Protein AF-A0A126NL89-F1 (afdb_monomer)

Foldseek 3Di:
DADFDDCLQVPDDDFLQLLAQDDVLGTALQRASNLVNVVVVVVVCVVVPNPDDLPPPVDDPVSVRNNHHDVVNVVLRVLQCVLLVNLDDDDPQVSQLSSLLLVLQLLLQQLDPPDCSHVCNAVSLVSNVVVPPLSNLLSVLLSVLQVVLVVVLVVVCVVDVVLLDQVCLVNQLVVQLVVVVVVDPDDCFLLNLLLSNLLSQLSNLLNVSVVSNVDPDDNDVSSNVCCRHHHDDCQSADQQQDAPHPVRVLVVQVVLLVVLVVLQVQLVVVVVLVVVLVCCCPDNDPVSVVVSVVVVVVCVVCVVPRRDDDDDPSVVQNVCCVPPNDHDHDSHRGQRCSRPNSSGRDDDDDVDDDVVVVSVVSVVVVVVVVVVVCCVVVVVCCVVPVVPDDDDDDDDPPVVVVVSVVVSVVSRRVPDPPPDD

Nearest PDB structures (foldseek):
  7aan-assembly1_B  TM=1.940E-01  e=9.798E+00  Homo sapiens

Radius of gyration: 29.96 Å; Cα contacts (8 Å, |Δi|>4): 411; chains: 1; bounding box: 85×62×78 Å

Sequence (421 aa):
MYPGVHSDLGGGYIPSEQGKGYVGAEGRDAAKFSQIPLQEMYQRARAAGVPLNKDNGMLAESAREAMEVDQALISAYSDYFEATGGVSYGSLQQIMHDHYGRYLQWRKLRLGDDAPAGLKHQPFVSRAGKKSGQDVVDLVMANYELKWEYEALLKDERSDPALRIPNGLSDNISKFIGLRARNIFPLASLRDAAVSYVWGYKMKCWQEIKPIWEDTSDVDPRISRLMDDYIHDSRAWFKPFGAPNEAAWKRQQEERMKLLEAQDARYKEWERIKQEDERILREGNALERMAAAHRRSAMNSTPQAWPKRLEGADRKDLDAWKSNRQLPYEIEGRESWSIFGYLRWRMVYEDEASWLQQVGDFAGAQARAVKRGIKDKVDDAVDRAAEAAGRAIGNGAKKGADYLLDKAKDALSNGVPRTRL

Mean predicted aligned error: 12.47 Å

Structure (mmCIF, N/CA/C/O backbone):
data_AF-A0A126NL89-F1
#
_entry.id   AF-A0A126NL89-F1
#
loop_
_atom_site.group_PDB
_atom_site.id
_atom_site.type_symbol
_atom_site.label_atom_id
_atom_site.label_alt_id
_atom_site.label_comp_id
_atom_site.label_asym_id
_atom_site.label_entity_id
_atom_site.label_seq_id
_atom_site.pdbx_PDB_ins_code
_atom_site.Cartn_x
_atom_site.Cartn_y
_atom_site.Cartn_z
_atom_site.occupancy
_atom_site.B_iso_or_equiv
_atom_site.auth_seq_id
_atom_site.auth_comp_id
_atom_site.auth_asym_id
_atom_site.auth_atom_id
_atom_site.pdbx_PDB_model_num
ATOM 1 N N . MET A 1 1 ? -17.892 -4.156 15.717 1.00 82.44 1 MET A N 1
ATOM 2 C CA . MET A 1 1 ? -17.234 -3.723 14.463 1.00 82.44 1 MET A CA 1
ATOM 3 C C . MET A 1 1 ? -15.752 -3.593 14.779 1.00 82.44 1 MET A C 1
ATOM 5 O O . MET A 1 1 ? -15.451 -3.295 15.926 1.00 82.44 1 MET A O 1
ATOM 9 N N . TYR A 1 2 ? -14.854 -3.910 13.845 1.00 89.88 2 TYR A N 1
ATOM 10 C CA . TYR A 1 2 ? -13.409 -3.961 14.103 1.00 89.88 2 TYR A CA 1
ATOM 11 C C . TYR A 1 2 ? -12.659 -2.975 13.198 1.00 89.88 2 TYR A C 1
ATOM 13 O O . TYR A 1 2 ? -13.097 -2.766 12.063 1.00 89.88 2 TYR A O 1
ATOM 21 N N . PRO A 1 3 ? -11.524 -2.410 13.650 1.00 90.75 3 PRO A N 1
ATOM 22 C CA . PRO A 1 3 ? -10.577 -1.757 12.756 1.00 90.75 3 PRO A CA 1
ATOM 23 C C . PRO A 1 3 ? -9.907 -2.784 11.828 1.00 90.75 3 PRO A C 1
ATOM 25 O O . PRO A 1 3 ? -9.957 -3.990 12.066 1.00 90.75 3 PRO A O 1
ATOM 28 N N . GLY A 1 4 ? -9.249 -2.287 10.782 1.00 9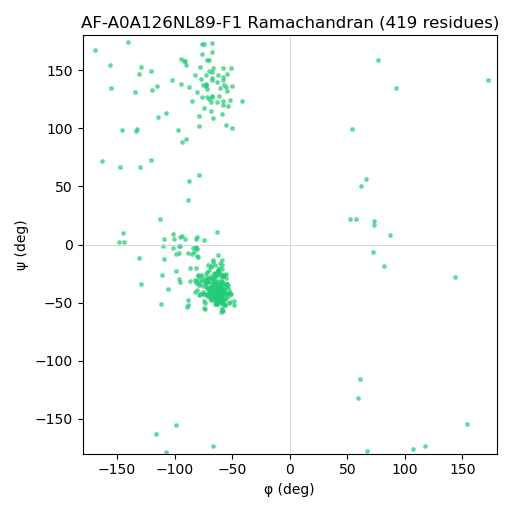2.00 4 GLY A N 1
ATOM 29 C CA . GLY A 1 4 ? -8.494 -3.101 9.830 1.00 92.00 4 GLY A CA 1
ATOM 30 C C . GLY A 1 4 ? -9.144 -3.253 8.459 1.00 92.00 4 GLY A C 1
ATOM 31 O O . GLY A 1 4 ? -10.156 -2.621 8.144 1.00 92.00 4 GLY A O 1
ATOM 32 N N . VAL A 1 5 ? -8.514 -4.062 7.609 1.00 90.75 5 VAL A N 1
ATOM 33 C CA . VAL A 1 5 ? -9.013 -4.412 6.270 1.00 90.75 5 VAL A CA 1
ATOM 34 C C . VAL A 1 5 ? -9.532 -5.856 6.210 1.00 90.75 5 VAL A C 1
ATOM 36 O O . VAL A 1 5 ? -9.567 -6.567 7.207 1.00 90.75 5 VAL A O 1
ATOM 39 N N . HIS A 1 6 ? -9.982 -6.303 5.033 1.00 88.81 6 HIS A N 1
ATOM 40 C CA . HIS A 1 6 ? -10.706 -7.569 4.854 1.00 88.81 6 HIS A CA 1
ATOM 41 C C . HIS A 1 6 ? -10.039 -8.784 5.533 1.00 88.81 6 HIS A C 1
ATOM 43 O O . HIS A 1 6 ? -10.674 -9.461 6.342 1.00 88.81 6 HIS A O 1
ATOM 49 N N . SER A 1 7 ? -8.749 -9.014 5.270 1.00 91.75 7 SER A N 1
ATOM 50 C CA . SER A 1 7 ? -8.002 -10.150 5.831 1.00 91.75 7 SER A CA 1
ATOM 51 C C . SER A 1 7 ? -7.420 -9.891 7.230 1.00 91.75 7 SER A C 1
ATOM 53 O O . SER A 1 7 ? -6.963 -10.839 7.864 1.00 91.75 7 SER A O 1
ATOM 55 N N . ASP A 1 8 ? -7.489 -8.655 7.748 1.00 95.88 8 ASP A N 1
ATOM 56 C CA . ASP A 1 8 ? -7.293 -8.398 9.186 1.00 95.88 8 ASP A CA 1
ATOM 57 C C . ASP A 1 8 ? -8.475 -8.945 9.995 1.00 95.88 8 ASP A C 1
ATOM 59 O O . ASP A 1 8 ? -8.295 -9.343 11.138 1.00 95.88 8 ASP A O 1
ATOM 63 N N . LEU A 1 9 ? -9.677 -8.999 9.409 1.00 93.56 9 LEU A N 1
ATOM 64 C CA . LEU A 1 9 ? -10.863 -9.563 10.053 1.00 93.56 9 LEU A CA 1
ATOM 65 C C . LEU A 1 9 ? -11.006 -11.069 9.790 1.00 93.56 9 LEU A C 1
ATOM 67 O O . LEU A 1 9 ? -11.145 -11.847 10.729 1.00 93.56 9 LEU A O 1
ATOM 71 N N . GLY A 1 10 ? -10.984 -11.480 8.518 1.00 90.25 10 GLY A N 1
ATOM 72 C CA . GLY A 1 10 ? -11.212 -12.876 8.118 1.00 90.25 10 GLY A CA 1
ATOM 73 C C . GLY A 1 10 ? -10.001 -13.803 8.273 1.00 90.25 10 GLY A C 1
ATOM 74 O O . GLY A 1 10 ? -10.146 -15.017 8.149 1.00 90.25 10 GLY A O 1
ATOM 75 N N . GLY A 1 11 ? -8.813 -13.246 8.527 1.00 91.38 11 GLY A N 1
ATOM 76 C CA . GLY A 1 11 ? -7.544 -13.949 8.355 1.00 91.38 11 GLY A CA 1
ATOM 77 C C . GLY A 1 11 ? -7.137 -14.051 6.880 1.00 91.38 11 GLY A C 1
ATOM 78 O O . GLY A 1 11 ? -7.951 -13.908 5.969 1.00 91.38 11 GLY A O 1
ATOM 79 N N . GLY A 1 12 ? -5.846 -14.270 6.634 1.00 87.56 12 GLY A N 1
ATOM 80 C CA . GLY A 1 12 ? -5.302 -14.461 5.283 1.00 87.56 12 GLY A CA 1
ATOM 81 C C . GLY A 1 12 ? -3.917 -13.856 5.082 1.00 87.56 12 GLY A C 1
ATOM 82 O O . GLY A 1 12 ? -3.145 -14.397 4.299 1.00 87.56 12 GLY A O 1
ATOM 83 N N . TYR A 1 13 ? -3.576 -12.801 5.830 1.00 91.44 13 TYR A N 1
ATOM 84 C CA . TYR A 1 13 ? -2.195 -12.322 5.900 1.00 91.44 13 TYR A CA 1
ATOM 85 C C . TYR A 1 13 ? -1.303 -13.356 6.606 1.00 91.44 13 TYR A C 1
ATOM 87 O O . TYR A 1 13 ? -1.722 -13.995 7.585 1.00 91.44 13 TYR A O 1
ATOM 95 N N . ILE A 1 14 ? -0.077 -13.526 6.115 1.00 90.81 14 ILE A N 1
ATOM 96 C CA . ILE A 1 14 ? 0.977 -14.320 6.754 1.00 90.81 14 ILE A CA 1
ATOM 97 C C . ILE A 1 14 ? 1.829 -13.431 7.677 1.00 90.81 14 ILE A C 1
ATOM 99 O O . ILE A 1 14 ? 1.872 -12.212 7.502 1.00 90.81 14 ILE A O 1
ATOM 103 N N . PRO A 1 15 ? 2.537 -13.997 8.669 1.00 91.81 15 PRO A N 1
ATOM 104 C CA . PRO A 1 15 ? 3.366 -13.195 9.562 1.00 91.81 15 PRO A CA 1
ATOM 105 C C . PRO A 1 15 ? 4.432 -12.374 8.822 1.00 91.81 15 PRO A C 1
ATOM 107 O O . PRO A 1 15 ? 5.058 -12.845 7.867 1.00 91.81 15 PRO A O 1
ATOM 110 N N . SER A 1 16 ? 4.701 -11.168 9.329 1.00 93.50 16 SER A N 1
ATOM 111 C CA . SER A 1 16 ? 5.617 -10.160 8.765 1.00 93.50 16 SER A CA 1
ATOM 112 C C . SER A 1 16 ? 5.166 -9.430 7.493 1.00 93.50 16 SER A C 1
ATOM 114 O O . SER A 1 16 ? 5.884 -8.512 7.087 1.00 93.50 16 SER A O 1
ATOM 116 N N . GLU A 1 17 ? 4.046 -9.787 6.849 1.00 92.88 17 GLU A N 1
ATOM 117 C CA . GLU A 1 17 ? 3.561 -9.036 5.676 1.00 92.88 17 GLU A CA 1
ATOM 118 C C . GLU A 1 17 ? 3.377 -7.556 6.016 1.00 92.88 17 GLU A C 1
ATOM 120 O O . GLU A 1 17 ? 2.907 -7.192 7.094 1.00 92.88 17 GLU A O 1
ATOM 125 N N . GLN A 1 18 ? 3.843 -6.683 5.122 1.00 95.19 18 GLN A N 1
ATOM 126 C CA . GLN A 1 18 ? 3.861 -5.230 5.313 1.00 95.19 18 GLN A CA 1
ATOM 127 C C . GLN A 1 18 ? 4.523 -4.772 6.629 1.00 95.19 18 GLN A C 1
ATOM 129 O O . GLN A 1 18 ? 4.278 -3.662 7.106 1.00 95.19 18 GLN A O 1
ATOM 134 N N . GLY A 1 19 ? 5.373 -5.614 7.225 1.00 96.06 19 GLY A N 1
ATOM 135 C CA . GLY A 1 19 ? 6.031 -5.353 8.501 1.00 96.06 19 GLY A CA 1
ATOM 136 C C . GLY A 1 19 ? 5.120 -5.459 9.727 1.00 96.06 19 GLY A C 1
ATOM 137 O O . GLY A 1 19 ? 5.493 -4.937 10.782 1.00 96.06 19 GLY A O 1
ATOM 138 N N . LYS A 1 20 ? 3.947 -6.094 9.612 1.00 96.44 20 LYS A N 1
ATOM 139 C CA . LYS A 1 20 ? 2.942 -6.225 10.679 1.00 96.44 20 LYS A CA 1
ATOM 140 C C . LYS A 1 20 ? 3.083 -7.534 11.463 1.00 96.44 20 LYS A C 1
ATOM 142 O O . LYS A 1 20 ? 3.673 -8.503 10.985 1.00 96.44 20 LYS A O 1
ATOM 147 N N . GLY A 1 21 ? 2.527 -7.556 12.674 1.00 94.81 21 GLY A N 1
ATOM 148 C CA . GLY A 1 21 ? 2.390 -8.761 13.499 1.00 94.81 21 GLY A CA 1
ATOM 149 C C . GLY A 1 21 ? 3.716 -9.356 13.975 1.00 94.81 21 GLY A C 1
ATOM 150 O O . GLY A 1 21 ? 4.005 -10.526 13.724 1.00 94.81 21 GLY A O 1
ATOM 151 N N . TYR A 1 22 ? 4.519 -8.541 14.662 1.00 94.56 22 TYR A N 1
ATOM 152 C CA . TYR A 1 22 ? 5.807 -8.934 15.241 1.00 94.56 22 TYR A CA 1
ATOM 153 C C . TYR A 1 22 ? 5.723 -9.164 16.752 1.00 94.56 22 TYR A C 1
ATOM 155 O O . TYR A 1 22 ? 5.113 -8.374 17.467 1.00 94.56 22 TYR A O 1
ATOM 163 N N . VAL A 1 23 ? 6.432 -10.185 17.236 1.00 93.38 23 VAL A N 1
ATOM 164 C CA . VAL A 1 23 ? 6.780 -10.366 18.649 1.00 93.38 23 VAL A CA 1
ATOM 165 C C . VAL A 1 23 ? 8.297 -10.247 18.767 1.00 93.38 23 VAL A C 1
ATOM 167 O O . VAL A 1 23 ? 9.049 -11.085 18.268 1.00 93.38 23 VAL A O 1
ATOM 170 N N . GLY A 1 24 ? 8.770 -9.160 19.378 1.00 89.62 24 GLY A N 1
ATOM 171 C CA . GLY A 1 24 ? 10.194 -8.824 19.378 1.00 89.62 24 GLY A CA 1
ATOM 172 C C . GLY A 1 24 ? 10.722 -8.606 17.954 1.00 89.62 24 GLY A C 1
ATOM 173 O O . GLY A 1 24 ? 10.317 -7.665 17.273 1.00 89.62 24 GLY A O 1
ATOM 174 N N . ALA A 1 25 ? 11.645 -9.463 17.509 1.00 88.94 25 ALA A N 1
ATOM 175 C CA . ALA A 1 25 ? 12.270 -9.379 16.186 1.00 88.94 25 ALA A CA 1
ATOM 176 C C . ALA A 1 25 ? 11.614 -10.274 15.114 1.00 88.94 25 ALA A C 1
ATOM 178 O O . ALA A 1 25 ? 11.972 -10.158 13.940 1.00 88.94 25 ALA A O 1
ATOM 179 N N . GLU A 1 26 ? 10.664 -11.134 15.490 1.00 91.81 26 GLU A N 1
ATOM 180 C CA . GLU A 1 26 ? 10.092 -12.176 14.628 1.00 91.81 26 GLU A CA 1
ATOM 181 C C . GLU A 1 26 ? 8.608 -11.920 14.352 1.00 91.81 26 GLU A C 1
ATOM 183 O O . GLU A 1 26 ? 7.848 -11.595 15.263 1.00 91.81 26 GLU A O 1
ATOM 188 N N . GLY A 1 27 ? 8.168 -12.086 13.103 1.00 93.06 27 GLY A N 1
ATOM 189 C CA . GLY A 1 27 ? 6.739 -12.096 12.792 1.00 93.06 27 GLY A CA 1
ATOM 190 C C . GLY A 1 27 ? 6.116 -13.423 13.210 1.00 93.06 27 GLY A C 1
ATOM 191 O O . GLY A 1 27 ? 6.602 -14.470 12.785 1.00 93.06 27 GLY A O 1
ATOM 192 N N . ARG A 1 28 ? 5.037 -13.398 14.002 1.00 94.38 28 ARG A N 1
ATOM 193 C CA . ARG A 1 28 ? 4.363 -14.616 14.498 1.00 94.38 28 ARG A CA 1
ATOM 194 C C . ARG A 1 28 ? 2.854 -14.556 14.280 1.00 94.38 28 ARG A C 1
ATOM 196 O O . ARG A 1 28 ? 2.254 -13.490 14.394 1.00 94.38 28 ARG A O 1
ATOM 203 N N . ASP A 1 29 ? 2.227 -15.705 14.018 1.00 94.88 29 ASP A N 1
ATOM 204 C CA . ASP A 1 29 ? 0.776 -15.787 13.785 1.00 94.88 29 ASP A CA 1
ATOM 205 C C . ASP A 1 29 ? -0.054 -15.272 14.969 1.00 94.88 29 ASP A C 1
ATOM 207 O O . ASP A 1 29 ? -1.100 -14.662 14.749 1.00 94.88 29 ASP A O 1
ATOM 211 N N . ALA A 1 30 ? 0.446 -15.433 16.199 1.00 96.31 30 ALA A N 1
ATOM 212 C CA . ALA A 1 30 ? -0.161 -14.914 17.426 1.00 96.31 30 ALA A CA 1
ATOM 213 C C . ALA A 1 30 ? -0.265 -13.374 17.475 1.00 96.31 30 ALA A C 1
ATOM 215 O O . ALA A 1 30 ? -1.087 -12.833 18.210 1.00 96.31 30 ALA A O 1
ATOM 216 N N . ALA A 1 31 ? 0.547 -12.656 16.693 1.00 97.00 31 ALA A N 1
ATOM 217 C CA . ALA A 1 31 ? 0.559 -11.194 16.645 1.00 97.00 31 ALA A CA 1
ATOM 218 C C . ALA A 1 31 ? -0.195 -10.615 15.433 1.00 97.00 31 ALA A C 1
ATOM 220 O O . ALA A 1 31 ? -0.199 -9.402 15.245 1.00 97.00 31 ALA A O 1
ATOM 221 N N . LYS A 1 32 ? -0.855 -11.429 14.600 1.00 97.19 32 LYS A N 1
ATOM 222 C CA . LYS A 1 32 ? -1.694 -10.911 13.504 1.00 97.19 32 LYS A CA 1
ATOM 223 C C . LYS A 1 32 ? -3.009 -10.374 14.055 1.00 97.19 32 LYS A C 1
ATOM 225 O O . LYS A 1 32 ? -3.643 -11.053 14.857 1.00 97.19 32 LYS A O 1
ATOM 230 N N . PHE A 1 33 ? -3.480 -9.221 13.570 1.00 97.69 33 PHE A N 1
ATOM 231 C CA . PHE A 1 33 ? -4.725 -8.620 14.070 1.00 97.69 33 PHE A CA 1
ATOM 232 C C . PHE A 1 33 ? -5.930 -9.579 14.014 1.00 97.69 33 PHE A C 1
ATOM 234 O O . PHE A 1 33 ? -6.731 -9.603 14.946 1.00 97.69 33 PHE A O 1
ATOM 241 N N . SER A 1 34 ? -5.988 -10.453 13.000 1.00 97.44 34 SER A N 1
ATOM 242 C CA . SER A 1 34 ? -7.024 -11.485 12.831 1.00 97.44 34 SER A CA 1
ATOM 243 C C . SER A 1 34 ? -7.146 -12.487 13.980 1.00 97.44 34 SER A C 1
ATOM 245 O O . SER A 1 34 ? -8.142 -13.203 14.057 1.00 97.44 34 SER A O 1
ATOM 247 N N . GLN A 1 35 ? -6.177 -12.538 14.894 1.00 97.50 35 GLN A N 1
ATOM 248 C CA . GLN A 1 35 ? -6.289 -13.327 16.116 1.00 97.50 35 GLN A CA 1
ATOM 249 C C . GLN A 1 35 ? -7.370 -12.803 17.070 1.00 97.50 35 GLN A C 1
ATOM 251 O O . GLN A 1 35 ? -8.053 -13.600 17.710 1.00 97.50 35 GLN A O 1
ATOM 256 N N . ILE A 1 36 ? -7.588 -11.485 17.130 1.00 97.44 36 ILE A N 1
ATOM 257 C CA . ILE A 1 36 ? -8.633 -10.874 17.966 1.00 97.44 36 ILE A CA 1
ATOM 258 C C . ILE A 1 36 ? -10.041 -11.379 17.574 1.00 97.44 36 ILE A C 1
ATOM 260 O O . ILE A 1 36 ? -10.697 -12.001 18.417 1.00 97.44 36 ILE A O 1
ATOM 264 N N . PRO A 1 37 ? -10.515 -11.215 16.318 1.00 97.00 37 PRO A N 1
ATOM 265 C CA . PRO A 1 37 ? -11.817 -11.734 15.906 1.00 97.00 37 PRO A CA 1
ATOM 266 C C . PRO A 1 37 ? -11.878 -13.269 15.896 1.00 97.00 37 PRO A C 1
ATOM 268 O O . PRO A 1 37 ? -12.950 -13.817 16.153 1.00 97.00 37 PRO A O 1
ATOM 271 N N . LEU A 1 38 ? -10.762 -13.979 15.673 1.00 96.38 38 LEU A N 1
ATOM 272 C CA . LEU A 1 38 ? -10.721 -15.442 15.782 1.00 96.38 38 LEU A CA 1
ATOM 273 C C . LEU A 1 38 ? -11.035 -15.916 17.211 1.00 96.38 38 LEU A C 1
ATOM 275 O O . LEU A 1 38 ? -11.881 -16.797 17.381 1.00 96.38 38 LEU A O 1
ATOM 279 N N . GLN A 1 39 ? -10.422 -15.322 18.244 1.00 95.88 39 GLN A N 1
ATOM 280 C CA . GLN A 1 39 ? -10.750 -15.682 19.629 1.00 95.88 39 GLN A CA 1
ATOM 281 C C . GLN A 1 39 ? -12.184 -15.304 19.997 1.00 95.88 39 GLN A C 1
ATOM 283 O O . GLN A 1 39 ? -12.861 -16.101 20.646 1.00 95.88 39 GLN A O 1
ATOM 288 N N . GLU A 1 40 ? -12.670 -14.128 19.587 1.00 95.94 40 GLU A N 1
ATOM 289 C CA . GLU A 1 40 ? -14.046 -13.727 19.894 1.00 95.94 40 GLU A CA 1
ATOM 290 C C . GLU A 1 40 ? -15.059 -14.668 19.220 1.00 95.94 40 GLU A C 1
ATOM 292 O O . GLU A 1 40 ? -16.006 -15.129 19.860 1.00 95.94 40 GLU A O 1
ATOM 297 N N . MET A 1 41 ? -14.830 -15.040 17.956 1.00 96.75 41 MET A N 1
ATOM 298 C CA . MET A 1 41 ? -15.659 -16.014 17.245 1.00 96.75 41 MET A CA 1
ATOM 299 C C . MET A 1 41 ? -15.599 -17.403 17.896 1.00 96.75 41 MET A C 1
ATOM 301 O O . MET A 1 41 ? -16.644 -18.026 18.078 1.00 96.75 41 MET A O 1
ATOM 305 N N . TYR A 1 42 ? -14.419 -17.872 18.315 1.00 96.19 42 TYR A N 1
ATOM 306 C CA . TYR A 1 42 ? -14.254 -19.127 19.060 1.00 96.19 42 TYR A CA 1
ATOM 307 C C . TYR A 1 42 ? -15.036 -19.121 20.385 1.00 96.19 42 TYR A C 1
ATOM 309 O O . TYR A 1 42 ? -15.742 -20.083 20.697 1.00 96.19 42 TYR A O 1
ATOM 317 N N . GLN A 1 43 ? -14.966 -18.027 21.151 1.00 96.19 43 GLN A N 1
ATOM 318 C CA . GLN A 1 43 ? -15.711 -17.870 22.404 1.00 96.19 43 GLN A CA 1
ATOM 319 C C . GLN A 1 43 ? -17.227 -17.855 22.161 1.00 96.19 43 GLN A C 1
ATOM 321 O O . GLN A 1 43 ? -17.955 -18.599 22.820 1.00 96.19 43 GLN A O 1
ATOM 326 N N . ARG A 1 44 ? -17.702 -17.077 21.177 1.00 97.44 44 ARG A N 1
ATOM 327 C CA . ARG A 1 44 ? -19.121 -17.020 20.783 1.00 97.44 44 ARG A CA 1
ATOM 328 C C . ARG A 1 44 ? -19.637 -18.379 20.298 1.00 97.44 44 ARG A C 1
ATOM 330 O O . ARG A 1 44 ? -20.721 -18.786 20.702 1.00 97.44 44 ARG A O 1
ATOM 337 N N . ALA A 1 45 ? -18.859 -19.106 19.494 1.00 97.88 45 ALA A N 1
ATOM 338 C CA . ALA A 1 45 ? -19.214 -20.441 19.016 1.00 97.88 45 ALA A CA 1
ATOM 339 C C . ALA A 1 45 ? -19.352 -21.447 20.172 1.00 97.88 45 ALA A C 1
ATOM 341 O O . ALA A 1 45 ? -20.335 -22.184 20.228 1.00 97.88 45 ALA A O 1
ATOM 342 N N . ARG A 1 46 ? -18.425 -21.440 21.140 1.00 97.12 46 ARG A N 1
ATOM 343 C CA . ARG A 1 46 ? -18.530 -22.290 22.341 1.00 97.12 46 ARG A CA 1
ATOM 344 C C . ARG A 1 46 ? -19.718 -21.917 23.223 1.00 97.12 46 ARG A C 1
ATOM 346 O O . ARG A 1 46 ? -20.414 -22.811 23.691 1.00 97.12 46 ARG A O 1
ATOM 353 N N . ALA A 1 47 ? -19.988 -20.624 23.407 1.00 97.12 47 ALA A N 1
ATOM 354 C CA . ALA A 1 47 ? -21.170 -20.153 24.132 1.00 97.12 47 ALA A CA 1
ATOM 355 C C . ALA A 1 47 ? -22.488 -20.567 23.443 1.00 97.12 47 ALA A C 1
ATOM 357 O O . ALA A 1 47 ? -23.474 -20.838 24.120 1.00 97.12 47 ALA A O 1
ATOM 358 N N . ALA A 1 48 ? -22.486 -20.684 22.111 1.00 98.06 48 ALA A N 1
ATOM 359 C CA . ALA A 1 48 ? -23.592 -21.219 21.314 1.00 98.06 48 ALA A CA 1
ATOM 360 C C . ALA A 1 48 ? -23.649 -22.766 21.260 1.00 98.06 48 ALA A C 1
ATOM 362 O O . ALA A 1 48 ? -24.478 -23.321 20.541 1.00 98.06 48 ALA A O 1
ATOM 363 N N . GLY A 1 49 ? -22.784 -23.473 21.998 1.00 97.44 49 GLY A N 1
ATOM 364 C CA . GLY A 1 49 ? -22.788 -24.937 22.095 1.00 97.44 49 GLY A CA 1
ATOM 365 C C . GLY A 1 49 ? -21.988 -25.682 21.020 1.00 97.44 49 GLY A C 1
ATOM 366 O O . GLY A 1 49 ? -22.051 -26.910 20.973 1.00 97.44 49 GLY A O 1
ATOM 367 N N . VAL A 1 50 ? -21.212 -24.996 20.170 1.00 97.81 50 VAL A N 1
ATOM 368 C CA . VAL A 1 50 ? -20.318 -25.673 19.213 1.00 97.81 50 VAL A CA 1
ATOM 369 C C . VAL A 1 50 ? -19.197 -26.385 19.995 1.00 97.81 50 VAL A C 1
ATOM 371 O O . VAL A 1 50 ? -18.530 -25.732 20.805 1.00 97.81 50 VAL A O 1
ATOM 374 N N . PRO A 1 51 ? -18.949 -27.695 19.778 1.00 94.69 51 PRO A N 1
ATOM 375 C CA . PRO A 1 51 ? -18.056 -28.512 20.609 1.00 94.69 51 PRO A CA 1
ATOM 376 C C . PRO A 1 51 ? -16.565 -28.282 20.293 1.00 94.69 51 PRO A C 1
ATOM 378 O O . PRO A 1 51 ? -15.839 -29.194 19.902 1.00 94.69 51 PRO A O 1
ATOM 381 N N . LEU A 1 52 ? -16.096 -27.044 20.458 1.00 92.50 52 LEU A N 1
ATOM 382 C CA . LEU A 1 52 ? -14.698 -26.656 20.273 1.00 92.50 52 LEU A CA 1
ATOM 383 C C . LEU A 1 52 ? -13.942 -26.680 21.607 1.00 92.50 52 LEU A C 1
ATOM 385 O O . LEU A 1 52 ? -14.433 -26.192 22.630 1.00 92.50 52 LEU A O 1
ATOM 389 N N . ASN A 1 53 ? -12.713 -27.196 21.578 1.00 90.56 53 ASN A N 1
ATOM 390 C CA . ASN A 1 53 ? -11.775 -27.151 22.696 1.00 90.56 53 ASN A CA 1
ATOM 391 C C . ASN A 1 53 ? -10.337 -27.001 22.173 1.00 90.56 53 ASN A C 1
ATOM 393 O O . ASN A 1 53 ? -9.722 -27.991 21.781 1.00 90.56 53 ASN A O 1
ATOM 397 N N . LYS A 1 54 ? -9.811 -25.769 22.170 1.00 88.12 54 LYS A N 1
ATOM 398 C CA . LYS A 1 54 ? -8.432 -25.450 21.756 1.00 88.12 54 LYS A CA 1
ATOM 399 C C . LYS A 1 54 ? -7.363 -25.982 22.719 1.00 88.12 54 LYS A C 1
ATOM 401 O O . LYS A 1 54 ? -6.215 -26.136 22.327 1.00 88.12 54 LYS A O 1
ATOM 406 N N . ASP A 1 55 ? -7.763 -26.304 23.947 1.00 87.38 55 ASP A N 1
ATOM 407 C CA . ASP A 1 55 ? -6.897 -26.817 25.011 1.00 87.38 55 ASP A CA 1
ATOM 408 C C . ASP A 1 55 ? -6.889 -28.363 25.039 1.00 87.38 55 ASP A C 1
ATOM 410 O O . ASP A 1 55 ? -6.346 -28.990 25.948 1.00 87.38 55 ASP A O 1
ATOM 414 N N . ASN A 1 56 ? -7.508 -29.013 24.043 1.00 88.75 56 ASN A N 1
ATOM 415 C CA . ASN A 1 56 ? -7.485 -30.464 23.890 1.00 88.75 56 ASN A CA 1
ATOM 416 C C . ASN A 1 56 ? -6.069 -30.943 23.525 1.00 88.75 56 ASN A C 1
ATOM 418 O O . ASN A 1 56 ? -5.591 -30.688 22.422 1.00 88.75 56 ASN A O 1
ATOM 422 N N . GLY A 1 57 ? -5.435 -31.711 24.415 1.00 84.31 57 GLY A N 1
ATOM 423 C CA . GLY A 1 57 ? -4.094 -32.275 24.214 1.00 84.31 57 GLY A CA 1
ATOM 424 C C . GLY A 1 57 ? -3.947 -33.249 23.034 1.00 84.31 57 GLY A C 1
ATOM 425 O O . GLY A 1 57 ? -2.826 -33.611 22.698 1.00 84.31 57 GLY A O 1
ATOM 426 N N . MET A 1 58 ? -5.045 -33.659 22.384 1.00 89.62 58 MET A N 1
ATOM 427 C CA . MET A 1 58 ? -5.008 -34.398 21.113 1.00 89.62 58 MET A CA 1
ATOM 428 C C . MET A 1 58 ? -4.803 -33.498 19.881 1.00 89.62 58 MET A C 1
ATOM 430 O O . MET A 1 58 ? -4.611 -34.015 18.781 1.00 89.62 58 MET A O 1
ATOM 434 N N . LEU A 1 59 ? -4.877 -32.170 20.024 1.00 90.94 59 LEU A N 1
ATOM 435 C CA . LEU A 1 59 ? -4.591 -31.243 18.932 1.00 90.94 59 LEU A CA 1
ATOM 436 C C . LEU A 1 59 ? -3.090 -31.200 18.636 1.00 90.94 59 LEU A C 1
ATOM 438 O O . LEU A 1 59 ? -2.259 -31.103 19.544 1.00 90.94 59 LEU A O 1
ATOM 442 N N . ALA A 1 60 ? -2.760 -31.205 17.343 1.00 92.19 60 ALA A N 1
ATOM 443 C CA . ALA A 1 60 ? -1.408 -30.944 16.871 1.00 92.19 60 ALA A CA 1
ATOM 444 C C . ALA A 1 60 ? -0.893 -29.599 17.411 1.00 92.19 60 ALA A C 1
ATOM 446 O O . ALA A 1 60 ? -1.662 -28.649 17.564 1.00 92.19 60 ALA A O 1
ATOM 447 N N . GLU A 1 61 ? 0.413 -29.514 17.661 1.00 90.31 61 GLU A N 1
ATOM 448 C CA . GLU A 1 61 ? 1.073 -28.310 18.181 1.00 90.31 61 GLU A CA 1
ATOM 449 C C . GLU A 1 61 ? 0.737 -27.064 17.358 1.00 90.31 61 GLU A C 1
ATOM 451 O O . GLU A 1 61 ? 0.197 -26.105 17.901 1.00 90.31 61 GLU A O 1
ATOM 456 N N . SER A 1 62 ? 0.872 -27.155 16.036 1.00 89.94 62 SER A N 1
ATOM 457 C CA . SER A 1 62 ? 0.528 -26.085 15.096 1.00 89.94 62 SER A CA 1
ATOM 458 C C . SER A 1 62 ? -0.935 -25.627 15.161 1.00 89.94 62 SER A C 1
ATOM 460 O O . SER A 1 62 ? -1.229 -24.471 14.869 1.00 89.94 62 SER A O 1
ATOM 462 N N . ALA A 1 63 ? -1.871 -26.493 15.570 1.00 89.75 63 ALA A N 1
ATOM 463 C CA . ALA A 1 63 ? -3.272 -26.118 15.769 1.00 89.75 63 ALA A CA 1
ATOM 464 C C . ALA A 1 63 ? -3.507 -25.398 17.110 1.00 89.75 63 ALA A C 1
ATOM 466 O O . ALA A 1 63 ? -4.435 -24.596 17.213 1.00 89.75 63 ALA A O 1
ATOM 467 N N . ARG A 1 64 ? -2.669 -25.659 18.125 1.00 89.62 64 ARG A N 1
ATOM 468 C CA . ARG A 1 64 ? -2.652 -24.902 19.387 1.00 89.62 64 ARG A CA 1
ATOM 469 C C . ARG A 1 64 ? -1.999 -23.533 19.181 1.00 89.62 64 ARG A C 1
ATOM 471 O O . ARG A 1 64 ? -2.613 -22.527 19.516 1.00 89.62 64 ARG A O 1
ATOM 478 N N . GLU A 1 65 ? -0.829 -23.500 18.541 1.00 90.44 65 GLU A N 1
ATOM 479 C CA . GLU A 1 65 ? -0.080 -22.282 18.189 1.00 90.44 65 GLU A CA 1
ATOM 480 C C . GLU A 1 65 ? -0.907 -21.322 17.317 1.00 90.44 65 GLU A C 1
ATOM 482 O O . GLU A 1 65 ? -0.951 -20.121 17.573 1.00 90.44 65 GLU A O 1
ATOM 487 N N . ALA A 1 66 ? -1.649 -21.840 16.329 1.00 90.50 66 ALA A N 1
ATOM 488 C CA . ALA A 1 66 ? -2.535 -21.027 15.489 1.00 90.50 66 ALA A CA 1
ATOM 489 C C . ALA A 1 66 ? -3.662 -20.318 16.271 1.00 90.50 66 ALA A C 1
ATOM 491 O O . ALA A 1 66 ? -4.223 -19.341 15.771 1.00 90.50 66 ALA A O 1
ATOM 492 N N . MET A 1 67 ? -3.982 -20.797 17.480 1.00 92.81 67 MET A N 1
ATOM 493 C CA . MET A 1 67 ? -4.990 -20.249 18.393 1.00 92.81 67 MET A CA 1
ATOM 494 C C . MET A 1 67 ? -4.385 -19.415 19.541 1.00 92.81 67 MET A C 1
ATOM 496 O O . MET A 1 67 ? -5.115 -19.054 20.479 1.00 92.81 67 MET A O 1
ATOM 500 N N . GLU A 1 68 ? -3.082 -19.125 19.502 1.00 94.06 68 GLU A N 1
ATOM 501 C CA . GLU A 1 68 ? -2.424 -18.187 20.414 1.00 94.06 68 GLU A CA 1
ATOM 502 C C . GLU A 1 68 ? -2.683 -16.732 20.015 1.00 94.06 68 GLU A C 1
ATOM 504 O O . GLU A 1 68 ? -2.881 -16.406 18.845 1.00 94.06 68 GLU A O 1
ATOM 509 N N . VAL A 1 69 ? -2.649 -15.836 21.004 1.00 96.56 69 VAL A N 1
ATOM 510 C CA . VAL A 1 69 ? -2.711 -14.386 20.792 1.00 96.56 69 VAL A CA 1
ATOM 511 C C . VAL A 1 69 ? -1.656 -13.720 21.655 1.00 96.56 69 VAL A C 1
ATOM 513 O O . VAL A 1 69 ? -1.561 -13.997 22.851 1.00 96.56 69 VAL A O 1
ATOM 516 N N . ASP A 1 70 ? -0.876 -12.833 21.052 1.00 97.56 70 ASP A N 1
ATOM 517 C CA . ASP A 1 70 ? 0.140 -12.071 21.758 1.00 97.56 70 ASP A CA 1
ATOM 518 C C . ASP A 1 70 ? -0.490 -10.989 22.657 1.00 97.56 70 ASP A C 1
ATOM 520 O O . ASP A 1 70 ? -1.426 -10.283 22.270 1.00 97.56 70 ASP A O 1
ATOM 524 N N . GLN A 1 71 ? 0.036 -10.830 23.873 1.00 97.56 71 GLN A N 1
ATOM 525 C CA . GLN A 1 71 ? -0.498 -9.865 24.839 1.00 97.56 71 GLN A CA 1
ATOM 526 C C . GLN A 1 71 ? -0.269 -8.403 24.426 1.00 97.56 71 GLN A C 1
ATOM 528 O O . GLN A 1 71 ? -1.065 -7.534 24.786 1.00 97.56 71 GLN A O 1
ATOM 533 N N . ALA A 1 72 ? 0.768 -8.100 23.637 1.00 97.44 72 ALA A N 1
ATOM 534 C CA . ALA A 1 72 ? 0.986 -6.755 23.113 1.00 97.44 72 ALA A CA 1
ATOM 535 C C . ALA A 1 72 ? -0.033 -6.387 22.021 1.00 97.44 72 ALA A C 1
ATOM 537 O O . ALA A 1 72 ? -0.377 -5.208 21.908 1.00 97.44 72 ALA A O 1
ATOM 538 N N . LEU A 1 73 ? -0.554 -7.371 21.273 1.00 98.00 73 LEU A N 1
ATOM 539 C CA . LEU A 1 73 ? -1.683 -7.190 20.352 1.00 98.00 73 LEU A CA 1
ATOM 540 C C . LEU A 1 73 ? -2.985 -6.932 21.127 1.00 98.00 73 LEU A C 1
ATOM 542 O O . LEU A 1 73 ? -3.704 -5.989 20.800 1.00 98.00 73 LEU A O 1
ATOM 546 N N . ILE A 1 74 ? -3.264 -7.712 22.179 1.00 97.69 74 ILE A N 1
ATOM 547 C CA . ILE A 1 74 ? -4.440 -7.496 23.044 1.00 97.69 74 ILE A CA 1
ATOM 548 C C . ILE A 1 74 ? -4.395 -6.092 23.665 1.00 97.69 74 ILE A C 1
ATOM 550 O O . ILE A 1 74 ? -5.376 -5.357 23.574 1.00 97.69 74 ILE A O 1
ATOM 554 N N . SER A 1 75 ? -3.244 -5.680 24.213 1.00 98.12 75 SER A N 1
ATOM 555 C CA . SER A 1 75 ? -3.025 -4.308 24.696 1.00 98.12 75 SER A CA 1
ATOM 556 C C . SER A 1 75 ? -3.273 -3.271 23.600 1.00 98.12 75 SER A C 1
ATOM 558 O O . SER A 1 75 ? -4.063 -2.363 23.815 1.00 98.12 75 SER A O 1
ATOM 560 N N . ALA A 1 76 ? -2.664 -3.404 22.416 1.00 97.81 76 ALA A N 1
ATOM 561 C CA . ALA A 1 76 ? -2.825 -2.415 21.348 1.00 97.81 76 ALA A CA 1
ATOM 562 C C . ALA A 1 76 ? -4.282 -2.284 20.859 1.00 97.81 76 ALA A C 1
ATOM 564 O O . ALA A 1 76 ? -4.705 -1.191 20.484 1.00 97.81 76 ALA A O 1
ATOM 565 N N . TYR A 1 77 ? -5.057 -3.374 20.867 1.00 96.38 77 TYR A N 1
ATOM 566 C CA . TYR A 1 77 ? -6.478 -3.341 20.517 1.00 96.38 77 TYR A CA 1
ATOM 567 C C . TYR A 1 77 ? -7.334 -2.659 21.597 1.00 96.38 77 TYR A C 1
ATOM 569 O O . TYR A 1 77 ? -8.164 -1.811 21.262 1.00 96.38 77 TYR A O 1
ATOM 577 N N . SER A 1 78 ? -7.105 -2.965 22.878 1.00 95.25 78 SER A N 1
ATOM 578 C CA . SER A 1 78 ? -7.780 -2.290 23.997 1.00 95.25 78 SER A CA 1
ATOM 579 C C . SER A 1 78 ? -7.441 -0.797 24.046 1.00 95.25 78 SER A C 1
ATOM 581 O O . SER A 1 78 ? -8.347 0.034 24.086 1.00 95.25 78 SER A O 1
ATOM 583 N N . ASP A 1 79 ? -6.155 -0.450 23.929 1.00 96.56 79 ASP A N 1
ATOM 584 C CA . ASP A 1 79 ? -5.662 0.929 23.869 1.00 96.56 79 ASP A CA 1
ATOM 585 C C . ASP A 1 79 ? -6.341 1.721 22.736 1.00 96.56 79 ASP A C 1
ATOM 587 O O . ASP A 1 79 ? -6.720 2.878 22.919 1.00 96.56 79 ASP A O 1
ATOM 591 N N . TYR A 1 80 ? -6.509 1.101 21.560 1.00 95.12 80 TYR A N 1
ATOM 592 C CA . TYR A 1 80 ? -7.221 1.690 20.425 1.00 95.12 80 TYR A CA 1
ATOM 593 C C . TYR A 1 80 ? -8.704 1.916 20.734 1.00 95.12 80 TYR A C 1
ATOM 595 O O . TYR A 1 80 ? -9.233 2.984 20.431 1.00 95.12 80 TYR A O 1
ATOM 603 N N . PHE A 1 81 ? -9.382 0.931 21.331 1.00 90.56 81 PHE A N 1
ATOM 604 C CA . PHE A 1 81 ? -10.796 1.048 21.688 1.00 90.56 81 PHE A CA 1
ATOM 605 C C . PHE A 1 81 ? -11.033 2.182 22.697 1.00 90.56 81 PHE A C 1
ATOM 607 O O . PHE A 1 81 ? -11.949 2.983 22.520 1.00 90.56 81 PHE A O 1
ATOM 614 N N . GLU A 1 82 ? -10.165 2.322 23.701 1.00 92.44 82 GLU A N 1
ATOM 615 C CA . GLU A 1 82 ? -10.194 3.457 24.629 1.00 92.44 82 GLU A CA 1
ATOM 616 C C . GLU A 1 82 ? -9.894 4.793 23.935 1.00 92.44 82 GLU A C 1
ATOM 618 O O . GLU A 1 82 ? -10.584 5.783 24.177 1.00 92.44 82 GLU A O 1
ATOM 623 N N . ALA A 1 83 ? -8.892 4.839 23.049 1.00 92.12 83 ALA A N 1
ATOM 624 C CA . ALA A 1 83 ? -8.496 6.053 22.331 1.00 92.12 83 ALA A CA 1
ATOM 625 C C . ALA A 1 83 ? -9.570 6.582 21.371 1.00 92.12 83 ALA A C 1
ATOM 627 O O . ALA A 1 83 ? -9.640 7.785 21.121 1.00 92.12 83 ALA A O 1
ATOM 628 N N . THR A 1 84 ? -10.436 5.714 20.843 1.00 88.19 84 THR A N 1
ATOM 629 C CA . THR A 1 84 ? -11.599 6.158 20.062 1.00 88.19 84 THR A CA 1
ATOM 630 C C . THR A 1 84 ? -12.769 6.621 20.939 1.00 88.19 84 THR A C 1
ATOM 632 O O . THR A 1 84 ? -13.757 7.109 20.402 1.00 88.19 84 THR A O 1
ATOM 635 N N . GLY A 1 85 ? -12.678 6.515 22.270 1.00 80.31 85 GLY A N 1
ATOM 636 C CA . GLY A 1 85 ? -13.803 6.748 23.180 1.00 80.31 85 GLY A CA 1
ATOM 637 C C . GLY A 1 85 ? -14.837 5.619 23.141 1.00 80.31 85 GLY A C 1
ATOM 638 O O . GLY A 1 85 ? -15.994 5.834 23.495 1.00 80.31 85 GLY A O 1
ATOM 639 N N . GLY A 1 86 ? -14.440 4.431 22.669 1.00 65.50 86 GLY A N 1
ATOM 640 C CA . GLY A 1 86 ? -15.313 3.276 22.509 1.00 65.50 86 GLY A CA 1
ATOM 641 C C . GLY A 1 86 ? -16.454 3.525 21.525 1.00 65.50 86 GLY A C 1
ATOM 642 O O . GLY A 1 86 ? -17.604 3.279 21.888 1.00 65.50 86 GLY A O 1
ATOM 643 N N . VAL A 1 87 ? -16.163 4.024 20.310 1.00 67.44 87 VAL A N 1
ATOM 644 C CA . VAL A 1 87 ? -17.168 4.299 19.255 1.00 67.44 87 VAL A CA 1
ATOM 645 C C . VAL A 1 87 ? -18.069 3.078 19.041 1.00 67.44 87 VAL A C 1
ATOM 647 O O . VAL A 1 87 ? -17.706 2.093 18.400 1.00 67.44 87 VAL A O 1
ATOM 650 N N . SER A 1 88 ? -19.260 3.141 19.629 1.00 63.31 88 SER A N 1
ATOM 651 C CA . SER A 1 88 ? -20.219 2.031 19.697 1.00 63.31 88 SER A CA 1
ATOM 652 C C . SER A 1 88 ? -21.677 2.502 19.703 1.00 63.31 88 SER A C 1
ATOM 654 O O . SER A 1 88 ? -22.590 1.681 19.757 1.00 63.31 88 SER A O 1
ATOM 656 N N . TYR A 1 89 ? -21.899 3.815 19.598 1.00 64.25 89 TYR A N 1
ATOM 657 C CA . TYR A 1 89 ? -23.210 4.455 19.634 1.00 64.25 89 TYR A CA 1
ATOM 658 C C . TYR A 1 89 ? -23.466 5.200 18.323 1.00 64.25 89 TYR A C 1
ATOM 660 O O . TYR A 1 89 ? -22.612 5.949 17.857 1.00 64.25 89 TYR A O 1
ATOM 668 N N . GLY A 1 90 ? -24.651 5.002 17.746 1.00 77.44 90 GLY A N 1
ATOM 669 C CA . GLY A 1 90 ? -25.026 5.528 16.432 1.00 77.44 90 GLY A CA 1
ATOM 670 C C . GLY A 1 90 ? -25.328 4.417 15.426 1.00 77.44 90 GLY A C 1
ATOM 671 O O . GLY A 1 90 ? -25.390 3.236 15.771 1.00 77.44 90 GLY A O 1
ATOM 672 N N . SER A 1 91 ? -25.549 4.801 14.172 1.00 85.56 91 SER A N 1
ATOM 673 C CA . SER A 1 91 ? -25.721 3.861 13.065 1.00 85.56 91 SER A CA 1
ATOM 674 C C . SER A 1 91 ? -24.398 3.180 12.695 1.00 85.56 91 SER A C 1
ATOM 676 O O . SER A 1 91 ? -23.313 3.712 12.939 1.00 85.56 91 SER A O 1
ATOM 678 N N . LEU A 1 92 ? -24.477 2.024 12.024 1.00 84.12 92 LEU A N 1
ATOM 679 C CA . LEU A 1 92 ? -23.296 1.351 11.467 1.00 84.12 92 LEU A CA 1
ATOM 680 C C . LEU A 1 92 ? -22.468 2.299 10.583 1.00 84.12 92 LEU A C 1
ATOM 682 O O . LEU A 1 92 ? -21.242 2.282 10.652 1.00 84.12 92 LEU A O 1
ATOM 686 N N . GLN A 1 93 ? -23.133 3.155 9.801 1.00 84.00 93 GLN A N 1
ATOM 687 C CA . GLN A 1 93 ? -22.475 4.146 8.953 1.00 84.00 93 GLN A CA 1
ATOM 688 C C . GLN A 1 93 ? -21.666 5.167 9.766 1.00 84.00 93 GLN A C 1
ATOM 690 O O . GLN A 1 93 ? -20.532 5.454 9.396 1.00 84.00 93 GLN A O 1
ATOM 695 N N . GLN A 1 94 ? -22.205 5.688 10.875 1.00 84.75 94 GLN A N 1
ATOM 696 C CA . GLN A 1 94 ? -21.482 6.629 11.742 1.00 84.75 94 GLN A CA 1
ATOM 697 C C . GLN A 1 94 ? -20.232 5.969 12.335 1.00 84.75 94 GLN A C 1
ATOM 699 O O . GLN A 1 94 ? -19.129 6.475 12.155 1.00 84.75 94 GLN A O 1
ATOM 704 N N . ILE A 1 95 ? -20.382 4.764 12.897 1.00 87.38 95 ILE A N 1
ATOM 705 C CA . ILE A 1 95 ? -19.267 3.971 13.437 1.00 87.38 95 ILE A CA 1
ATOM 706 C C . ILE A 1 95 ? -18.207 3.705 12.345 1.00 87.38 95 ILE A C 1
ATOM 708 O O . ILE A 1 95 ? -17.005 3.827 12.587 1.00 87.38 95 ILE A O 1
ATOM 712 N N . MET A 1 96 ? -18.627 3.396 11.111 1.00 87.06 96 MET A N 1
ATOM 713 C CA . MET A 1 96 ? -17.723 3.251 9.961 1.00 87.06 96 MET A CA 1
ATOM 714 C C . MET A 1 96 ? -16.994 4.546 9.599 1.00 87.06 96 MET A C 1
ATOM 716 O O . MET A 1 96 ? -15.793 4.500 9.332 1.00 87.06 96 MET A O 1
ATOM 720 N N . HIS A 1 97 ? -17.688 5.683 9.586 1.00 88.50 97 HIS A N 1
ATOM 721 C CA . HIS A 1 97 ? -17.100 6.978 9.253 1.00 88.50 97 HIS A CA 1
ATOM 722 C C . HIS A 1 97 ? -16.089 7.427 10.319 1.00 88.50 97 HIS A C 1
ATOM 724 O O . HIS A 1 97 ? -15.002 7.869 9.956 1.00 88.50 97 HIS A O 1
ATOM 730 N N . ASP A 1 98 ? -16.380 7.228 11.606 1.00 88.69 98 ASP A N 1
ATOM 731 C CA . ASP A 1 98 ? -15.499 7.611 12.715 1.00 88.69 98 ASP A CA 1
ATOM 732 C C . ASP A 1 98 ? -14.185 6.812 12.713 1.00 88.69 98 ASP A C 1
ATOM 734 O O . ASP A 1 98 ? -13.091 7.387 12.705 1.00 88.69 98 ASP A O 1
ATOM 738 N N . HIS A 1 99 ? -14.263 5.476 12.639 1.00 91.00 99 HIS A N 1
ATOM 739 C CA . HIS A 1 99 ? -13.070 4.626 12.548 1.00 91.00 99 HIS A CA 1
ATOM 740 C C . HIS A 1 99 ? -12.269 4.891 11.263 1.00 91.00 99 HIS A C 1
ATOM 742 O O . HIS A 1 99 ? -11.033 4.885 11.295 1.00 91.00 99 HIS A O 1
ATOM 748 N N . TYR A 1 100 ? -12.944 5.164 10.139 1.00 91.62 100 TYR A N 1
ATOM 749 C CA . TYR A 1 100 ? -12.267 5.539 8.897 1.00 91.62 100 TYR A CA 1
ATOM 750 C C . TYR A 1 100 ? -11.612 6.923 8.996 1.00 91.62 100 TYR A C 1
ATOM 752 O O . TYR A 1 100 ? -10.495 7.098 8.517 1.00 91.62 100 TYR A O 1
ATOM 760 N N . GLY A 1 101 ? -12.231 7.871 9.700 1.00 91.50 101 GLY A N 1
ATOM 761 C CA . GLY A 1 101 ? -11.655 9.173 10.021 1.00 91.50 101 GLY A CA 1
ATOM 762 C C . GLY A 1 101 ? -10.324 9.052 10.765 1.00 91.50 101 GLY A C 1
ATOM 763 O O . GLY A 1 101 ? -9.329 9.630 10.333 1.00 91.50 101 GLY A O 1
ATOM 764 N N . ARG A 1 102 ? -10.250 8.208 11.805 1.00 92.00 102 ARG A N 1
ATOM 765 C CA . ARG A 1 102 ? -8.986 7.925 12.522 1.00 92.00 102 ARG A CA 1
ATOM 766 C C . ARG A 1 102 ? -7.909 7.327 11.616 1.00 92.00 102 ARG A C 1
ATOM 768 O O . ARG A 1 102 ? -6.742 7.704 11.697 1.00 92.00 102 ARG A O 1
ATOM 775 N N . TYR A 1 103 ? -8.299 6.423 10.720 1.00 93.69 103 TYR A N 1
ATOM 776 C CA . TYR A 1 103 ? -7.400 5.865 9.710 1.00 93.69 103 TYR A CA 1
ATOM 777 C C . TYR A 1 103 ? -6.899 6.930 8.716 1.00 93.69 103 TYR A C 1
ATOM 779 O O . TYR A 1 103 ? -5.725 6.920 8.346 1.00 93.69 103 TYR A O 1
ATOM 787 N N . LEU A 1 104 ? -7.749 7.880 8.318 1.00 94.75 104 LEU A N 1
ATOM 788 C CA . LEU A 1 104 ? -7.372 8.997 7.451 1.00 94.75 104 LEU A CA 1
ATOM 789 C C . LEU A 1 104 ? -6.444 10.002 8.150 1.00 94.75 104 LEU A C 1
ATOM 791 O O . LEU A 1 104 ? -5.492 10.465 7.527 1.00 94.75 104 LEU A O 1
ATOM 795 N N . GLN A 1 105 ? -6.647 10.270 9.441 1.00 94.19 105 GLN A N 1
ATOM 796 C CA . GLN A 1 105 ? -5.727 11.073 10.259 1.00 94.19 105 GLN A CA 1
ATOM 797 C C . GLN A 1 105 ? -4.342 10.407 10.360 1.00 94.19 105 GLN A C 1
ATOM 799 O O . GLN A 1 105 ? -3.321 11.046 10.106 1.00 94.19 105 GLN A O 1
ATOM 804 N N . TRP A 1 106 ? -4.286 9.091 10.602 1.00 95.75 106 TRP A N 1
ATOM 805 C CA . TRP A 1 106 ? -3.028 8.334 10.535 1.00 95.75 106 TRP A CA 1
ATOM 806 C C . TRP A 1 106 ? -2.389 8.393 9.135 1.00 95.75 106 TRP A C 1
ATOM 808 O O . TRP A 1 106 ? -1.193 8.648 9.006 1.00 95.75 106 TRP A O 1
ATOM 818 N N . ARG A 1 107 ? -3.171 8.244 8.059 1.00 95.75 107 ARG A N 1
ATOM 819 C CA . ARG A 1 107 ? -2.665 8.392 6.683 1.00 95.75 107 ARG A CA 1
ATOM 820 C C . ARG A 1 107 ? -2.080 9.773 6.407 1.00 95.75 107 ARG A C 1
ATOM 822 O O . ARG A 1 107 ? -1.034 9.863 5.769 1.00 95.75 107 ARG A O 1
ATOM 829 N N . LYS A 1 108 ? -2.726 10.830 6.899 1.00 95.25 108 LYS A N 1
ATOM 830 C CA . LYS A 1 108 ? -2.250 12.212 6.801 1.00 95.25 108 LYS A CA 1
ATOM 831 C C . LYS A 1 108 ? -0.902 12.386 7.503 1.00 95.25 108 LYS A C 1
ATOM 833 O O . LYS A 1 108 ? 0.019 12.929 6.896 1.00 95.25 108 LYS A O 1
ATOM 838 N N . LEU A 1 109 ? -0.764 11.853 8.720 1.00 94.50 109 LEU A N 1
ATOM 839 C CA . LEU A 1 109 ? 0.493 11.826 9.478 1.00 94.50 109 LEU A CA 1
ATOM 840 C C . LEU A 1 109 ? 1.622 11.127 8.697 1.00 94.50 109 LEU A C 1
ATOM 842 O O . LEU A 1 109 ? 2.752 11.611 8.674 1.00 94.50 109 LEU A O 1
ATOM 846 N N . ARG A 1 110 ? 1.316 10.016 8.011 1.00 96.06 110 ARG A N 1
ATOM 847 C CA . ARG A 1 110 ? 2.288 9.246 7.212 1.00 96.06 110 ARG A CA 1
ATOM 848 C C . ARG A 1 110 ? 2.565 9.812 5.806 1.00 96.06 110 ARG A C 1
ATOM 850 O O . ARG A 1 110 ? 3.409 9.262 5.096 1.00 96.06 110 ARG A O 1
ATOM 857 N N . LEU A 1 111 ? 1.908 10.899 5.391 1.00 94.00 111 LEU A N 1
ATOM 858 C CA . LEU A 1 111 ? 1.964 11.410 4.012 1.00 94.00 111 LEU A CA 1
ATOM 859 C C . LEU A 1 111 ? 3.263 12.158 3.656 1.00 94.00 111 LEU A C 1
ATOM 861 O O . LEU A 1 111 ? 3.643 12.197 2.487 1.00 94.00 111 LEU A O 1
ATOM 865 N N . GLY A 1 112 ? 3.927 12.780 4.634 1.00 86.81 112 GLY A N 1
ATOM 866 C CA . GLY A 1 112 ? 5.153 13.551 4.400 1.00 86.81 112 GLY A CA 1
ATOM 867 C C . GLY A 1 112 ? 6.330 12.648 4.033 1.00 86.81 112 GLY A C 1
ATOM 868 O O . GLY A 1 112 ? 6.642 11.731 4.780 1.00 86.81 112 GLY A O 1
ATOM 869 N N . ASP A 1 113 ? 6.995 12.901 2.905 1.00 80.44 113 ASP A N 1
ATOM 870 C CA . ASP A 1 113 ? 8.093 12.045 2.432 1.00 80.44 113 ASP A CA 1
ATOM 871 C C . ASP A 1 113 ? 9.374 12.165 3.270 1.00 80.44 113 ASP A C 1
ATOM 873 O O . ASP A 1 113 ? 10.037 11.152 3.471 1.00 80.44 113 ASP A O 1
ATOM 877 N N . ASP A 1 114 ? 9.680 13.375 3.753 1.00 84.62 114 ASP A N 1
ATOM 878 C CA . ASP A 1 114 ? 10.944 13.731 4.424 1.00 84.62 114 ASP A CA 1
ATOM 879 C C . ASP A 1 114 ? 10.778 14.004 5.936 1.00 84.62 114 ASP A C 1
ATOM 881 O O . ASP A 1 114 ? 11.731 14.342 6.639 1.00 84.62 114 ASP A O 1
ATOM 885 N N . ALA A 1 115 ? 9.548 13.911 6.451 1.00 89.75 115 ALA A N 1
ATOM 886 C CA . ALA A 1 115 ? 9.247 14.142 7.861 1.00 89.75 115 ALA A CA 1
ATOM 887 C C . ALA A 1 115 ? 9.546 12.880 8.696 1.00 89.75 115 ALA A C 1
ATOM 889 O O . ALA A 1 115 ? 9.244 11.781 8.234 1.00 89.75 115 ALA A O 1
ATOM 890 N N . PRO A 1 116 ? 10.000 12.984 9.962 1.00 93.44 116 PRO A N 1
ATOM 891 C CA . PRO A 1 116 ? 10.210 11.812 10.825 1.00 93.44 116 PRO A CA 1
ATOM 892 C C . PRO A 1 116 ? 8.958 10.941 11.034 1.00 93.44 116 PRO A C 1
ATOM 894 O O . PRO A 1 116 ? 9.068 9.740 11.263 1.00 93.44 116 PRO A O 1
ATOM 897 N N . ALA A 1 117 ? 7.762 11.530 10.921 1.00 93.69 117 ALA A N 1
ATOM 898 C CA . ALA A 1 117 ? 6.482 10.822 10.959 1.00 93.69 117 ALA A CA 1
ATOM 899 C C . ALA A 1 117 ? 6.062 10.200 9.607 1.00 93.69 117 ALA A C 1
ATOM 901 O O . ALA A 1 117 ? 5.076 9.465 9.550 1.00 93.69 117 ALA A O 1
ATOM 902 N N . GLY A 1 118 ? 6.799 10.462 8.528 1.00 95.69 118 GLY A N 1
ATOM 903 C CA . GLY A 1 118 ? 6.544 9.964 7.181 1.00 95.69 118 GLY A CA 1
ATOM 904 C C . GLY A 1 118 ? 6.621 8.446 7.065 1.00 95.69 118 GLY A C 1
ATOM 905 O O . GLY A 1 118 ? 7.448 7.818 7.729 1.00 95.69 118 GLY A O 1
ATOM 906 N N . LEU A 1 119 ? 5.791 7.847 6.201 1.00 95.75 119 LEU A N 1
ATOM 907 C CA . LEU A 1 119 ? 5.643 6.388 6.080 1.00 95.75 119 LEU A CA 1
ATOM 908 C C . LEU A 1 119 ? 6.995 5.657 5.977 1.00 95.75 119 LEU A C 1
ATOM 910 O O . LEU A 1 119 ? 7.254 4.724 6.731 1.00 95.75 119 LEU A O 1
ATOM 914 N N . LYS A 1 120 ? 7.879 6.129 5.089 1.00 94.69 120 LYS A N 1
ATOM 915 C CA . LYS A 1 120 ? 9.204 5.543 4.803 1.00 94.69 120 LYS A CA 1
ATOM 916 C C . LYS A 1 120 ? 10.130 5.471 6.017 1.00 94.69 120 LYS A C 1
ATOM 918 O O . LYS A 1 120 ? 11.000 4.608 6.060 1.00 94.69 120 LYS A O 1
ATOM 923 N N . HIS A 1 121 ? 9.958 6.380 6.973 1.00 95.25 121 HIS A N 1
ATOM 924 C CA . HIS A 1 121 ? 10.781 6.468 8.176 1.00 95.25 121 HIS A CA 1
ATOM 925 C C . HIS A 1 121 ? 10.243 5.603 9.325 1.00 95.25 121 HIS A C 1
ATOM 927 O O . HIS A 1 121 ? 10.913 5.469 10.348 1.00 95.25 121 HIS A O 1
ATOM 933 N N . GLN A 1 122 ? 9.056 5.001 9.178 1.00 96.25 122 GLN A N 1
ATOM 934 C CA . GLN A 1 122 ? 8.446 4.238 10.262 1.00 96.25 122 GLN A CA 1
ATOM 935 C C . GLN A 1 122 ? 9.088 2.851 10.424 1.00 96.25 122 GLN A C 1
ATOM 937 O O . GLN A 1 122 ? 9.373 2.181 9.424 1.00 96.25 122 GLN A O 1
ATOM 942 N N . PRO A 1 123 ? 9.249 2.354 11.669 1.00 95.88 123 PRO A N 1
ATOM 943 C CA . PRO A 1 123 ? 9.855 1.051 11.932 1.00 95.88 123 PRO A CA 1
ATOM 944 C C . PRO A 1 123 ? 9.204 -0.105 11.166 1.00 95.88 123 PRO A C 1
ATOM 946 O O . PRO A 1 123 ? 9.912 -1.003 10.717 1.00 95.88 123 PRO A O 1
ATOM 949 N N . PHE A 1 124 ? 7.882 -0.078 10.963 1.00 95.94 124 PHE A N 1
ATOM 950 C CA . PHE A 1 124 ? 7.185 -1.150 10.253 1.00 95.94 124 PHE A CA 1
ATOM 951 C C . PHE A 1 124 ? 7.570 -1.246 8.770 1.00 95.94 124 PHE A C 1
ATOM 953 O O . PHE A 1 124 ? 7.696 -2.355 8.266 1.00 95.94 124 PHE A O 1
ATOM 960 N N . VAL A 1 125 ? 7.867 -0.137 8.083 1.00 96.06 125 VAL A N 1
ATOM 961 C CA . VAL A 1 125 ? 8.356 -0.188 6.690 1.00 96.06 125 VAL A CA 1
ATOM 962 C C . VAL A 1 125 ? 9.762 -0.791 6.638 1.00 96.06 125 VAL A C 1
ATOM 964 O O . VAL A 1 125 ? 10.053 -1.627 5.783 1.00 96.06 125 VAL A O 1
ATOM 967 N N . SER A 1 126 ? 10.609 -0.476 7.621 1.00 94.88 126 SER A N 1
ATOM 968 C CA . SER A 1 126 ? 11.912 -1.133 7.790 1.00 94.88 126 SER A CA 1
ATOM 969 C C . SER A 1 126 ? 11.785 -2.631 8.110 1.00 94.88 126 SER A C 1
ATOM 971 O O . SER A 1 126 ? 12.622 -3.417 7.668 1.00 94.88 126 SER A O 1
ATOM 973 N N . ARG A 1 127 ? 10.746 -3.059 8.846 1.00 95.69 127 ARG A N 1
ATOM 974 C CA . ARG A 1 127 ? 10.434 -4.487 9.060 1.00 95.69 127 ARG A CA 1
ATOM 975 C C . ARG A 1 127 ? 9.938 -5.154 7.774 1.00 95.69 127 ARG A C 1
ATOM 977 O O . ARG A 1 127 ? 10.447 -6.217 7.434 1.00 95.69 127 ARG A O 1
ATOM 984 N N . ALA A 1 128 ? 9.046 -4.503 7.024 1.00 95.00 128 ALA A N 1
ATOM 985 C CA . ALA A 1 128 ? 8.555 -4.978 5.729 1.00 95.00 128 ALA A CA 1
ATOM 986 C C . ALA A 1 128 ? 9.718 -5.285 4.772 1.00 95.00 128 ALA A C 1
ATOM 988 O O . ALA A 1 128 ? 9.778 -6.369 4.201 1.00 95.00 128 ALA A O 1
ATOM 989 N N . GLY A 1 129 ? 10.720 -4.400 4.702 1.00 93.62 129 GLY A N 1
ATOM 990 C CA . GLY A 1 129 ? 11.915 -4.597 3.872 1.00 93.62 129 GLY A CA 1
ATOM 991 C C . GLY A 1 129 ? 12.780 -5.809 4.238 1.00 93.62 129 GLY A C 1
ATOM 992 O O . GLY A 1 129 ? 13.501 -6.309 3.379 1.00 93.62 129 GLY A O 1
ATOM 993 N N . LYS A 1 130 ? 12.689 -6.326 5.474 1.00 90.81 130 LYS A N 1
ATOM 994 C CA . LYS A 1 130 ? 13.332 -7.596 5.867 1.00 90.81 130 LYS A CA 1
ATOM 995 C C . LYS A 1 130 ? 12.571 -8.821 5.352 1.00 90.81 130 LYS A C 1
ATOM 997 O O . LYS A 1 130 ? 13.176 -9.876 5.189 1.00 90.81 130 LYS A O 1
ATOM 1002 N N . LYS A 1 131 ? 11.257 -8.693 5.134 1.00 86.94 131 LYS A N 1
ATOM 1003 C CA . LYS A 1 131 ? 10.366 -9.752 4.640 1.00 86.94 131 LYS A CA 1
ATOM 1004 C C . LYS A 1 131 ? 10.322 -9.779 3.112 1.00 86.94 131 LYS A C 1
ATOM 1006 O O . LYS A 1 131 ? 10.541 -10.833 2.520 1.00 86.94 131 LYS A O 1
ATOM 1011 N N . SER A 1 132 ? 10.048 -8.637 2.483 1.00 89.19 132 SER A N 1
ATOM 1012 C CA . SER A 1 132 ? 10.050 -8.471 1.031 1.00 89.19 132 SER A CA 1
ATOM 1013 C C . SER A 1 132 ? 10.312 -7.016 0.641 1.00 89.19 132 SER A C 1
ATOM 1015 O O . SER A 1 132 ? 9.686 -6.089 1.153 1.00 89.19 132 SER A O 1
ATOM 1017 N N . GLY A 1 133 ? 11.196 -6.803 -0.337 1.00 92.12 133 GLY A N 1
ATOM 1018 C CA . GLY A 1 133 ? 11.345 -5.489 -0.971 1.00 92.12 133 GLY A CA 1
ATOM 1019 C C . GLY A 1 133 ? 10.078 -5.048 -1.719 1.00 92.12 133 GLY A C 1
ATOM 1020 O O . GLY A 1 133 ? 9.834 -3.849 -1.847 1.00 92.12 133 GLY A O 1
ATOM 1021 N N . GLN A 1 134 ? 9.245 -6.004 -2.152 1.00 92.38 134 GLN A N 1
ATOM 1022 C CA . GLN A 1 134 ? 7.969 -5.731 -2.810 1.00 92.38 134 GLN A CA 1
ATOM 1023 C C . GLN A 1 134 ? 6.975 -5.063 -1.847 1.00 92.38 134 GLN A C 1
ATOM 1025 O O . GLN A 1 134 ? 6.355 -4.077 -2.232 1.00 92.38 134 GLN A O 1
ATOM 1030 N N . ASP A 1 135 ? 6.8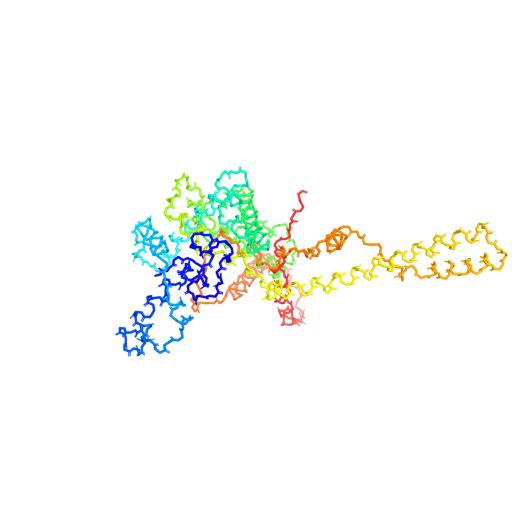99 -5.501 -0.585 1.00 93.81 135 ASP A N 1
ATOM 1031 C CA . ASP A 1 135 ? 6.036 -4.890 0.439 1.00 93.81 135 ASP A CA 1
ATOM 1032 C C . ASP A 1 135 ? 6.378 -3.411 0.664 1.00 93.81 135 ASP A C 1
ATOM 1034 O O . ASP A 1 135 ? 5.486 -2.571 0.784 1.00 93.81 135 ASP A O 1
ATOM 1038 N N . VAL A 1 136 ? 7.674 -3.071 0.692 1.00 95.31 136 VAL A N 1
ATOM 1039 C CA . VAL A 1 136 ? 8.137 -1.679 0.826 1.00 95.31 136 VAL A CA 1
ATOM 1040 C C . VAL A 1 136 ? 7.708 -0.853 -0.379 1.00 95.31 136 VAL A C 1
ATOM 1042 O O . VAL A 1 136 ? 7.189 0.251 -0.210 1.00 95.31 136 VAL A O 1
ATOM 1045 N N . VAL A 1 137 ? 7.897 -1.381 -1.592 1.00 93.44 137 VAL A N 1
ATOM 1046 C CA . VAL A 1 137 ? 7.462 -0.714 -2.825 1.00 93.44 137 VAL A CA 1
ATOM 1047 C C . VAL A 1 137 ? 5.952 -0.514 -2.828 1.00 93.44 137 VAL A C 1
ATOM 1049 O O . VAL A 1 137 ? 5.497 0.585 -3.124 1.00 93.44 137 VAL A O 1
ATOM 1052 N N . ASP A 1 138 ? 5.174 -1.522 -2.449 1.00 93.81 138 ASP A N 1
ATOM 1053 C CA . ASP A 1 138 ? 3.716 -1.456 -2.454 1.00 93.81 138 ASP A CA 1
ATOM 1054 C C . ASP A 1 138 ? 3.171 -0.460 -1.423 1.00 93.81 138 ASP A C 1
ATOM 1056 O O . ASP A 1 138 ? 2.321 0.365 -1.766 1.00 93.81 138 ASP A O 1
ATOM 1060 N N . LEU A 1 139 ? 3.710 -0.453 -0.198 1.00 95.19 139 LEU A N 1
ATOM 1061 C CA . LEU A 1 139 ? 3.374 0.536 0.832 1.00 95.19 139 LEU A CA 1
ATOM 1062 C C . LEU A 1 139 ? 3.728 1.967 0.395 1.00 95.19 139 LEU A C 1
ATOM 1064 O O . LEU A 1 139 ? 2.912 2.882 0.521 1.00 95.19 139 LEU A O 1
ATOM 1068 N N . VAL A 1 140 ? 4.938 2.176 -0.135 1.00 94.06 140 VAL A N 1
ATOM 1069 C CA . VAL A 1 140 ? 5.424 3.505 -0.540 1.00 94.06 140 VAL A CA 1
ATOM 1070 C C . VAL A 1 140 ? 4.694 4.022 -1.781 1.00 94.06 140 VAL A C 1
ATOM 1072 O O . VAL A 1 140 ? 4.306 5.190 -1.810 1.00 94.06 140 VAL A O 1
ATOM 1075 N N . MET A 1 141 ? 4.456 3.174 -2.784 1.00 91.69 141 MET A N 1
ATOM 1076 C CA . MET A 1 141 ? 3.712 3.553 -3.987 1.00 91.69 141 MET A CA 1
ATOM 1077 C C . MET A 1 141 ? 2.259 3.893 -3.667 1.00 91.69 141 MET A C 1
ATOM 1079 O O . MET A 1 141 ? 1.763 4.905 -4.155 1.00 91.69 141 MET A O 1
ATOM 1083 N N . ALA A 1 142 ? 1.599 3.137 -2.788 1.00 93.44 142 ALA A N 1
ATOM 1084 C CA . ALA A 1 142 ? 0.242 3.463 -2.362 1.00 93.44 142 ALA A CA 1
ATOM 1085 C C . ALA A 1 142 ? 0.172 4.793 -1.574 1.00 93.44 142 ALA A C 1
ATOM 1087 O O . ALA A 1 142 ? -0.794 5.546 -1.707 1.00 93.44 142 ALA A O 1
ATOM 1088 N N . ASN A 1 143 ? 1.228 5.154 -0.833 1.00 95.19 143 ASN A N 1
ATOM 1089 C CA . ASN A 1 143 ? 1.348 6.469 -0.189 1.00 95.19 143 ASN A CA 1
ATOM 1090 C C . ASN A 1 143 ? 1.555 7.612 -1.200 1.00 95.19 143 ASN A C 1
ATOM 1092 O O . ASN A 1 143 ? 0.964 8.681 -1.053 1.00 95.19 143 ASN A O 1
ATOM 1096 N N . TYR A 1 144 ? 2.353 7.392 -2.252 1.00 92.31 144 TYR A N 1
ATOM 1097 C CA . TYR A 1 144 ? 2.484 8.352 -3.354 1.00 92.31 144 TYR A CA 1
ATOM 1098 C C . TYR A 1 144 ? 1.173 8.526 -4.128 1.00 92.31 144 TYR A C 1
ATOM 1100 O O . TYR A 1 144 ? 0.813 9.647 -4.476 1.00 92.31 144 TYR A O 1
ATOM 1108 N N . GLU A 1 145 ? 0.431 7.444 -4.360 1.00 91.06 145 GLU A N 1
ATOM 1109 C CA . GLU A 1 145 ? -0.895 7.494 -4.977 1.00 91.06 145 GLU A CA 1
ATOM 1110 C C . GLU A 1 145 ? -1.883 8.332 -4.149 1.00 91.06 145 GLU A C 1
ATOM 1112 O O . GLU A 1 145 ? -2.619 9.132 -4.721 1.00 91.06 145 GLU A O 1
ATOM 1117 N N . LEU A 1 146 ? -1.850 8.221 -2.814 1.00 94.12 146 LEU A N 1
ATOM 1118 C CA . LEU A 1 146 ? -2.615 9.083 -1.902 1.00 94.12 146 LEU A CA 1
ATOM 1119 C C . LEU A 1 146 ? -2.173 10.553 -1.968 1.00 94.12 146 LEU A C 1
ATOM 1121 O O . LEU A 1 146 ? -2.999 11.466 -1.941 1.00 94.12 146 LEU A O 1
ATOM 1125 N N . LYS A 1 147 ? -0.869 10.808 -2.090 1.00 93.38 147 LYS A N 1
ATOM 1126 C CA . LYS A 1 147 ? -0.341 12.166 -2.261 1.00 93.38 147 LYS A CA 1
ATOM 1127 C C . LYS A 1 147 ? -0.851 12.796 -3.563 1.00 93.38 147 LYS A C 1
ATOM 1129 O O . LYS A 1 147 ? -1.398 13.895 -3.524 1.00 93.38 147 LYS A O 1
ATOM 1134 N N . TRP A 1 148 ? -0.776 12.072 -4.683 1.00 91.00 148 TRP A N 1
ATOM 1135 C CA . TRP A 1 148 ? -1.320 12.514 -5.976 1.00 91.00 148 TRP A CA 1
ATOM 1136 C C . TRP A 1 148 ? -2.844 12.678 -5.950 1.00 91.00 148 TRP A C 1
ATOM 1138 O O . TRP A 1 148 ? -3.375 13.608 -6.554 1.00 91.00 148 TRP A O 1
ATOM 1148 N N . GLU A 1 149 ? -3.550 11.803 -5.233 1.00 91.38 149 GLU A N 1
ATOM 1149 C CA . GLU A 1 149 ? -4.990 11.896 -5.001 1.00 91.38 149 GLU A CA 1
ATOM 1150 C C . GLU A 1 149 ? -5.369 13.208 -4.304 1.00 91.38 149 GLU A C 1
ATOM 1152 O O . GLU A 1 149 ? -6.229 13.942 -4.796 1.00 91.38 149 GLU A O 1
ATOM 1157 N N . TYR A 1 150 ? -4.690 13.528 -3.203 1.00 92.94 150 TYR A N 1
ATOM 1158 C CA . TYR A 1 150 ? -4.883 14.767 -2.454 1.00 92.94 150 TYR A CA 1
ATOM 1159 C C . TYR A 1 150 ? -4.518 16.008 -3.285 1.00 92.94 150 TYR A C 1
ATOM 1161 O O . TYR A 1 150 ? -5.290 16.965 -3.353 1.00 92.94 150 TYR A O 1
ATOM 1169 N N . GLU A 1 151 ? -3.375 15.985 -3.975 1.00 90.69 151 GLU A N 1
ATOM 1170 C CA . GLU A 1 151 ? -2.921 17.077 -4.846 1.00 90.69 151 GLU A CA 1
ATOM 1171 C C . GLU A 1 151 ? -3.903 17.357 -5.996 1.00 90.69 151 GLU A C 1
ATOM 1173 O O . GLU A 1 151 ? -4.147 18.523 -6.322 1.00 90.69 151 GLU A O 1
ATOM 1178 N N . ALA A 1 152 ? -4.498 16.312 -6.582 1.00 85.00 152 ALA A N 1
ATOM 1179 C CA . ALA A 1 152 ? -5.500 16.432 -7.638 1.00 85.00 152 ALA A CA 1
ATOM 1180 C C . ALA A 1 152 ? -6.821 17.029 -7.124 1.00 85.00 152 ALA A C 1
ATOM 1182 O O . ALA A 1 152 ? -7.343 17.955 -7.745 1.00 85.00 152 ALA A O 1
ATOM 1183 N N . LEU A 1 153 ? -7.324 16.569 -5.972 1.00 85.88 153 LEU A N 1
ATOM 1184 C CA . LEU A 1 153 ? -8.531 17.126 -5.346 1.00 85.88 153 LEU A CA 1
ATOM 1185 C C . LEU A 1 153 ? -8.349 18.617 -5.011 1.00 85.88 153 LEU A C 1
ATOM 1187 O O . LEU A 1 153 ? -9.180 19.441 -5.392 1.00 85.88 153 LEU A O 1
ATOM 1191 N N . LEU A 1 154 ? -7.211 18.992 -4.414 1.00 87.31 154 LEU A N 1
ATOM 1192 C CA . LEU A 1 154 ? -6.873 20.396 -4.153 1.00 87.31 154 LEU A CA 1
ATOM 1193 C C . LEU A 1 154 ? -6.706 21.231 -5.434 1.00 87.31 154 LEU A C 1
ATOM 1195 O O . LEU A 1 154 ? -6.987 22.431 -5.434 1.00 87.31 154 LEU A O 1
ATOM 1199 N N . LYS A 1 155 ? -6.192 20.647 -6.525 1.00 83.88 155 LYS A N 1
ATOM 1200 C CA . LYS A 1 155 ? -6.065 21.344 -7.815 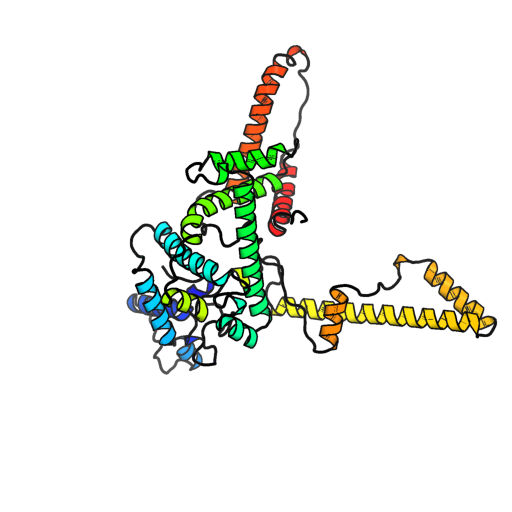1.00 83.88 155 LYS A CA 1
ATOM 1201 C C . LYS A 1 155 ? -7.440 21.683 -8.383 1.00 83.88 155 LYS A C 1
ATOM 1203 O O . LYS A 1 155 ? -7.624 22.809 -8.844 1.00 83.88 155 LYS A O 1
ATOM 1208 N N . ASP A 1 156 ? -8.384 20.754 -8.307 1.00 76.38 156 ASP A N 1
ATOM 1209 C CA . ASP A 1 156 ? -9.750 20.961 -8.780 1.00 76.38 156 ASP A CA 1
ATOM 1210 C C . ASP A 1 156 ? -10.488 21.999 -7.912 1.00 76.38 156 ASP A C 1
ATOM 1212 O O . ASP A 1 156 ? -11.028 22.955 -8.463 1.00 76.38 156 ASP A O 1
ATOM 1216 N N . GLU A 1 157 ? -10.405 21.924 -6.576 1.00 78.94 157 GLU A N 1
ATOM 1217 C CA . GLU A 1 157 ? -10.979 22.938 -5.661 1.00 78.94 157 GLU A CA 1
ATOM 1218 C C . GLU A 1 157 ? -10.436 24.363 -5.872 1.00 78.94 157 GLU A C 1
ATOM 1220 O O . GLU A 1 157 ? -11.142 25.348 -5.642 1.00 78.94 157 GLU A O 1
ATOM 1225 N N . ARG A 1 158 ? -9.159 24.494 -6.261 1.00 80.19 158 ARG A N 1
ATOM 1226 C CA . ARG A 1 158 ? -8.560 25.790 -6.624 1.00 80.19 158 ARG A CA 1
ATOM 1227 C C . ARG A 1 158 ? -9.021 26.279 -7.994 1.00 80.19 158 ARG A C 1
ATOM 1229 O O . ARG A 1 158 ? -9.063 27.486 -8.209 1.00 80.19 158 ARG A O 1
ATOM 1236 N N . SER A 1 159 ? -9.322 25.356 -8.906 1.00 72.31 159 SER A N 1
ATOM 1237 C CA . SER A 1 159 ? -9.724 25.661 -10.283 1.00 72.31 159 SER A CA 1
ATOM 1238 C C . SER A 1 159 ? -11.208 26.028 -10.387 1.00 72.31 159 SER A C 1
ATOM 1240 O O . SER A 1 159 ? -11.566 26.848 -11.227 1.00 72.31 159 SER A O 1
ATOM 1242 N N . ASP A 1 160 ? -12.058 25.463 -9.524 1.00 66.81 160 ASP A N 1
ATOM 1243 C CA . ASP A 1 160 ? -13.468 25.834 -9.381 1.00 66.81 160 ASP A CA 1
ATOM 1244 C C . ASP A 1 160 ? -13.841 26.020 -7.893 1.00 66.81 160 ASP A C 1
ATOM 1246 O O . ASP A 1 160 ? -14.121 25.045 -7.185 1.00 66.81 160 ASP A O 1
ATOM 1250 N N . PRO A 1 161 ? -13.892 27.274 -7.400 1.00 65.44 161 PRO A N 1
ATOM 1251 C CA . PRO A 1 161 ? -14.278 27.582 -6.025 1.00 65.44 161 PRO A CA 1
ATOM 1252 C C . PRO A 1 161 ? -15.679 27.104 -5.616 1.00 65.44 161 PRO A C 1
ATOM 1254 O O . PRO A 1 161 ? -15.934 26.996 -4.415 1.00 65.44 161 PRO A O 1
ATOM 1257 N N . ALA A 1 162 ? -16.583 26.788 -6.556 1.00 59.69 162 ALA A N 1
ATOM 1258 C CA . ALA A 1 162 ? -17.893 26.220 -6.223 1.00 59.69 162 ALA A CA 1
ATOM 1259 C C . ALA A 1 162 ? -17.771 24.833 -5.560 1.00 59.69 162 ALA A C 1
ATOM 1261 O O . ALA A 1 162 ? -18.614 24.455 -4.747 1.00 59.69 162 ALA A O 1
ATOM 1262 N N . LEU A 1 163 ? -16.674 24.112 -5.819 1.00 59.69 163 LEU A N 1
ATOM 1263 C CA . LEU A 1 163 ? -16.364 22.811 -5.216 1.00 59.69 163 LEU A CA 1
ATOM 1264 C C . LEU A 1 163 ? -15.915 22.905 -3.750 1.00 59.69 163 LEU A C 1
ATOM 1266 O O . LEU A 1 163 ? -15.585 21.888 -3.149 1.00 59.69 163 LEU A O 1
ATOM 1270 N N . ARG A 1 164 ? -15.922 24.098 -3.145 1.00 58.41 164 ARG A N 1
ATOM 1271 C CA . ARG A 1 164 ? -15.568 24.310 -1.731 1.00 58.41 164 ARG A CA 1
ATOM 1272 C C . ARG A 1 164 ? -16.787 24.329 -0.795 1.00 58.41 164 ARG A C 1
ATOM 1274 O O . ARG A 1 164 ? -16.607 24.505 0.405 1.00 58.41 164 ARG A O 1
ATOM 1281 N N . ILE A 1 165 ? -18.012 24.181 -1.318 1.00 55.41 165 ILE A N 1
ATOM 1282 C CA . ILE A 1 165 ? -19.270 24.325 -0.559 1.00 55.41 165 ILE A CA 1
ATOM 1283 C C . ILE A 1 165 ? -19.932 22.947 -0.324 1.00 55.41 165 ILE A C 1
ATOM 1285 O O . ILE A 1 165 ? -20.425 22.365 -1.294 1.00 55.41 165 ILE A O 1
ATOM 1289 N N . PRO A 1 166 ? -20.028 22.442 0.928 1.00 46.12 166 PRO A N 1
ATOM 1290 C CA . PRO A 1 166 ? -20.531 21.087 1.217 1.00 46.12 166 PRO A CA 1
ATOM 1291 C C . PRO A 1 166 ? -22.009 20.833 0.875 1.00 46.12 166 PRO A C 1
ATOM 1293 O O . PRO A 1 166 ? -22.383 19.730 0.489 1.00 46.12 166 PRO A O 1
ATOM 1296 N N . ASN A 1 167 ? -22.873 21.848 0.980 1.00 45.03 167 ASN A N 1
ATOM 1297 C CA . ASN A 1 167 ? -24.333 21.662 0.896 1.00 45.03 167 ASN A CA 1
ATOM 1298 C C . ASN A 1 167 ? -24.883 21.535 -0.542 1.00 45.03 167 ASN A C 1
ATOM 1300 O O . ASN A 1 167 ? -26.094 21.496 -0.744 1.00 45.03 167 ASN A O 1
ATOM 1304 N N . GLY A 1 168 ? -24.019 21.468 -1.557 1.00 43.31 168 GLY A N 1
ATOM 1305 C CA . GLY A 1 168 ? -24.406 21.395 -2.969 1.00 43.31 168 GLY A CA 1
ATOM 1306 C C . GLY A 1 168 ? -24.624 19.973 -3.495 1.00 43.31 168 GLY A C 1
ATOM 1307 O O . GLY A 1 168 ? -24.219 19.699 -4.617 1.00 43.31 168 GLY A O 1
ATOM 1308 N N . LEU A 1 169 ? -25.209 19.048 -2.727 1.00 39.22 169 LEU A N 1
ATOM 1309 C CA . LEU A 1 169 ? -25.188 17.600 -3.026 1.00 39.22 169 LEU A CA 1
ATOM 1310 C C . LEU A 1 169 ? -25.647 17.223 -4.455 1.00 39.22 169 LEU A C 1
ATOM 1312 O O . LEU A 1 169 ? -25.026 16.380 -5.102 1.00 39.22 169 LEU A O 1
ATOM 1316 N N . SER A 1 170 ? -26.708 17.862 -4.959 1.00 44.66 170 SER A N 1
ATOM 1317 C CA . SER A 1 170 ? -27.219 17.712 -6.335 1.00 44.66 170 SER A CA 1
ATOM 1318 C C . SER A 1 170 ? -26.542 18.648 -7.345 1.00 44.66 170 SER A C 1
ATOM 1320 O O . SER A 1 170 ? -26.401 18.318 -8.525 1.00 44.66 170 SER A O 1
ATOM 1322 N N . ASP A 1 171 ? -26.126 19.823 -6.880 1.00 43.94 171 ASP A N 1
ATOM 1323 C CA . ASP A 1 171 ? -25.639 20.933 -7.695 1.00 43.94 171 ASP A CA 1
ATOM 1324 C C . ASP A 1 171 ? -24.164 20.782 -8.073 1.00 43.94 171 ASP A C 1
ATOM 1326 O O . ASP A 1 171 ? -23.798 21.046 -9.213 1.00 43.94 171 ASP A O 1
ATOM 1330 N N . ASN A 1 172 ? -23.321 20.334 -7.144 1.00 46.69 172 ASN A N 1
ATOM 1331 C CA . ASN A 1 172 ? -21.872 20.212 -7.304 1.00 46.69 172 ASN A CA 1
ATOM 1332 C C . ASN A 1 172 ? -21.516 19.080 -8.265 1.00 46.69 172 ASN A C 1
ATOM 1334 O O . ASN A 1 172 ? -20.695 19.279 -9.158 1.00 46.69 172 ASN A O 1
ATOM 1338 N N . ILE A 1 173 ? -22.186 17.926 -8.145 1.00 47.50 173 ILE A N 1
ATOM 1339 C CA . ILE A 1 173 ? -22.057 16.827 -9.109 1.00 47.50 173 ILE A CA 1
ATOM 1340 C C . ILE A 1 173 ? -22.440 17.360 -10.498 1.00 47.50 173 ILE A C 1
ATOM 1342 O O . ILE A 1 173 ? -21.605 17.379 -11.404 1.00 47.50 173 ILE A O 1
ATOM 1346 N N . SER A 1 174 ? -23.653 17.907 -10.644 1.00 46.31 174 SER A N 1
ATOM 1347 C CA . SER A 1 174 ? -24.175 18.443 -11.912 1.00 46.31 174 SER A CA 1
ATOM 1348 C C . SER A 1 174 ? -23.303 19.548 -12.533 1.00 46.31 174 SER A C 1
ATOM 1350 O O . SER A 1 174 ? -23.126 19.575 -13.753 1.00 46.31 174 SER A O 1
ATOM 1352 N N . LYS A 1 175 ? -22.720 20.441 -11.722 1.00 48.41 175 LYS A N 1
ATOM 1353 C CA . LYS A 1 175 ? -21.835 21.528 -12.177 1.00 48.41 175 LYS A CA 1
ATOM 1354 C C . LYS A 1 175 ? -20.442 21.031 -12.555 1.00 48.41 175 LYS A C 1
ATOM 1356 O O . LYS A 1 175 ? -19.952 21.446 -13.601 1.00 48.41 175 LYS A O 1
ATOM 1361 N N . PHE A 1 176 ? -19.845 20.103 -11.803 1.00 44.78 176 PHE A N 1
ATOM 1362 C CA . PHE A 1 176 ? -18.547 19.511 -12.154 1.00 44.78 176 PHE A CA 1
ATOM 1363 C C . PHE A 1 176 ? -18.618 18.747 -13.486 1.00 44.78 176 PHE A C 1
ATOM 1365 O O . PHE A 1 176 ? -17.748 18.889 -14.350 1.00 44.78 176 PHE A O 1
ATOM 1372 N N . ILE A 1 177 ? -19.717 18.014 -13.698 1.00 45.91 177 ILE A N 1
ATOM 1373 C CA . ILE A 1 177 ? -20.049 17.395 -14.988 1.00 45.91 177 ILE A CA 1
ATOM 1374 C C . ILE A 1 177 ? -20.160 18.464 -16.080 1.00 45.91 177 ILE A C 1
ATOM 1376 O O . ILE A 1 177 ? -19.537 18.334 -17.132 1.00 45.91 177 ILE A O 1
ATOM 1380 N N . GLY A 1 178 ? -20.909 19.542 -15.827 1.00 42.03 178 GLY A N 1
ATOM 1381 C CA . GLY A 1 178 ? -21.069 20.653 -16.767 1.00 42.03 178 GLY A CA 1
ATOM 1382 C C . GLY A 1 178 ? -19.754 21.355 -17.130 1.00 42.03 178 GLY A C 1
ATOM 1383 O O . GLY A 1 178 ? -19.575 21.745 -18.284 1.00 42.03 178 GLY A O 1
ATOM 1384 N N . LEU A 1 179 ? -18.818 21.488 -16.186 1.00 41.56 179 LEU A N 1
ATOM 1385 C CA . LEU A 1 179 ? -17.543 22.173 -16.398 1.00 41.56 179 LEU A CA 1
ATOM 1386 C C . LEU A 1 179 ? -16.602 21.374 -17.313 1.00 41.56 179 LEU A C 1
ATOM 1388 O O . LEU A 1 179 ? -16.025 21.951 -18.233 1.00 41.56 179 LEU A O 1
ATOM 1392 N N . ARG A 1 180 ? -16.503 20.044 -17.139 1.00 42.34 180 ARG A N 1
ATOM 1393 C CA . ARG A 1 180 ? -15.764 19.186 -18.090 1.00 42.34 180 ARG A CA 1
ATOM 1394 C C . ARG A 1 180 ? -16.507 18.974 -19.411 1.00 42.34 180 ARG A C 1
ATOM 1396 O O . ARG A 1 180 ? -15.856 18.919 -20.451 1.00 42.34 180 ARG A O 1
ATOM 1403 N N . ALA A 1 181 ? -17.839 18.911 -19.405 1.00 36.12 181 ALA A N 1
ATOM 1404 C CA . ALA A 1 181 ? -18.630 18.773 -20.630 1.00 36.12 181 ALA A CA 1
ATOM 1405 C C . ALA A 1 181 ? -18.546 20.010 -21.546 1.00 36.12 181 ALA A C 1
ATOM 1407 O O . ALA A 1 181 ? -18.589 19.871 -22.765 1.00 36.12 181 ALA A O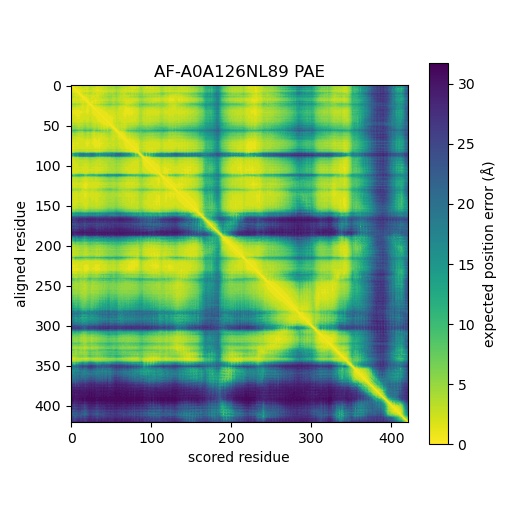 1
ATOM 1408 N N . ARG A 1 182 ? -18.373 21.222 -20.993 1.00 37.00 182 ARG A N 1
ATOM 1409 C CA . ARG A 1 182 ? -18.280 22.474 -21.775 1.00 37.00 182 ARG A CA 1
ATOM 1410 C C . ARG A 1 182 ? -17.116 22.530 -22.769 1.00 37.00 182 ARG A C 1
ATOM 1412 O O . ARG A 1 182 ? -17.232 23.244 -23.759 1.00 37.00 182 ARG A O 1
ATOM 1419 N N . ASN A 1 183 ? -16.044 21.768 -22.547 1.00 35.62 183 ASN A N 1
ATOM 1420 C CA . ASN A 1 183 ? -14.889 21.715 -23.451 1.00 35.62 183 ASN A CA 1
ATOM 1421 C C . ASN A 1 183 ? -14.949 20.551 -24.465 1.00 35.62 183 ASN A C 1
ATOM 1423 O O . ASN A 1 183 ? -13.973 20.328 -25.178 1.00 35.62 183 ASN A O 1
ATOM 1427 N N . ILE A 1 184 ? -16.059 19.799 -24.541 1.00 36.97 184 ILE A N 1
ATOM 1428 C CA . ILE A 1 184 ? -16.191 18.618 -25.413 1.00 36.97 184 ILE A CA 1
ATOM 1429 C C . ILE A 1 184 ? -17.530 18.657 -26.174 1.00 36.97 184 ILE A C 1
ATOM 1431 O O . ILE A 1 184 ? -18.578 18.254 -25.671 1.00 36.97 184 ILE A O 1
ATOM 1435 N N . PHE A 1 185 ? -17.485 19.126 -27.424 1.00 28.58 185 PHE A N 1
ATOM 1436 C CA . PHE A 1 185 ? -18.604 19.063 -28.378 1.00 28.58 185 PHE A CA 1
ATOM 1437 C C . PHE A 1 185 ? -18.774 17.636 -28.969 1.00 28.58 185 PHE A C 1
ATOM 1439 O O . PHE A 1 185 ? -17.933 16.763 -28.762 1.00 28.58 185 PHE A O 1
ATOM 1446 N N . PRO A 1 186 ? -19.922 17.322 -29.590 1.00 41.75 186 PRO A N 1
ATOM 1447 C CA . PRO A 1 186 ? -20.974 16.530 -28.981 1.00 41.75 186 PRO A CA 1
ATOM 1448 C C . PRO A 1 186 ? -20.860 15.033 -29.316 1.00 41.75 186 PRO A C 1
ATOM 1450 O O . PRO A 1 186 ? -21.497 14.553 -30.249 1.00 41.75 186 PRO A O 1
ATOM 1453 N N . LEU A 1 187 ? -20.103 14.280 -28.519 1.00 35.62 187 LEU A N 1
ATOM 1454 C CA . LEU A 1 187 ? -20.252 12.825 -28.366 1.00 35.62 187 LEU A CA 1
ATOM 1455 C C . LEU A 1 187 ? -19.512 12.396 -27.092 1.00 35.62 187 LEU A C 1
ATOM 1457 O O . LEU A 1 187 ? -18.441 11.799 -27.141 1.00 35.62 187 LEU A O 1
ATOM 1461 N N . ALA A 1 188 ? -20.080 12.745 -25.932 1.00 46.88 188 ALA A N 1
ATOM 1462 C CA . ALA A 1 188 ? -19.579 12.258 -24.651 1.00 46.88 188 ALA A CA 1
ATOM 1463 C C . ALA A 1 188 ? -19.627 10.726 -24.664 1.00 46.88 188 ALA A C 1
ATOM 1465 O O . ALA A 1 188 ? -20.709 10.131 -24.706 1.00 46.88 188 ALA A O 1
ATOM 1466 N N . SER A 1 189 ? -18.460 10.083 -24.667 1.00 56.91 189 SER A N 1
ATOM 1467 C CA . SER A 1 189 ? -18.408 8.630 -24.597 1.00 56.91 189 SER A CA 1
ATOM 1468 C C . SER A 1 189 ? -18.923 8.184 -23.224 1.00 56.91 189 SER A C 1
ATOM 1470 O O . SER A 1 189 ? -18.796 8.913 -22.235 1.00 56.91 189 SER A O 1
ATOM 1472 N N . LEU A 1 190 ? -19.491 6.976 -23.119 1.00 47.59 190 LEU A N 1
ATOM 1473 C CA . LEU A 1 190 ? -19.929 6.455 -21.813 1.00 47.59 190 LEU A CA 1
ATOM 1474 C C . LEU A 1 190 ? -18.769 6.393 -20.800 1.00 47.59 190 LEU A C 1
ATOM 1476 O O . LEU A 1 190 ? -18.999 6.563 -19.605 1.00 47.59 190 LEU A O 1
ATOM 1480 N N . ARG A 1 191 ? -17.523 6.270 -21.282 1.00 50.44 191 ARG A N 1
ATOM 1481 C CA . ARG A 1 191 ? -16.291 6.469 -20.505 1.00 50.44 191 ARG A CA 1
ATOM 1482 C C . ARG A 1 191 ? -16.235 7.851 -19.847 1.00 50.44 191 ARG A C 1
ATOM 1484 O O . ARG A 1 191 ? -16.003 7.923 -18.646 1.00 50.44 191 ARG A O 1
ATOM 1491 N N . ASP A 1 192 ? -16.426 8.934 -20.597 1.00 53.44 192 ASP A N 1
ATOM 1492 C CA . ASP A 1 192 ? -16.265 10.302 -20.075 1.00 53.44 192 ASP A CA 1
ATOM 1493 C C . ASP A 1 192 ? -17.357 10.644 -19.055 1.00 53.44 192 ASP A C 1
ATOM 1495 O O . ASP A 1 192 ? -17.090 11.281 -18.030 1.00 53.44 192 ASP A O 1
ATOM 1499 N N . ALA A 1 193 ? -18.577 10.152 -19.301 1.00 52.81 193 ALA A N 1
ATOM 1500 C CA . ALA A 1 193 ? -19.689 10.236 -18.360 1.00 52.81 193 ALA A CA 1
ATOM 1501 C C . ALA A 1 193 ? -19.410 9.437 -17.074 1.00 52.81 193 ALA A C 1
ATOM 1503 O O . ALA A 1 193 ? -19.579 9.977 -15.982 1.00 52.81 193 ALA A O 1
ATOM 1504 N N . ALA A 1 194 ? -18.926 8.193 -17.184 1.00 55.00 194 ALA A N 1
ATOM 1505 C CA . ALA A 1 194 ? -18.575 7.359 -16.034 1.00 55.00 194 ALA A CA 1
ATOM 1506 C C . ALA A 1 194 ? -17.436 7.970 -15.201 1.00 55.00 194 ALA A C 1
ATOM 1508 O O . ALA A 1 194 ? -17.561 8.088 -13.985 1.00 55.00 194 ALA A O 1
ATOM 1509 N N . VAL A 1 195 ? -16.360 8.432 -15.848 1.00 56.81 195 VAL A N 1
ATOM 1510 C CA . VAL A 1 195 ? -15.235 9.111 -15.183 1.00 56.81 195 VAL A CA 1
ATOM 1511 C C . VAL A 1 195 ? -15.705 10.382 -14.467 1.00 56.81 195 VAL A C 1
ATOM 1513 O O . VAL A 1 195 ? -15.322 10.607 -13.320 1.00 56.81 195 VAL A O 1
ATOM 1516 N N . SER A 1 196 ? -16.566 11.189 -15.096 1.00 61.41 196 SER A N 1
ATOM 1517 C CA . SER A 1 196 ? -17.095 12.416 -14.479 1.00 61.41 196 SER A CA 1
ATOM 1518 C C . SER A 1 196 ? -18.047 12.134 -13.314 1.00 61.41 196 SER A C 1
ATOM 1520 O O . SER A 1 196 ? -17.988 12.840 -12.311 1.00 61.41 196 SER A O 1
ATOM 1522 N N . TYR A 1 197 ? -18.886 11.095 -13.402 1.00 62.19 197 TYR A N 1
ATOM 1523 C CA . TYR A 1 197 ? -19.753 10.667 -12.298 1.00 62.19 197 TYR A CA 1
ATOM 1524 C C . TYR A 1 197 ? -18.938 10.198 -11.092 1.00 62.19 197 TYR A C 1
ATOM 1526 O O . TYR A 1 197 ? -19.128 10.681 -9.979 1.00 62.19 197 TYR A O 1
ATOM 1534 N N . VAL A 1 198 ? -17.986 9.294 -11.331 1.00 64.94 198 VAL A N 1
ATOM 1535 C CA . VAL A 1 198 ? -17.132 8.708 -10.296 1.00 64.94 198 VAL A CA 1
ATOM 1536 C C . VAL A 1 198 ? -16.275 9.773 -9.610 1.00 64.94 198 VAL A C 1
ATOM 1538 O O . VAL A 1 198 ? -16.195 9.800 -8.383 1.00 64.94 198 VAL A O 1
ATOM 1541 N N . TRP A 1 199 ? -15.682 10.695 -10.375 1.00 70.62 199 TRP A N 1
ATOM 1542 C CA . TRP A 1 199 ? -14.916 11.804 -9.802 1.00 70.62 199 TRP A CA 1
ATOM 1543 C C . TRP A 1 199 ? -15.813 12.840 -9.104 1.00 70.62 199 TRP A C 1
ATOM 1545 O O . TRP A 1 199 ? -15.419 13.393 -8.083 1.00 70.62 199 TRP A O 1
ATOM 1555 N N . GLY A 1 200 ? -17.044 13.060 -9.580 1.00 71.06 200 GLY A N 1
ATOM 1556 C CA . GLY A 1 200 ? -18.036 13.901 -8.902 1.00 71.06 200 GLY A CA 1
ATOM 1557 C C . GLY A 1 200 ? -18.474 13.332 -7.547 1.00 71.06 200 GLY A C 1
ATOM 1558 O O . GLY A 1 200 ? -18.482 14.054 -6.551 1.00 71.06 200 GLY A O 1
ATOM 1559 N N . TYR A 1 201 ? -18.759 12.026 -7.479 1.00 73.00 201 TYR A N 1
ATOM 1560 C CA . TYR A 1 201 ? -19.005 11.315 -6.218 1.00 73.00 201 TYR A CA 1
ATOM 1561 C C . TYR A 1 201 ? -17.796 11.420 -5.278 1.00 73.00 201 TYR A C 1
ATOM 1563 O O . TYR A 1 201 ? -17.942 11.714 -4.093 1.00 73.00 201 TYR A O 1
ATOM 1571 N N . LYS A 1 202 ? -16.586 11.247 -5.816 1.00 78.31 202 LYS A N 1
ATOM 1572 C CA . LYS A 1 202 ? -15.352 11.387 -5.045 1.00 78.31 202 LYS A CA 1
ATOM 1573 C C . LYS A 1 202 ? -15.162 12.798 -4.487 1.00 78.31 202 LYS A C 1
ATOM 1575 O O . LYS A 1 202 ? -14.821 12.930 -3.319 1.00 78.31 202 LYS A O 1
ATOM 1580 N N . MET A 1 203 ? -15.424 13.838 -5.280 1.00 79.06 203 MET A N 1
ATOM 1581 C CA . MET A 1 203 ? -15.358 15.232 -4.832 1.00 79.06 203 MET A CA 1
ATOM 1582 C C . MET A 1 203 ? -16.365 15.511 -3.706 1.00 79.06 203 MET A C 1
ATOM 1584 O O . MET A 1 203 ? -16.022 16.186 -2.740 1.00 79.06 203 MET A O 1
ATOM 1588 N N . LYS A 1 204 ? -17.573 14.929 -3.768 1.00 78.50 204 LYS A N 1
ATOM 1589 C CA . LYS A 1 204 ? -18.529 14.948 -2.648 1.00 78.50 204 LYS A CA 1
ATOM 1590 C C . LYS A 1 204 ? -17.927 14.306 -1.389 1.00 78.50 204 LYS A C 1
ATOM 1592 O O . LYS A 1 204 ? -17.899 14.946 -0.344 1.00 78.50 204 LYS A O 1
ATOM 1597 N N . CYS A 1 205 ? -17.426 13.070 -1.465 1.00 84.31 205 CYS A N 1
ATOM 1598 C CA . CYS A 1 205 ? -16.838 12.426 -0.285 1.00 84.31 205 CYS A CA 1
ATOM 1599 C C . CYS A 1 205 ? -15.621 13.187 0.245 1.00 84.31 205 CYS A C 1
ATOM 1601 O O . CYS A 1 205 ? -15.424 13.246 1.452 1.00 84.31 205 CYS A O 1
ATOM 1603 N N . TRP A 1 206 ? -14.830 13.795 -0.639 1.00 87.25 206 TRP A N 1
ATOM 1604 C CA . TRP A 1 206 ? -13.734 14.670 -0.253 1.00 87.25 206 TRP A CA 1
ATOM 1605 C C . TRP A 1 206 ? -14.230 15.870 0.566 1.00 87.25 206 TRP A C 1
ATOM 1607 O O . TRP A 1 206 ? -13.675 16.109 1.630 1.00 87.25 206 TRP A O 1
ATOM 1617 N N . GLN A 1 207 ? -15.307 16.558 0.164 1.00 84.75 207 GLN A N 1
ATOM 1618 C CA . GLN A 1 207 ? -15.905 17.647 0.961 1.00 84.75 207 GLN A CA 1
ATOM 1619 C C . GLN A 1 207 ? -16.322 17.193 2.374 1.00 84.75 207 GLN A C 1
ATOM 1621 O O . GLN A 1 207 ? -16.149 17.944 3.331 1.00 84.75 207 GLN A O 1
ATOM 1626 N N . GLU A 1 208 ? -16.848 15.973 2.509 1.00 87.00 208 GLU A N 1
ATOM 1627 C CA . GLU A 1 208 ? -17.272 15.386 3.791 1.00 87.00 208 GLU A CA 1
ATOM 1628 C C . GLU A 1 208 ? -16.082 14.933 4.662 1.00 87.00 208 GLU A C 1
ATOM 1630 O O . GLU A 1 208 ? -16.118 15.059 5.883 1.00 87.00 208 GLU A O 1
ATOM 1635 N N . ILE A 1 209 ? -15.013 14.427 4.039 1.00 91.75 209 ILE A N 1
ATOM 1636 C CA . ILE A 1 209 ? -13.792 13.927 4.695 1.00 91.75 209 ILE A CA 1
ATOM 1637 C C . ILE A 1 209 ? -12.827 15.054 5.072 1.00 91.75 209 ILE A C 1
ATOM 1639 O O . ILE A 1 209 ? -12.103 14.949 6.064 1.00 91.75 209 ILE A O 1
ATOM 1643 N N . LYS A 1 210 ? -12.783 16.124 4.277 1.00 92.00 210 LYS A N 1
ATOM 1644 C CA . LYS A 1 210 ? -11.783 17.189 4.367 1.00 92.00 210 LYS A CA 1
ATOM 1645 C C . LYS A 1 210 ? -11.628 17.786 5.774 1.00 92.00 210 LYS A C 1
ATOM 1647 O O . LYS A 1 210 ? -10.479 17.901 6.189 1.00 92.00 210 LYS A O 1
ATOM 1652 N N . PRO A 1 211 ? -12.692 18.072 6.554 1.00 92.31 211 PRO A N 1
ATOM 1653 C CA . PRO A 1 211 ? -12.540 18.552 7.930 1.00 92.31 211 PRO A CA 1
ATOM 1654 C C . PRO A 1 211 ? -11.767 17.589 8.845 1.00 92.31 211 PRO A C 1
ATOM 1656 O O . PRO A 1 211 ? -11.042 18.042 9.719 1.00 92.31 211 PRO A O 1
ATOM 1659 N N . ILE A 1 212 ? -11.877 16.274 8.624 1.00 92.06 212 ILE A N 1
ATOM 1660 C CA . ILE A 1 212 ? -11.152 15.241 9.386 1.00 92.06 212 ILE A CA 1
ATOM 1661 C C . ILE A 1 212 ? -9.700 15.114 8.894 1.00 92.06 212 ILE A C 1
ATOM 1663 O O . ILE A 1 212 ? -8.792 14.841 9.673 1.00 92.06 212 ILE A O 1
ATOM 1667 N N . TRP A 1 213 ? -9.468 15.308 7.592 1.00 94.31 213 TRP A N 1
ATOM 1668 C CA . TRP A 1 213 ? -8.146 15.227 6.955 1.00 94.31 213 TRP A CA 1
ATOM 1669 C C . TRP A 1 213 ? -7.280 16.484 7.141 1.00 94.31 213 TRP A C 1
ATOM 1671 O O . TRP A 1 213 ? -6.051 16.419 7.046 1.00 94.31 213 TRP A O 1
ATOM 1681 N N . GLU A 1 214 ? -7.916 17.636 7.344 1.00 92.31 214 GLU A N 1
ATOM 1682 C CA . GLU A 1 214 ? -7.277 18.920 7.653 1.00 92.31 214 GLU A CA 1
ATOM 1683 C C . GLU A 1 214 ? -7.246 19.219 9.162 1.00 92.31 214 GLU A C 1
ATOM 1685 O O . GLU A 1 214 ? -6.667 20.230 9.553 1.00 92.31 214 GLU A O 1
ATOM 1690 N N . ASP A 1 215 ? -7.804 18.339 10.005 1.00 90.38 215 ASP A N 1
ATOM 1691 C CA . ASP A 1 215 ? -7.634 18.390 11.460 1.00 90.38 215 ASP A CA 1
ATOM 1692 C C . ASP A 1 215 ? -6.139 18.314 11.817 1.00 90.38 215 ASP A C 1
ATOM 1694 O O . ASP A 1 215 ? -5.443 17.357 11.472 1.00 90.38 215 ASP A O 1
ATOM 1698 N N . THR A 1 216 ? -5.643 19.355 12.488 1.00 84.75 216 THR A N 1
ATOM 1699 C CA . THR A 1 216 ? -4.246 19.478 12.926 1.00 84.75 216 THR A CA 1
ATOM 1700 C C . THR A 1 216 ? -4.009 18.930 14.332 1.00 84.75 216 THR A C 1
ATOM 1702 O O . THR A 1 216 ? -2.917 19.109 14.865 1.00 84.75 216 THR A O 1
ATOM 1705 N N . SER A 1 217 ? -5.019 18.323 14.960 1.00 87.06 217 SER A N 1
ATOM 1706 C CA . SER A 1 217 ? -4.872 17.641 16.246 1.00 87.06 217 SER A CA 1
ATOM 1707 C C . SER A 1 217 ? -3.906 16.461 16.118 1.00 87.06 217 SER A C 1
ATOM 1709 O O . SER A 1 217 ? -3.949 15.716 15.135 1.00 87.06 217 SER A O 1
ATOM 1711 N N . ASP A 1 218 ? -3.053 16.262 17.124 1.00 88.94 218 ASP A N 1
ATOM 1712 C CA . ASP A 1 218 ? -2.135 15.123 17.155 1.00 88.94 218 ASP A CA 1
ATOM 1713 C C . ASP A 1 218 ? -2.909 13.796 17.136 1.00 88.94 218 ASP A C 1
ATOM 1715 O O . ASP A 1 218 ? -3.879 13.595 17.872 1.00 88.94 218 ASP A O 1
ATOM 1719 N N . VAL A 1 219 ? -2.461 12.861 16.296 1.00 92.44 219 VAL A N 1
ATOM 1720 C CA . VAL A 1 219 ? -3.005 11.499 16.268 1.00 92.44 219 VAL A CA 1
ATOM 1721 C C . VAL A 1 219 ? -2.612 10.799 17.567 1.00 92.44 219 VAL A C 1
ATOM 1723 O O . VAL A 1 219 ? -1.420 10.671 17.847 1.00 92.44 219 VAL A O 1
ATOM 1726 N N . ASP A 1 220 ? -3.595 10.312 18.334 1.00 94.88 220 ASP A N 1
ATOM 1727 C CA . ASP A 1 220 ? -3.338 9.576 19.580 1.00 94.88 220 ASP A CA 1
ATOM 1728 C C . ASP A 1 220 ? -2.333 8.428 19.321 1.00 94.88 220 ASP A C 1
ATOM 1730 O O . ASP A 1 220 ? -2.591 7.579 18.455 1.00 94.88 220 ASP A O 1
ATOM 1734 N N . PRO A 1 221 ? -1.200 8.361 20.050 1.00 96.31 221 PRO A N 1
ATOM 1735 C CA . PRO A 1 221 ? -0.180 7.336 19.842 1.00 96.31 221 PRO A CA 1
ATOM 1736 C C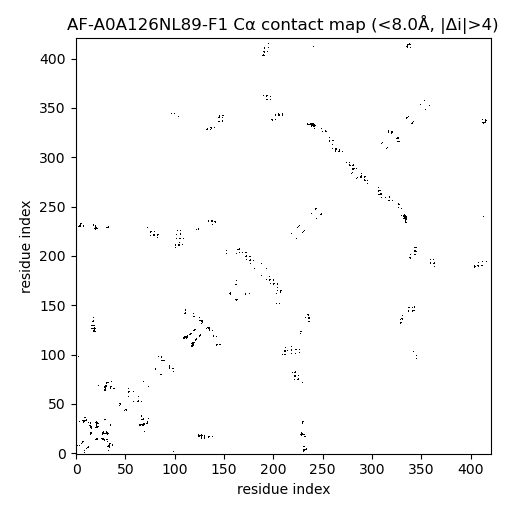 . PRO A 1 221 ? -0.698 5.895 19.935 1.00 96.31 221 PRO A C 1
ATOM 1738 O O . PRO A 1 221 ? -0.131 5.000 19.309 1.00 96.31 221 PRO A O 1
ATOM 1741 N N . ARG A 1 222 ? -1.791 5.651 20.670 1.00 97.00 222 ARG A N 1
ATOM 1742 C CA . ARG A 1 222 ? -2.471 4.346 20.746 1.00 97.00 222 ARG A CA 1
ATOM 1743 C C . ARG A 1 222 ? -3.117 3.966 19.413 1.00 97.00 222 ARG A C 1
ATOM 1745 O O . ARG A 1 222 ? -3.046 2.811 18.992 1.00 97.00 222 ARG A O 1
ATOM 1752 N N . ILE A 1 223 ? -3.682 4.950 18.709 1.00 95.75 223 ILE A N 1
ATOM 1753 C CA . ILE A 1 223 ? -4.248 4.774 17.368 1.00 95.75 223 ILE A CA 1
ATOM 1754 C C . ILE A 1 223 ? -3.138 4.496 16.357 1.00 95.75 223 ILE A C 1
ATOM 1756 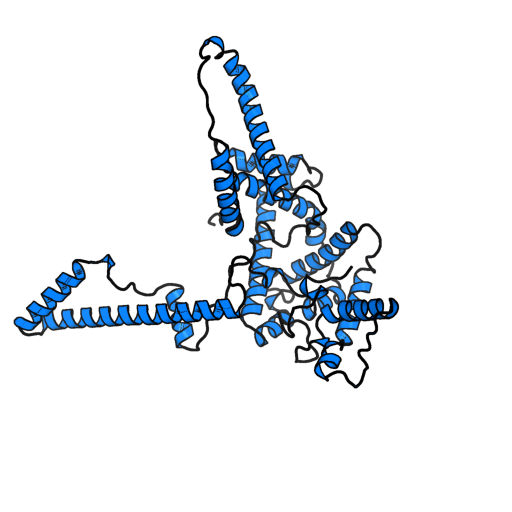O O . ILE A 1 223 ? -3.249 3.537 15.589 1.00 95.75 223 ILE A O 1
ATOM 1760 N N . SER A 1 224 ? -2.054 5.281 16.367 1.00 96.31 224 SER A N 1
ATOM 1761 C CA . SER A 1 224 ? -0.939 5.035 15.446 1.00 96.31 224 SER A CA 1
ATOM 1762 C C . SER A 1 224 ? -0.256 3.696 15.723 1.00 96.31 224 SER A C 1
ATOM 1764 O O . SER A 1 224 ? -0.015 2.965 14.773 1.00 96.31 224 SER A O 1
ATOM 1766 N N . ARG A 1 225 ? -0.051 3.309 16.993 1.00 97.50 225 ARG A N 1
ATOM 1767 C CA . ARG A 1 225 ? 0.513 2.003 17.391 1.00 97.50 225 ARG A CA 1
ATOM 1768 C C . ARG A 1 225 ? -0.239 0.835 16.749 1.00 97.50 225 ARG A C 1
ATOM 1770 O O . ARG A 1 225 ? 0.392 -0.022 16.132 1.00 97.50 225 ARG A O 1
ATOM 1777 N N . LEU A 1 226 ? -1.575 0.804 16.839 1.00 97.62 226 LEU A N 1
ATOM 1778 C CA . LEU A 1 226 ? -2.351 -0.272 16.214 1.00 97.62 226 LEU A CA 1
ATOM 1779 C C . LEU A 1 226 ? -2.179 -0.274 14.681 1.00 97.62 226 LEU A C 1
ATOM 1781 O O . LEU A 1 226 ? -1.958 -1.326 14.077 1.00 97.62 226 LEU A O 1
ATOM 1785 N N . MET A 1 227 ? -2.234 0.905 14.055 1.00 97.25 227 MET A N 1
ATOM 1786 C CA . MET A 1 227 ? -2.132 1.052 12.597 1.00 97.25 227 MET A CA 1
ATOM 1787 C C . MET A 1 227 ? -0.732 0.727 12.048 1.00 97.25 227 MET A C 1
ATOM 1789 O O . MET A 1 227 ? -0.602 0.110 10.989 1.00 97.25 227 MET A O 1
ATOM 1793 N N . ASP A 1 228 ? 0.325 1.109 12.763 1.00 97.38 228 ASP A N 1
ATOM 1794 C CA . ASP A 1 228 ? 1.718 0.898 12.375 1.00 97.38 228 ASP A CA 1
ATOM 1795 C C . ASP A 1 228 ? 2.145 -0.564 12.564 1.00 97.38 228 ASP A C 1
ATOM 1797 O O . ASP A 1 228 ? 2.786 -1.119 11.671 1.00 97.38 228 ASP A O 1
ATOM 1801 N N . ASP A 1 229 ? 1.770 -1.215 13.670 1.00 97.06 229 ASP A N 1
ATOM 1802 C CA . ASP A 1 229 ? 2.298 -2.541 14.019 1.00 97.06 229 ASP A CA 1
ATOM 1803 C C . ASP A 1 229 ? 1.386 -3.725 13.652 1.00 97.06 229 ASP A C 1
ATOM 1805 O O . ASP A 1 229 ? 1.903 -4.829 13.462 1.00 97.06 229 ASP A O 1
ATOM 1809 N N . TYR A 1 230 ? 0.070 -3.524 13.494 1.00 97.75 230 TYR A N 1
ATOM 1810 C CA . TYR A 1 230 ? -0.891 -4.637 13.384 1.00 97.75 230 TYR A CA 1
ATOM 1811 C C . TYR A 1 230 ? -1.849 -4.579 12.188 1.00 97.75 230 TYR A C 1
ATOM 1813 O O . TYR A 1 230 ? -2.190 -5.634 11.658 1.00 97.75 230 TYR A O 1
ATOM 1821 N N . ILE A 1 231 ? -2.276 -3.389 11.754 1.00 97.06 231 ILE A N 1
ATOM 1822 C CA . ILE A 1 231 ? -3.232 -3.236 10.642 1.00 97.06 231 ILE A CA 1
ATOM 1823 C C . ILE A 1 231 ? -2.527 -3.192 9.285 1.00 97.06 231 ILE A C 1
ATOM 1825 O O . ILE A 1 231 ? -1.551 -2.456 9.103 1.00 97.06 231 ILE A O 1
ATOM 1829 N N . HIS A 1 232 ? -3.066 -3.925 8.311 1.00 96.31 232 HIS A N 1
ATOM 1830 C CA . HIS A 1 232 ? -2.546 -3.963 6.948 1.00 96.31 232 HIS A CA 1
ATOM 1831 C C . HIS A 1 232 ? -3.203 -2.924 6.025 1.00 96.31 232 HIS A C 1
ATOM 1833 O O . HIS A 1 232 ? -4.326 -2.448 6.208 1.00 96.31 232 HIS A O 1
ATOM 1839 N N . ASP A 1 233 ? -2.489 -2.595 4.956 1.00 94.12 233 ASP A N 1
ATOM 1840 C CA . ASP A 1 233 ? -2.956 -1.813 3.827 1.00 94.12 233 ASP A CA 1
ATOM 1841 C C . ASP A 1 233 ? -3.399 -2.731 2.681 1.00 94.12 233 ASP A C 1
ATOM 1843 O O . ASP A 1 233 ? -2.590 -3.176 1.859 1.00 94.12 233 ASP A O 1
ATOM 1847 N N . SER A 1 234 ? -4.709 -2.971 2.576 1.00 87.44 234 SER A N 1
ATOM 1848 C CA . SER A 1 234 ? -5.266 -3.722 1.446 1.00 87.44 234 SER A CA 1
ATOM 1849 C C . SER A 1 234 ? -4.971 -3.065 0.098 1.00 87.44 234 SER A C 1
ATOM 1851 O O . SER A 1 234 ? -4.860 -3.776 -0.890 1.00 87.44 234 SER A O 1
ATOM 1853 N N . ARG A 1 235 ? -4.863 -1.731 0.023 1.00 86.94 235 ARG A N 1
ATOM 1854 C CA . ARG A 1 235 ? -4.667 -1.015 -1.245 1.00 86.94 235 ARG A CA 1
ATOM 1855 C C . ARG A 1 235 ? -3.217 -1.081 -1.725 1.00 86.94 235 ARG A C 1
ATOM 1857 O O . ARG A 1 235 ? -3.003 -1.116 -2.929 1.00 86.94 235 ARG A O 1
ATOM 1864 N N . ALA A 1 236 ? -2.243 -1.163 -0.819 1.00 88.12 236 ALA A N 1
ATOM 1865 C CA . ALA A 1 236 ? -0.856 -1.456 -1.182 1.00 88.12 236 ALA A CA 1
ATOM 1866 C C . ALA A 1 236 ? -0.741 -2.818 -1.889 1.00 88.12 236 ALA A C 1
ATOM 1868 O O . ALA A 1 236 ? -0.184 -2.899 -2.985 1.00 88.12 236 ALA A O 1
ATOM 1869 N N . TRP A 1 237 ? -1.327 -3.858 -1.284 1.00 82.69 237 TRP A N 1
ATOM 1870 C CA . TRP A 1 237 ? -1.204 -5.252 -1.725 1.00 82.69 237 TRP A CA 1
ATOM 1871 C C . TRP A 1 237 ? -2.124 -5.648 -2.891 1.00 82.69 237 TRP A C 1
ATOM 1873 O O . TRP A 1 237 ? -1.726 -6.422 -3.757 1.00 82.69 237 TRP A O 1
ATOM 1883 N N . PHE A 1 238 ? -3.370 -5.163 -2.918 1.00 79.31 238 PHE A N 1
ATOM 1884 C CA . PHE A 1 238 ? -4.393 -5.677 -3.831 1.00 79.31 238 PHE A CA 1
ATOM 1885 C C . PHE A 1 238 ? -4.242 -5.120 -5.254 1.00 79.31 238 PHE A C 1
ATOM 1887 O O . PHE A 1 238 ? -4.494 -3.941 -5.517 1.00 79.31 238 PHE A O 1
ATOM 1894 N N . LYS A 1 239 ? -3.856 -6.001 -6.185 1.00 76.12 239 LYS A N 1
ATOM 1895 C CA . LYS A 1 239 ? -3.561 -5.680 -7.590 1.00 76.12 239 LYS A CA 1
ATOM 1896 C C . LYS A 1 239 ? -4.478 -6.451 -8.552 1.00 76.12 239 LYS A C 1
ATOM 1898 O O . LYS A 1 239 ? -4.023 -7.378 -9.218 1.00 76.12 239 LYS A O 1
ATOM 1903 N N . PRO A 1 240 ? -5.775 -6.102 -8.656 1.00 68.06 240 PRO A N 1
ATOM 1904 C CA . PRO A 1 240 ? -6.732 -6.844 -9.484 1.00 68.06 240 PRO A CA 1
ATOM 1905 C C . PRO A 1 240 ? -6.454 -6.757 -10.995 1.00 68.06 240 PRO A C 1
ATOM 1907 O O . PRO A 1 240 ? -7.021 -7.535 -11.758 1.00 68.06 240 PRO A O 1
ATOM 1910 N N . PHE A 1 241 ? -5.590 -5.833 -11.429 1.00 70.44 241 PHE A N 1
ATOM 1911 C CA . PHE A 1 241 ? -5.119 -5.703 -12.812 1.00 70.44 241 PHE A CA 1
ATOM 1912 C C . PHE A 1 241 ? -3.639 -6.105 -12.982 1.00 70.44 241 PHE A C 1
ATOM 1914 O O . PHE A 1 241 ? -3.078 -5.910 -14.058 1.00 70.44 241 PHE A O 1
ATOM 1921 N N . GLY A 1 242 ? -2.995 -6.606 -11.921 1.00 70.94 242 GLY A N 1
ATOM 1922 C CA . GLY A 1 242 ? -1.611 -7.087 -11.924 1.00 70.94 242 GLY A CA 1
ATOM 1923 C C . GLY A 1 242 ? -1.523 -8.608 -12.048 1.00 70.94 242 GLY A C 1
ATOM 1924 O O . GLY A 1 242 ? -2.437 -9.271 -12.546 1.00 70.94 242 GLY A O 1
ATOM 1925 N N . ALA A 1 243 ? -0.422 -9.183 -11.572 1.00 73.69 243 ALA A N 1
ATOM 1926 C CA . ALA A 1 243 ? -0.322 -10.628 -11.415 1.00 73.69 243 ALA A CA 1
ATOM 1927 C C . ALA A 1 243 ? -1.239 -11.123 -10.273 1.00 73.69 243 ALA A C 1
ATOM 1929 O O . ALA A 1 243 ? -1.416 -10.428 -9.274 1.00 73.69 243 ALA A O 1
ATOM 1930 N N . PRO A 1 244 ? -1.777 -12.359 -10.340 1.00 71.06 244 PRO A N 1
ATOM 1931 C CA . PRO A 1 244 ? -2.682 -12.880 -9.308 1.00 71.06 244 PRO A CA 1
ATOM 1932 C C . PRO A 1 244 ? -2.012 -13.103 -7.938 1.00 71.06 244 PRO A C 1
ATOM 1934 O O . PRO A 1 244 ? -2.706 -13.328 -6.951 1.00 71.06 244 PRO A O 1
ATOM 1937 N N . ASN A 1 245 ? -0.675 -13.103 -7.881 1.00 78.38 245 ASN A N 1
ATOM 1938 C CA . ASN A 1 245 ? 0.147 -13.046 -6.669 1.00 78.38 245 ASN A CA 1
ATOM 1939 C C . ASN A 1 245 ? 1.622 -12.791 -7.037 1.00 78.38 245 ASN A C 1
ATOM 1941 O O . ASN A 1 245 ? 2.027 -12.965 -8.191 1.00 78.38 245 ASN A O 1
ATOM 1945 N N . GLU A 1 246 ? 2.450 -12.461 -6.041 1.00 83.06 246 GLU A N 1
ATOM 1946 C CA . GLU A 1 246 ? 3.887 -12.190 -6.215 1.00 83.06 246 GLU A CA 1
ATOM 1947 C C . GLU A 1 246 ? 4.647 -13.363 -6.877 1.00 83.06 246 GLU A C 1
ATOM 1949 O O . GLU A 1 246 ? 5.557 -13.152 -7.678 1.00 83.06 246 GLU A O 1
ATOM 1954 N N . ALA A 1 247 ? 4.259 -14.616 -6.609 1.00 86.38 247 ALA A N 1
ATOM 1955 C CA . ALA A 1 247 ? 4.882 -15.796 -7.219 1.00 86.38 247 ALA A CA 1
ATOM 1956 C C . ALA A 1 247 ? 4.510 -15.981 -8.706 1.00 86.38 247 ALA A C 1
ATOM 1958 O O . ALA A 1 247 ? 5.256 -16.598 -9.470 1.00 86.38 247 ALA A O 1
ATOM 1959 N N . ALA A 1 248 ? 3.362 -15.464 -9.149 1.00 84.38 248 ALA A N 1
ATOM 1960 C CA . ALA A 1 248 ? 3.020 -15.366 -10.564 1.00 84.38 248 ALA A CA 1
ATOM 1961 C C . ALA A 1 248 ? 3.791 -14.221 -11.243 1.00 84.38 248 ALA A C 1
ATOM 1963 O O . ALA A 1 248 ? 4.357 -14.450 -12.311 1.00 84.38 248 ALA A O 1
ATOM 1964 N N . TRP A 1 249 ? 3.905 -13.053 -10.594 1.00 86.81 249 TRP A N 1
ATOM 1965 C CA . TRP A 1 249 ? 4.727 -11.937 -11.086 1.00 86.81 249 TRP A CA 1
ATOM 1966 C C . TRP A 1 249 ? 6.185 -12.356 -11.297 1.00 86.81 249 TRP A C 1
ATOM 1968 O O . TRP A 1 249 ? 6.725 -12.195 -12.390 1.00 86.81 249 TRP A O 1
ATOM 1978 N N . LYS A 1 250 ? 6.811 -12.968 -10.281 1.00 90.69 250 LYS A N 1
ATOM 1979 C CA . LYS A 1 250 ? 8.210 -13.425 -10.343 1.00 90.69 250 LYS A CA 1
ATOM 1980 C C . LYS A 1 250 ? 8.457 -14.363 -11.526 1.00 90.69 250 LYS A C 1
ATOM 1982 O O . LYS A 1 250 ? 9.380 -14.120 -12.295 1.00 90.69 250 LYS A O 1
ATOM 1987 N N . ARG A 1 251 ? 7.585 -15.355 -11.750 1.00 91.06 251 ARG A N 1
ATOM 1988 C CA . ARG A 1 251 ? 7.683 -16.270 -12.906 1.00 91.06 251 ARG A CA 1
ATOM 1989 C C . ARG A 1 251 ? 7.581 -15.542 -14.251 1.00 91.06 251 ARG A C 1
ATOM 1991 O O . ARG A 1 251 ? 8.411 -15.779 -15.124 1.00 91.06 251 ARG A O 1
ATOM 1998 N N . GLN A 1 252 ? 6.627 -14.620 -14.400 1.00 90.50 252 GLN A N 1
ATOM 1999 C CA . GLN A 1 252 ? 6.499 -13.803 -15.616 1.00 90.50 252 GLN A CA 1
ATOM 2000 C C . GLN A 1 252 ? 7.751 -12.945 -15.863 1.00 90.50 252 GLN A C 1
ATOM 2002 O O . GLN A 1 252 ? 8.209 -12.827 -17.000 1.00 90.50 252 GLN A O 1
ATOM 2007 N N . GLN A 1 253 ? 8.345 -12.377 -14.807 1.00 93.56 253 GLN A N 1
ATOM 2008 C CA . GLN A 1 253 ? 9.577 -11.598 -14.930 1.00 93.56 253 GLN A CA 1
ATOM 2009 C C . GLN A 1 253 ? 10.803 -12.471 -15.229 1.00 93.56 253 GLN A C 1
ATOM 2011 O O . GLN A 1 253 ? 11.618 -12.069 -16.052 1.00 93.56 253 GLN A O 1
ATOM 2016 N N . GLU A 1 254 ? 10.930 -13.675 -14.667 1.00 95.12 254 GLU A N 1
ATOM 2017 C CA . GLU A 1 254 ? 11.990 -14.629 -15.040 1.00 95.12 254 GLU A CA 1
ATOM 2018 C C . GLU A 1 254 ? 11.908 -15.046 -16.517 1.00 95.12 254 GLU A C 1
ATOM 2020 O O . GLU A 1 254 ? 12.930 -15.151 -17.199 1.00 95.12 254 GLU A O 1
ATOM 2025 N N . GLU A 1 255 ? 10.699 -15.270 -17.037 1.00 95.06 255 GLU A N 1
ATOM 2026 C CA . GLU A 1 255 ? 10.472 -15.541 -18.460 1.00 95.06 255 GLU A CA 1
ATOM 2027 C C . GLU A 1 255 ? 10.832 -14.329 -19.329 1.00 95.06 255 GLU A C 1
ATOM 2029 O O . GLU A 1 255 ? 11.561 -14.478 -20.315 1.00 95.06 255 GLU A O 1
ATOM 2034 N N . ARG A 1 256 ? 10.434 -13.114 -18.923 1.00 94.62 256 ARG A N 1
ATOM 2035 C CA . ARG A 1 256 ? 10.875 -11.865 -19.566 1.00 94.62 256 ARG A CA 1
ATOM 2036 C C . ARG A 1 256 ? 12.400 -11.730 -19.549 1.00 94.62 256 ARG A C 1
ATOM 2038 O O . ARG A 1 256 ? 12.970 -11.415 -20.590 1.00 94.62 256 ARG A O 1
ATOM 2045 N N . MET A 1 257 ? 13.079 -12.020 -18.438 1.00 96.81 257 MET A N 1
ATOM 2046 C CA . MET A 1 257 ? 14.545 -11.954 -18.367 1.00 96.81 257 MET A CA 1
ATOM 2047 C C . MET A 1 257 ? 15.210 -12.909 -19.364 1.00 96.81 257 MET A C 1
ATOM 2049 O O . MET A 1 257 ? 16.130 -12.490 -20.059 1.00 96.81 257 MET A O 1
ATOM 2053 N N . LYS A 1 258 ? 14.711 -14.143 -19.530 1.00 95.06 258 LYS A N 1
ATOM 2054 C CA . LYS A 1 258 ? 15.222 -15.091 -20.546 1.00 95.06 258 LYS A CA 1
ATOM 2055 C C . LYS A 1 258 ? 15.059 -14.554 -21.975 1.00 95.06 258 LYS A C 1
ATOM 2057 O O . LYS A 1 258 ? 15.960 -14.705 -22.802 1.00 95.06 258 LYS A O 1
ATOM 2062 N N . LEU A 1 259 ? 13.934 -13.897 -22.275 1.00 94.62 259 LEU A N 1
ATOM 2063 C CA . LEU A 1 259 ? 13.701 -13.256 -23.577 1.00 94.62 259 LEU A CA 1
ATOM 2064 C C . LEU A 1 259 ? 14.656 -12.072 -23.808 1.00 94.62 259 LEU A C 1
ATOM 2066 O O . LEU A 1 259 ? 15.229 -11.951 -24.893 1.00 94.62 259 LEU A O 1
ATOM 2070 N N . LEU A 1 260 ? 14.886 -11.244 -22.785 1.00 94.88 260 LEU A N 1
ATOM 2071 C CA . LEU A 1 260 ? 15.837 -10.129 -22.828 1.00 94.88 260 LEU A CA 1
ATOM 2072 C C . LEU A 1 260 ? 17.296 -10.617 -22.951 1.00 94.88 260 LEU A C 1
ATOM 2074 O O . LEU A 1 260 ? 18.061 -10.065 -23.741 1.00 94.88 260 LEU A O 1
ATOM 2078 N N . GLU A 1 261 ? 17.686 -11.687 -22.249 1.00 95.31 261 GLU A N 1
ATOM 2079 C CA . GLU A 1 261 ? 18.991 -12.349 -22.409 1.00 95.31 261 GLU A CA 1
ATOM 2080 C C . GLU A 1 261 ? 19.200 -12.820 -23.858 1.00 95.31 261 GLU A C 1
ATOM 2082 O O . GLU A 1 261 ? 20.237 -12.523 -24.459 1.00 95.31 261 GLU A O 1
ATOM 2087 N N . ALA A 1 262 ? 18.199 -13.480 -24.451 1.00 93.00 262 ALA A N 1
ATOM 2088 C CA . ALA A 1 262 ? 18.246 -13.930 -25.841 1.00 93.00 262 ALA A CA 1
ATOM 2089 C C . ALA A 1 262 ? 18.301 -12.762 -26.847 1.00 93.00 262 ALA A C 1
ATOM 2091 O O . ALA A 1 262 ? 19.007 -12.852 -27.854 1.00 93.00 262 ALA A O 1
ATOM 2092 N N . GLN A 1 263 ? 17.596 -11.657 -26.587 1.00 92.75 263 GLN A N 1
ATOM 2093 C CA . GLN A 1 263 ? 17.645 -10.457 -27.428 1.00 92.75 263 GLN A CA 1
ATOM 2094 C C . GLN A 1 263 ? 19.013 -9.757 -27.360 1.00 92.75 263 GLN A C 1
ATOM 2096 O O . GLN A 1 263 ? 19.571 -9.420 -28.404 1.00 92.75 263 GLN A O 1
ATOM 2101 N N . ASP A 1 264 ? 19.584 -9.587 -26.162 1.00 94.69 264 ASP A N 1
ATOM 2102 C CA . ASP A 1 264 ? 20.927 -9.021 -25.962 1.00 94.69 264 ASP A CA 1
ATOM 2103 C C . ASP A 1 264 ? 22.007 -9.869 -26.651 1.00 94.69 264 ASP A C 1
ATOM 2105 O O . ASP A 1 264 ? 22.890 -9.325 -27.313 1.00 94.69 264 ASP A O 1
ATOM 2109 N N . ALA A 1 265 ? 21.908 -11.200 -26.559 1.00 93.62 265 ALA A N 1
ATOM 2110 C CA . ALA A 1 265 ? 22.810 -12.118 -27.250 1.00 93.62 265 ALA A CA 1
ATOM 2111 C C . ALA A 1 265 ? 22.705 -11.996 -28.782 1.00 93.62 265 ALA A C 1
ATOM 2113 O O . ALA A 1 265 ? 23.727 -11.875 -29.457 1.00 93.62 265 ALA A O 1
ATOM 2114 N N . ARG A 1 266 ? 21.483 -11.950 -29.338 1.00 91.06 266 ARG A N 1
ATOM 2115 C CA . ARG A 1 266 ? 21.257 -11.747 -30.783 1.00 91.06 266 ARG A CA 1
ATOM 2116 C C . ARG A 1 266 ? 21.787 -10.399 -31.274 1.00 91.06 266 ARG A C 1
ATOM 2118 O O . ARG A 1 266 ? 22.372 -10.347 -32.351 1.00 91.06 266 ARG A O 1
ATOM 2125 N N . TYR A 1 267 ? 21.604 -9.327 -30.500 1.00 91.44 267 TYR A N 1
ATOM 2126 C CA . TYR A 1 267 ? 22.141 -8.007 -30.840 1.00 91.44 267 TYR A CA 1
ATOM 2127 C C . TYR A 1 267 ? 23.678 -8.011 -30.852 1.00 91.44 267 TYR A C 1
ATOM 2129 O O . TYR A 1 267 ? 24.282 -7.547 -31.815 1.00 91.44 267 TYR A O 1
ATOM 2137 N N . LYS A 1 268 ? 24.316 -8.590 -29.825 1.00 92.56 268 LYS A N 1
ATOM 2138 C CA . LYS A 1 268 ? 25.783 -8.699 -29.737 1.00 92.56 268 LYS A CA 1
ATOM 2139 C C . LYS A 1 268 ? 26.382 -9.535 -30.864 1.00 92.56 268 LYS A C 1
ATOM 2141 O O . LYS A 1 268 ? 27.400 -9.146 -31.426 1.00 92.56 268 LYS A O 1
ATOM 2146 N N . GLU A 1 269 ? 25.748 -10.648 -31.224 1.00 90.81 269 GLU A N 1
ATOM 2147 C CA . GLU A 1 269 ? 26.208 -11.478 -32.341 1.00 90.81 269 GLU A CA 1
ATOM 2148 C C . GLU A 1 269 ? 26.049 -10.758 -33.688 1.00 90.81 269 GLU A C 1
ATOM 2150 O O . GLU A 1 269 ? 26.960 -10.788 -34.512 1.00 90.81 269 GLU A O 1
ATOM 2155 N N . TRP A 1 270 ? 24.947 -10.029 -33.896 1.00 88.06 270 TRP A N 1
ATOM 2156 C CA . TRP A 1 270 ? 24.776 -9.169 -35.071 1.00 88.06 270 TRP A CA 1
ATOM 2157 C C . TRP A 1 270 ? 25.844 -8.066 -35.145 1.00 88.06 270 TRP A C 1
ATOM 2159 O O . TRP A 1 270 ? 26.425 -7.839 -36.206 1.00 88.06 270 TRP A O 1
ATOM 2169 N N . GLU A 1 271 ? 26.152 -7.416 -34.021 1.00 90.00 271 GLU A N 1
ATOM 2170 C CA . GLU A 1 271 ? 27.181 -6.375 -33.934 1.00 90.00 271 GLU A CA 1
ATOM 2171 C C . GLU A 1 271 ? 28.584 -6.943 -34.214 1.00 90.00 271 GLU A C 1
ATOM 2173 O O . GLU A 1 271 ? 29.354 -6.335 -34.961 1.00 90.00 271 GLU A O 1
ATOM 2178 N N . ARG A 1 272 ? 28.880 -8.156 -33.722 1.00 90.81 272 ARG A N 1
ATOM 2179 C CA . ARG A 1 272 ? 30.112 -8.905 -34.015 1.00 90.81 272 ARG A CA 1
ATOM 2180 C C . ARG A 1 272 ? 30.226 -9.269 -35.498 1.00 90.81 272 ARG A C 1
ATOM 2182 O O . ARG A 1 272 ? 31.266 -9.016 -36.096 1.00 90.81 272 ARG A O 1
ATOM 2189 N N . ILE A 1 273 ? 29.171 -9.822 -36.106 1.00 87.44 273 ILE A N 1
ATOM 2190 C CA . ILE A 1 273 ? 29.138 -10.157 -37.543 1.00 87.44 273 ILE A CA 1
ATOM 2191 C C . ILE A 1 273 ? 29.336 -8.897 -38.393 1.00 87.44 273 ILE A C 1
ATOM 2193 O O . ILE A 1 273 ? 30.114 -8.912 -39.343 1.00 87.44 273 ILE A O 1
ATOM 2197 N N . LYS A 1 274 ? 28.689 -7.784 -38.028 1.00 87.00 274 LYS A N 1
ATOM 2198 C CA . LYS A 1 274 ? 28.848 -6.499 -38.716 1.00 87.00 274 LYS A CA 1
ATOM 2199 C C . LYS A 1 274 ? 30.293 -5.989 -38.654 1.00 87.00 274 LYS A C 1
ATOM 2201 O O . LYS A 1 274 ? 30.816 -5.554 -39.677 1.00 87.00 274 LYS A O 1
ATOM 2206 N N . GLN A 1 275 ? 30.932 -6.037 -37.483 1.00 89.69 275 GLN A N 1
ATOM 2207 C CA . GLN A 1 275 ? 32.339 -5.645 -37.318 1.00 89.69 275 GLN A CA 1
ATOM 2208 C C . GLN A 1 275 ? 33.285 -6.566 -38.104 1.00 89.69 275 GLN A C 1
ATOM 2210 O O . GLN A 1 275 ? 34.232 -6.085 -38.724 1.00 89.69 275 GLN A O 1
ATOM 2215 N N . GLU A 1 276 ? 33.004 -7.870 -38.129 1.00 89.81 276 GLU A N 1
ATOM 2216 C CA . GLU A 1 276 ? 33.766 -8.864 -38.889 1.00 89.81 276 GLU A CA 1
ATOM 2217 C C . GLU A 1 276 ? 33.670 -8.625 -40.403 1.00 89.81 276 GLU A C 1
ATOM 2219 O O . GLU A 1 276 ? 34.697 -8.493 -41.066 1.00 89.81 276 GLU A O 1
ATOM 2224 N N . ASP A 1 277 ? 32.461 -8.477 -40.955 1.00 88.88 277 ASP A N 1
ATOM 2225 C CA . ASP A 1 277 ? 32.271 -8.157 -42.376 1.00 88.88 277 ASP A CA 1
ATOM 2226 C C . ASP A 1 277 ? 32.909 -6.794 -42.729 1.00 88.88 277 ASP A C 1
ATOM 2228 O O . ASP A 1 277 ? 33.501 -6.647 -43.798 1.00 88.88 277 ASP A O 1
ATOM 2232 N N . GLU A 1 278 ? 32.876 -5.799 -41.831 1.00 88.69 278 GLU A N 1
ATOM 2233 C CA . GLU A 1 278 ? 33.580 -4.520 -42.023 1.00 88.69 278 GLU A CA 1
ATOM 2234 C C . GLU A 1 278 ? 35.112 -4.631 -41.993 1.00 88.69 278 GLU A C 1
ATOM 2236 O O . GLU A 1 278 ? 35.769 -3.826 -42.660 1.00 88.69 278 GLU A O 1
ATOM 2241 N N . ARG A 1 279 ? 35.685 -5.601 -41.267 1.00 92.50 279 ARG A N 1
ATOM 2242 C CA . ARG A 1 279 ? 37.121 -5.926 -41.306 1.00 92.50 279 ARG A CA 1
ATOM 2243 C C . ARG A 1 279 ? 37.478 -6.654 -42.600 1.00 92.50 279 ARG A C 1
ATOM 2245 O O . ARG A 1 279 ? 38.372 -6.215 -43.322 1.00 92.50 279 ARG A O 1
ATOM 2252 N N . ILE A 1 280 ? 36.730 -7.706 -42.944 1.00 92.12 280 ILE A N 1
ATOM 2253 C CA . ILE A 1 280 ? 36.927 -8.497 -44.169 1.00 92.12 280 ILE A CA 1
ATOM 2254 C C . ILE A 1 280 ? 36.885 -7.602 -45.416 1.00 92.12 280 ILE A C 1
ATOM 2256 O O . ILE A 1 280 ? 37.727 -7.742 -46.300 1.00 92.12 280 ILE A O 1
ATOM 2260 N N . LEU A 1 281 ? 35.963 -6.634 -45.474 1.00 89.25 281 LEU A N 1
ATOM 2261 C CA . LEU A 1 281 ? 35.864 -5.684 -46.589 1.00 89.25 281 LEU A CA 1
ATOM 2262 C C . LEU A 1 281 ? 37.113 -4.796 -46.774 1.00 89.25 281 LEU A C 1
ATOM 2264 O O . LEU A 1 281 ? 37.366 -4.351 -47.895 1.00 89.25 281 LEU A O 1
ATOM 2268 N N . ARG A 1 282 ? 37.893 -4.545 -45.712 1.00 90.75 282 ARG A N 1
ATOM 2269 C CA . ARG A 1 282 ? 39.142 -3.759 -45.760 1.00 90.75 282 ARG A CA 1
ATOM 2270 C C . ARG A 1 282 ? 40.355 -4.635 -46.073 1.00 90.75 282 ARG A C 1
ATOM 2272 O O . ARG A 1 282 ? 41.166 -4.283 -46.927 1.00 90.75 282 ARG A O 1
ATOM 2279 N N . GLU A 1 283 ? 40.466 -5.763 -45.375 1.00 92.12 283 GLU A N 1
ATOM 2280 C CA . GLU A 1 283 ? 41.714 -6.528 -45.234 1.00 92.12 283 GLU A CA 1
ATOM 2281 C C . GLU A 1 283 ? 41.701 -7.877 -45.968 1.00 92.12 283 GLU A C 1
ATOM 2283 O O . GLU A 1 283 ? 42.757 -8.342 -46.388 1.00 92.12 283 GLU A O 1
ATOM 2288 N N . GLY A 1 284 ? 40.528 -8.486 -46.180 1.00 88.81 284 GLY A N 1
ATOM 2289 C CA . GLY A 1 284 ? 40.399 -9.830 -46.756 1.00 88.81 284 GLY A CA 1
ATOM 2290 C C . GLY A 1 284 ? 40.818 -9.929 -48.226 1.00 88.81 284 GLY A C 1
ATOM 2291 O O . GLY A 1 284 ? 41.067 -8.924 -48.898 1.00 88.81 284 GLY A O 1
ATOM 2292 N N . ASN A 1 285 ? 40.858 -11.146 -48.763 1.00 93.50 285 ASN A N 1
ATOM 2293 C CA . ASN A 1 285 ? 41.095 -11.386 -50.188 1.00 93.50 285 ASN A CA 1
ATOM 2294 C C . ASN A 1 285 ? 39.841 -11.091 -51.046 1.00 93.50 285 ASN A C 1
ATOM 2296 O O . ASN A 1 285 ? 38.756 -10.818 -50.532 1.00 93.50 285 ASN A O 1
ATOM 2300 N N . ALA A 1 286 ? 39.973 -11.125 -52.377 1.00 88.00 286 ALA A N 1
ATOM 2301 C CA . ALA A 1 286 ? 38.884 -10.756 -53.291 1.00 88.00 286 ALA A CA 1
ATOM 2302 C C . ALA A 1 286 ? 37.604 -11.604 -53.112 1.00 88.00 286 ALA A C 1
ATOM 2304 O O . ALA A 1 286 ? 36.499 -11.063 -53.185 1.00 88.00 286 ALA A O 1
ATOM 2305 N N . LEU A 1 287 ? 37.745 -12.905 -52.832 1.00 88.56 287 LEU A N 1
ATOM 2306 C CA . LEU A 1 287 ? 36.622 -13.825 -52.630 1.00 88.56 287 LEU A CA 1
ATOM 2307 C C . LEU A 1 287 ? 35.914 -13.552 -51.293 1.00 88.56 287 LEU A C 1
ATOM 2309 O O . LEU A 1 287 ? 34.686 -13.489 -51.234 1.00 88.56 287 LEU A O 1
ATOM 2313 N N . GLU A 1 288 ? 36.686 -13.321 -50.231 1.00 88.69 288 GLU A N 1
ATOM 2314 C CA . GLU A 1 288 ? 36.172 -12.971 -48.902 1.00 88.69 288 GLU A CA 1
ATOM 2315 C C . GLU A 1 288 ? 35.425 -11.631 -48.915 1.00 88.69 288 GLU A C 1
ATOM 2317 O O . GLU A 1 288 ? 34.325 -11.534 -48.367 1.00 88.69 288 GLU A O 1
ATOM 2322 N N . ARG A 1 289 ? 35.966 -10.614 -49.606 1.00 90.12 289 ARG A N 1
ATOM 2323 C CA . ARG A 1 289 ? 35.298 -9.314 -49.794 1.00 90.12 289 ARG A CA 1
ATOM 2324 C C . ARG A 1 289 ? 33.968 -9.460 -50.528 1.00 90.12 289 ARG A C 1
ATOM 2326 O O . ARG A 1 289 ? 32.988 -8.849 -50.108 1.00 90.12 289 ARG A O 1
ATOM 2333 N N . MET A 1 290 ? 33.907 -10.278 -51.583 1.00 86.69 290 MET A N 1
ATOM 2334 C CA . MET A 1 290 ? 32.652 -10.572 -52.287 1.00 86.69 290 MET A CA 1
ATOM 2335 C C . MET A 1 290 ? 31.628 -11.257 -51.370 1.00 86.69 290 MET A C 1
ATOM 2337 O O . MET A 1 290 ? 30.467 -10.846 -51.339 1.00 86.69 290 MET A O 1
ATOM 2341 N N . ALA A 1 291 ? 32.049 -12.246 -50.576 1.00 87.56 291 ALA A N 1
ATOM 2342 C CA . ALA A 1 291 ? 31.168 -12.943 -49.639 1.00 87.56 291 ALA A CA 1
ATOM 2343 C C . ALA A 1 291 ? 30.623 -12.015 -48.532 1.00 87.56 291 ALA A C 1
ATOM 2345 O O . ALA A 1 291 ? 29.420 -12.023 -48.259 1.00 87.56 291 ALA A O 1
ATOM 2346 N N . ALA A 1 292 ? 31.477 -11.175 -47.935 1.00 87.19 292 ALA A N 1
ATOM 2347 C CA . ALA A 1 292 ? 31.079 -10.184 -46.932 1.00 87.19 292 ALA A CA 1
ATOM 2348 C C . ALA A 1 292 ? 30.151 -9.103 -47.521 1.00 87.19 292 ALA A C 1
ATOM 2350 O O . ALA A 1 292 ? 29.133 -8.761 -46.918 1.00 87.19 292 ALA A O 1
ATOM 2351 N N . ALA A 1 293 ? 30.436 -8.610 -48.733 1.00 86.19 293 ALA A N 1
ATOM 2352 C CA . ALA A 1 293 ? 29.563 -7.666 -49.433 1.00 86.19 293 ALA A CA 1
ATOM 2353 C C . ALA A 1 293 ? 28.168 -8.260 -49.695 1.00 86.19 293 ALA A C 1
ATOM 2355 O O . ALA A 1 293 ? 27.160 -7.589 -49.460 1.00 86.19 293 ALA A O 1
ATOM 2356 N N . HIS A 1 294 ? 28.097 -9.528 -50.114 1.00 86.06 294 HIS A N 1
ATOM 2357 C CA . HIS A 1 294 ? 26.833 -10.226 -50.344 1.00 86.06 294 HIS A CA 1
ATOM 2358 C C . HIS A 1 294 ? 26.041 -10.436 -49.041 1.00 86.06 294 HIS A C 1
ATOM 2360 O O . HIS A 1 294 ? 24.846 -10.144 -49.002 1.00 86.06 294 HIS A O 1
ATOM 2366 N N . ARG A 1 295 ? 26.690 -10.865 -47.944 1.00 83.56 295 ARG A N 1
ATOM 2367 C CA . ARG A 1 295 ? 26.044 -10.972 -46.618 1.00 83.56 295 ARG A CA 1
ATOM 2368 C C . ARG A 1 295 ? 25.504 -9.631 -46.128 1.00 83.56 295 ARG A C 1
ATOM 2370 O O . ARG A 1 295 ? 24.348 -9.556 -45.712 1.00 83.56 295 ARG A O 1
ATOM 2377 N N . ARG A 1 296 ? 26.301 -8.564 -46.230 1.00 80.88 296 ARG A N 1
ATOM 2378 C CA . ARG A 1 296 ? 25.904 -7.207 -45.829 1.00 80.88 296 ARG A CA 1
ATOM 2379 C C . ARG A 1 296 ? 24.743 -6.672 -46.673 1.00 80.88 296 ARG A C 1
ATOM 2381 O O . ARG A 1 296 ? 23.834 -6.046 -46.134 1.00 80.88 296 ARG A O 1
ATOM 2388 N N . SER A 1 297 ? 24.741 -6.944 -47.979 1.00 81.19 297 SER A N 1
ATOM 2389 C CA . SER A 1 297 ? 23.632 -6.603 -48.878 1.00 81.19 297 SER A CA 1
ATOM 2390 C C . SER A 1 297 ? 22.348 -7.348 -48.495 1.00 81.19 297 SER A C 1
ATOM 2392 O O . SER A 1 297 ? 21.303 -6.716 -48.333 1.00 81.19 297 SER A O 1
ATOM 2394 N N . ALA A 1 298 ? 22.439 -8.657 -48.235 1.00 78.19 298 ALA A N 1
ATOM 2395 C CA . ALA A 1 298 ? 21.312 -9.454 -47.763 1.00 78.19 298 ALA A CA 1
ATOM 2396 C C . ALA A 1 298 ? 20.764 -8.934 -46.420 1.00 78.19 298 ALA A C 1
ATOM 2398 O O . ALA A 1 298 ? 19.562 -8.696 -46.324 1.00 78.19 298 ALA A O 1
ATOM 2399 N N . MET A 1 299 ? 21.617 -8.650 -45.426 1.00 71.19 299 MET A N 1
ATOM 2400 C CA . MET A 1 299 ? 21.198 -8.018 -44.161 1.00 71.19 299 MET A CA 1
ATOM 2401 C C . MET A 1 299 ? 20.465 -6.683 -44.373 1.00 71.19 299 MET A C 1
ATOM 2403 O O . MET A 1 299 ? 19.460 -6.423 -43.714 1.00 71.19 299 MET A O 1
ATOM 2407 N N . ASN A 1 300 ? 20.938 -5.838 -45.292 1.00 71.25 300 ASN A N 1
ATOM 2408 C CA . ASN A 1 300 ? 20.326 -4.535 -45.568 1.00 71.25 300 ASN A CA 1
ATOM 2409 C C . ASN A 1 300 ? 18.972 -4.628 -46.295 1.00 71.25 300 ASN A C 1
ATOM 2411 O O . ASN A 1 300 ? 18.170 -3.704 -46.185 1.00 71.25 300 ASN A O 1
ATOM 2415 N N . SER A 1 301 ? 18.701 -5.722 -47.016 1.00 70.69 301 SER A N 1
ATOM 2416 C CA . SER A 1 301 ? 17.439 -5.919 -47.747 1.00 70.69 301 SER A CA 1
ATOM 2417 C C . SER A 1 301 ? 16.213 -6.164 -46.852 1.00 70.69 301 SER A C 1
ATOM 2419 O O . SER A 1 301 ? 15.087 -5.968 -47.308 1.00 70.69 301 SER A O 1
ATOM 2421 N N . THR A 1 302 ? 16.399 -6.532 -45.577 1.00 65.00 302 THR A N 1
ATOM 2422 C CA . THR A 1 302 ? 15.305 -6.809 -44.621 1.00 65.00 302 THR A CA 1
ATOM 2423 C C . THR A 1 302 ? 15.464 -6.079 -43.270 1.00 65.00 302 THR A C 1
ATOM 2425 O O . THR A 1 302 ? 15.619 -6.720 -42.226 1.00 65.00 302 THR A O 1
ATOM 2428 N N . PRO A 1 303 ? 15.370 -4.730 -43.221 1.00 59.62 303 PRO A N 1
ATOM 2429 C CA . PRO A 1 303 ? 15.621 -3.952 -41.998 1.00 59.62 303 PRO A CA 1
ATOM 2430 C C . PRO A 1 303 ? 14.738 -4.322 -40.794 1.00 59.62 303 PRO A C 1
ATOM 2432 O O . PRO A 1 303 ? 15.203 -4.304 -39.657 1.00 59.62 303 PRO A O 1
ATOM 2435 N N . GLN A 1 304 ? 13.474 -4.709 -41.010 1.00 57.88 304 GLN A N 1
ATOM 2436 C CA . GLN A 1 304 ? 12.572 -5.140 -39.930 1.00 57.88 304 GLN A CA 1
ATOM 2437 C C . GLN A 1 304 ? 13.017 -6.433 -39.219 1.00 57.88 304 GLN A C 1
ATOM 2439 O O . GLN A 1 304 ? 12.543 -6.693 -38.115 1.00 57.88 304 GLN A O 1
ATOM 2444 N N . ALA A 1 305 ? 13.910 -7.235 -39.812 1.00 61.09 305 ALA A N 1
ATOM 2445 C CA . ALA A 1 305 ? 14.423 -8.466 -39.205 1.00 61.09 305 ALA A CA 1
ATOM 2446 C C . ALA A 1 305 ? 15.607 -8.231 -38.244 1.00 61.09 305 ALA A C 1
ATOM 2448 O O . ALA A 1 305 ? 16.110 -9.181 -37.641 1.00 61.09 305 ALA A O 1
ATOM 2449 N N . TRP A 1 306 ? 16.083 -6.988 -38.107 1.00 70.00 306 TRP A N 1
ATOM 2450 C CA . TRP A 1 306 ? 17.267 -6.683 -37.306 1.00 70.00 306 TRP A CA 1
ATOM 2451 C C . TRP A 1 306 ? 16.969 -6.829 -35.803 1.00 70.00 306 TRP A C 1
ATOM 2453 O O . TRP A 1 306 ? 15.949 -6.314 -35.327 1.00 70.00 306 TRP A O 1
ATOM 2463 N N . PRO A 1 307 ? 17.844 -7.491 -35.019 1.00 79.56 307 PRO A N 1
ATOM 2464 C CA . PRO A 1 307 ? 17.674 -7.557 -33.575 1.00 79.56 307 PRO A CA 1
ATOM 2465 C C . PRO A 1 307 ? 17.766 -6.142 -32.998 1.00 79.56 307 PRO A C 1
ATOM 2467 O O . PRO A 1 307 ? 18.759 -5.443 -33.183 1.00 79.56 307 PRO A O 1
ATOM 2470 N N . LYS A 1 308 ? 16.718 -5.702 -32.296 1.00 85.62 308 LYS A N 1
ATOM 2471 C CA . LYS A 1 308 ? 16.704 -4.382 -31.659 1.00 85.62 308 LYS A CA 1
ATOM 2472 C C . LYS A 1 308 ? 17.627 -4.378 -30.444 1.00 85.62 308 LYS A C 1
ATOM 2474 O O . LYS A 1 308 ? 17.571 -5.301 -29.627 1.00 85.62 308 LYS A O 1
ATOM 2479 N N . ARG A 1 309 ? 18.420 -3.316 -30.293 1.00 89.19 309 ARG A N 1
ATOM 2480 C CA . ARG A 1 309 ? 19.187 -3.053 -29.070 1.00 89.19 309 ARG A CA 1
ATOM 2481 C C . ARG A 1 309 ? 18.237 -2.953 -27.872 1.00 89.19 309 ARG A C 1
ATOM 2483 O O . ARG A 1 309 ? 17.150 -2.394 -27.997 1.00 89.19 309 ARG A O 1
ATOM 2490 N N . LEU A 1 310 ? 18.651 -3.481 -26.720 1.00 91.94 310 LEU A N 1
ATOM 2491 C CA . LEU A 1 310 ? 17.958 -3.234 -25.455 1.00 91.94 310 LEU A CA 1
ATOM 2492 C C . LEU A 1 310 ? 18.353 -1.879 -24.877 1.00 91.94 310 LEU A C 1
ATOM 2494 O O . LEU A 1 310 ? 19.540 -1.569 -24.754 1.00 91.94 310 LEU A O 1
ATOM 2498 N N . GLU A 1 311 ? 17.347 -1.107 -24.483 1.00 91.44 311 GLU A N 1
ATOM 2499 C CA . GLU A 1 311 ? 17.476 0.264 -23.993 1.00 91.44 311 GLU A CA 1
ATOM 2500 C C . GLU A 1 311 ? 16.516 0.505 -22.814 1.00 91.44 311 GLU A C 1
ATOM 2502 O O . GLU A 1 311 ? 15.710 -0.357 -22.460 1.00 91.44 311 GLU A O 1
ATOM 2507 N N . GLY A 1 312 ? 16.605 1.676 -22.177 1.00 93.00 312 GLY A N 1
ATOM 2508 C CA . GLY A 1 312 ? 15.648 2.099 -21.150 1.00 93.00 312 GLY A CA 1
ATOM 2509 C C . GLY A 1 312 ? 15.555 1.156 -19.941 1.00 93.00 312 GLY A C 1
ATOM 2510 O O . GLY A 1 312 ? 16.571 0.795 -19.345 1.00 93.00 312 GLY A O 1
ATOM 2511 N N . ALA A 1 313 ? 14.323 0.813 -19.551 1.00 90.75 313 ALA A N 1
ATOM 2512 C CA . ALA A 1 313 ? 14.038 -0.052 -18.404 1.00 90.75 313 ALA A CA 1
ATOM 2513 C C . ALA A 1 313 ? 14.483 -1.504 -18.642 1.00 90.75 313 ALA A C 1
ATOM 2515 O O . ALA A 1 313 ? 15.186 -2.054 -17.803 1.00 90.75 313 ALA A O 1
ATOM 2516 N N . ASP A 1 314 ? 14.184 -2.081 -19.813 1.00 93.00 314 ASP A N 1
ATOM 2517 C CA . ASP A 1 314 ? 14.567 -3.457 -20.168 1.00 93.00 314 ASP A CA 1
ATOM 2518 C C . ASP A 1 314 ? 16.073 -3.703 -20.017 1.00 93.00 314 ASP A C 1
ATOM 2520 O O . ASP A 1 314 ? 16.495 -4.774 -19.581 1.00 93.00 314 ASP A O 1
ATOM 2524 N N . ARG A 1 315 ? 16.899 -2.699 -20.346 1.00 95.44 315 ARG A N 1
ATOM 2525 C CA . ARG A 1 315 ? 18.347 -2.792 -20.145 1.00 95.44 315 ARG A CA 1
ATOM 2526 C C . ARG A 1 315 ? 18.728 -2.800 -18.666 1.00 95.44 315 ARG A C 1
ATOM 2528 O O . ARG A 1 315 ? 19.506 -3.655 -18.260 1.00 95.44 315 ARG A O 1
ATOM 2535 N N . LYS A 1 316 ? 18.165 -1.888 -17.870 1.00 95.06 316 LYS A N 1
ATOM 2536 C CA . LYS A 1 316 ? 18.438 -1.792 -16.426 1.00 95.06 316 LYS A CA 1
ATOM 2537 C C . LYS A 1 316 ? 18.013 -3.056 -15.680 1.00 95.06 316 LYS A C 1
ATOM 2539 O O . LYS A 1 316 ? 18.790 -3.557 -14.873 1.00 95.06 316 LYS A O 1
ATOM 2544 N N . ASP A 1 317 ? 16.828 -3.580 -15.984 1.00 95.06 317 ASP A N 1
ATOM 2545 C CA . ASP A 1 317 ? 16.306 -4.812 -15.385 1.00 95.06 317 ASP A CA 1
ATOM 2546 C C . ASP A 1 317 ? 17.212 -6.006 -15.714 1.00 95.06 317 ASP A C 1
ATOM 2548 O O . ASP A 1 317 ? 17.574 -6.775 -14.826 1.00 95.06 317 ASP A O 1
ATOM 2552 N N . LEU A 1 318 ? 17.632 -6.133 -16.979 1.00 96.06 318 LEU A N 1
ATOM 2553 C CA . LEU A 1 318 ? 18.519 -7.208 -17.421 1.00 96.06 318 LEU A CA 1
ATOM 2554 C C . LEU A 1 318 ? 19.914 -7.121 -16.785 1.00 96.06 318 LEU A C 1
ATOM 2556 O O . LEU A 1 318 ? 20.493 -8.150 -16.434 1.00 96.06 318 LEU A O 1
ATOM 2560 N N . ASP A 1 319 ? 20.467 -5.915 -16.659 1.00 96.38 319 ASP A N 1
ATOM 2561 C CA . ASP A 1 319 ? 21.782 -5.699 -16.053 1.00 96.38 319 ASP A CA 1
ATOM 2562 C C . ASP A 1 319 ? 21.734 -5.994 -14.537 1.00 96.38 319 ASP A C 1
ATOM 2564 O O . ASP A 1 319 ? 22.620 -6.682 -14.021 1.00 96.38 319 ASP A O 1
ATOM 2568 N N . ALA A 1 320 ? 20.658 -5.596 -13.842 1.00 95.62 320 ALA A N 1
ATOM 2569 C CA . ALA A 1 320 ? 20.391 -5.993 -12.456 1.00 95.62 320 ALA A CA 1
ATOM 2570 C C . ALA A 1 320 ? 20.294 -7.523 -12.328 1.00 95.62 320 ALA A C 1
ATOM 2572 O O . ALA A 1 320 ? 21.112 -8.132 -11.635 1.00 95.62 320 ALA A O 1
ATOM 2573 N N . TRP A 1 321 ? 19.397 -8.161 -13.087 1.00 96.06 321 TRP A N 1
ATOM 2574 C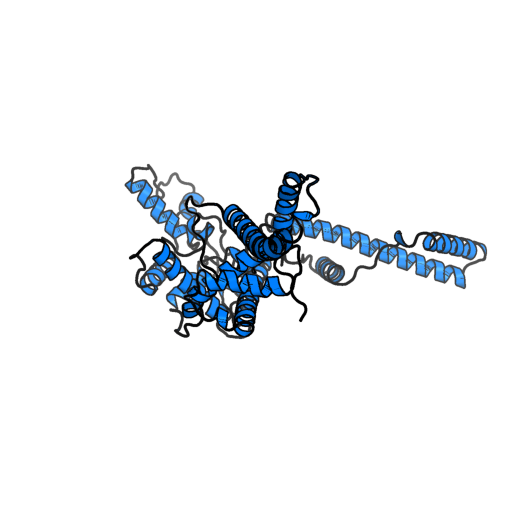 CA . TRP A 1 321 ? 19.211 -9.614 -13.115 1.00 96.06 321 TRP A CA 1
ATOM 2575 C C . TRP A 1 321 ? 20.519 -10.387 -13.337 1.00 96.06 321 TRP A C 1
ATOM 2577 O O . TRP A 1 321 ? 20.784 -11.372 -12.645 1.00 96.06 321 TRP A O 1
ATOM 2587 N N . LYS A 1 322 ? 21.378 -9.933 -14.256 1.00 94.94 322 LYS A N 1
ATOM 2588 C CA . LYS A 1 322 ? 22.692 -10.552 -14.498 1.00 94.94 322 LYS A CA 1
ATOM 2589 C C . LYS A 1 322 ? 23.672 -10.362 -13.340 1.00 94.94 322 LYS A C 1
ATOM 2591 O O . LYS A 1 322 ? 24.496 -11.245 -13.121 1.00 94.94 322 LYS A O 1
ATOM 2596 N N . SER A 1 323 ? 23.597 -9.245 -12.616 1.00 96.38 323 SER A N 1
ATOM 2597 C CA . SER A 1 323 ? 24.511 -8.935 -11.509 1.00 96.38 323 SER A CA 1
ATOM 2598 C C . SER A 1 323 ? 24.189 -9.679 -10.207 1.00 96.38 323 SER A C 1
ATOM 2600 O O . SER A 1 323 ? 25.100 -10.169 -9.546 1.00 96.38 323 SER A O 1
ATOM 2602 N N . ASN A 1 324 ? 22.908 -9.770 -9.830 1.00 94.19 324 ASN A N 1
ATOM 2603 C CA . ASN A 1 324 ? 22.485 -10.232 -8.502 1.00 94.19 324 ASN A CA 1
ATOM 2604 C C . ASN A 1 324 ? 21.169 -11.039 -8.507 1.00 94.19 324 ASN A C 1
ATOM 2606 O O . ASN A 1 324 ? 20.622 -11.310 -7.440 1.00 94.19 324 ASN A O 1
ATOM 2610 N N . ARG A 1 325 ? 20.648 -11.417 -9.687 1.00 93.25 325 ARG A N 1
ATOM 2611 C CA . ARG A 1 325 ? 19.344 -12.093 -9.875 1.00 93.25 325 ARG A CA 1
ATOM 2612 C C . ARG A 1 325 ? 18.138 -11.317 -9.324 1.00 93.25 325 ARG A C 1
ATOM 2614 O O . ARG A 1 325 ? 17.080 -11.897 -9.096 1.00 93.25 325 ARG A O 1
ATOM 2621 N N . GLN A 1 326 ? 18.258 -10.001 -9.162 1.00 92.50 326 GLN A N 1
ATOM 2622 C CA . GLN A 1 326 ? 17.139 -9.144 -8.787 1.00 92.50 326 GLN A CA 1
ATOM 2623 C C . GLN A 1 326 ? 16.161 -8.988 -9.957 1.00 92.50 326 GLN A C 1
ATOM 2625 O O . GLN A 1 326 ? 16.545 -8.607 -11.061 1.00 92.50 326 GLN A O 1
ATOM 2630 N N . LEU A 1 327 ? 14.888 -9.275 -9.691 1.00 93.75 327 LEU A N 1
ATOM 2631 C CA . LEU A 1 327 ? 13.772 -9.009 -10.597 1.00 93.75 327 LEU A CA 1
ATOM 2632 C C . LEU A 1 327 ? 13.197 -7.606 -10.324 1.00 93.75 327 LEU A C 1
ATOM 2634 O O . LEU A 1 327 ? 13.307 -7.114 -9.196 1.00 93.75 327 LEU A O 1
ATOM 2638 N N . PRO A 1 328 ? 12.562 -6.958 -11.316 1.00 92.75 328 PRO A N 1
ATOM 2639 C CA . PRO A 1 328 ? 11.875 -5.689 -11.105 1.00 92.75 328 PRO A CA 1
ATOM 2640 C C . PRO A 1 328 ? 10.642 -5.859 -10.206 1.00 92.75 328 PRO A C 1
ATOM 2642 O O . PRO A 1 328 ? 9.909 -6.850 -10.293 1.00 92.75 328 PRO A O 1
ATOM 2645 N N . TYR A 1 329 ? 10.397 -4.855 -9.366 1.00 90.94 329 TYR A N 1
ATOM 2646 C CA . TYR A 1 329 ? 9.213 -4.791 -8.514 1.00 90.94 329 TYR A CA 1
ATOM 2647 C C . TYR A 1 329 ? 7.949 -4.474 -9.322 1.00 90.94 329 TYR A C 1
ATOM 2649 O O . TYR A 1 329 ? 7.973 -3.698 -10.279 1.00 90.94 329 TYR A O 1
ATOM 2657 N N . GLU A 1 330 ? 6.824 -5.042 -8.903 1.00 88.38 330 GLU A N 1
ATOM 2658 C CA . GLU A 1 330 ? 5.508 -4.776 -9.476 1.00 88.38 330 GLU A CA 1
ATOM 2659 C C . GLU A 1 330 ? 4.962 -3.449 -8.929 1.00 88.38 330 GLU A C 1
ATOM 2661 O O . GLU A 1 330 ? 4.502 -3.376 -7.789 1.00 88.38 330 GLU A O 1
ATOM 2666 N N . ILE A 1 331 ? 5.041 -2.389 -9.738 1.00 82.12 331 ILE A N 1
ATOM 2667 C CA . ILE A 1 331 ? 4.631 -1.021 -9.365 1.00 82.12 331 ILE A CA 1
ATOM 2668 C C . ILE A 1 331 ? 3.232 -0.618 -9.866 1.00 82.12 331 ILE A C 1
ATOM 2670 O O . ILE A 1 331 ? 2.722 0.426 -9.455 1.00 82.12 331 ILE A O 1
ATOM 2674 N N . GLU A 1 332 ? 2.604 -1.437 -10.714 1.00 74.50 332 GLU A N 1
ATOM 2675 C CA . GLU A 1 332 ? 1.276 -1.202 -11.309 1.00 74.50 332 GLU A CA 1
ATOM 2676 C C . GLU A 1 332 ? 0.261 -2.277 -10.855 1.00 74.50 332 GLU A C 1
ATOM 2678 O O . GLU A 1 332 ? 0.461 -2.941 -9.839 1.00 74.50 332 GLU A O 1
ATOM 2683 N N . GLY A 1 333 ? -0.873 -2.419 -11.549 1.00 68.81 333 GLY A N 1
ATOM 2684 C CA . GLY A 1 333 ? -1.881 -3.458 -11.279 1.00 68.81 333 GLY A CA 1
ATOM 2685 C C . GLY A 1 333 ? -2.873 -3.158 -10.145 1.00 68.81 333 GLY A C 1
ATOM 2686 O O . GLY A 1 333 ? -3.949 -3.761 -10.104 1.00 68.81 333 GLY A O 1
ATOM 2687 N N . ARG A 1 334 ? -2.562 -2.204 -9.255 1.00 77.44 334 ARG A N 1
ATOM 2688 C CA . ARG A 1 334 ? -3.498 -1.637 -8.263 1.00 77.44 334 ARG A CA 1
ATOM 2689 C C . ARG A 1 334 ? -4.731 -1.023 -8.928 1.00 77.44 334 ARG A C 1
ATOM 2691 O O . ARG A 1 334 ? -4.668 -0.490 -10.035 1.00 77.44 334 ARG A O 1
ATOM 2698 N N . GLU A 1 335 ? -5.852 -1.017 -8.207 1.00 71.19 335 GLU A N 1
ATOM 2699 C CA . GLU A 1 335 ? -7.033 -0.242 -8.599 1.00 71.19 335 GLU A CA 1
ATOM 2700 C C . GLU A 1 335 ? -6.684 1.243 -8.755 1.00 71.19 335 GLU A C 1
ATOM 2702 O O . GLU A 1 335 ? -6.023 1.806 -7.884 1.00 71.19 335 GLU A O 1
ATOM 2707 N N . SER A 1 336 ? -7.166 1.922 -9.799 1.00 74.00 336 SER A N 1
ATOM 2708 C CA . SER A 1 336 ? -6.805 3.327 -10.025 1.00 74.00 336 SER A CA 1
ATOM 2709 C C . SER A 1 336 ? -7.166 4.227 -8.833 1.00 74.00 336 SER A C 1
ATOM 2711 O O . SER A 1 336 ? -8.336 4.323 -8.445 1.00 74.00 336 SER A O 1
ATOM 2713 N N . TRP A 1 337 ? -6.174 4.937 -8.279 1.00 80.50 337 TRP A N 1
ATOM 2714 C CA . TRP A 1 337 ? -6.364 5.865 -7.155 1.00 80.50 337 TRP A CA 1
ATOM 2715 C C . TRP A 1 337 ? -7.378 6.961 -7.480 1.00 80.50 337 TRP A C 1
ATOM 2717 O O . TRP A 1 337 ? -8.067 7.445 -6.584 1.00 80.50 337 TRP A O 1
ATOM 2727 N N . SER A 1 338 ? -7.551 7.317 -8.761 1.00 68.56 338 SER A N 1
ATOM 2728 C CA . SER A 1 338 ? -8.537 8.320 -9.166 1.00 68.56 338 SER A CA 1
ATOM 2729 C C . SER A 1 338 ? -9.973 7.911 -8.829 1.00 68.56 338 SER A C 1
ATOM 2731 O O . SER A 1 338 ? -10.810 8.782 -8.625 1.00 68.56 338 SER A O 1
ATOM 2733 N N . ILE A 1 339 ? -10.241 6.608 -8.705 1.00 67.44 339 ILE A N 1
ATOM 2734 C CA . ILE A 1 339 ? -11.568 6.034 -8.450 1.00 67.44 339 ILE A CA 1
ATOM 2735 C C . ILE A 1 339 ? -11.634 5.405 -7.052 1.00 67.44 339 ILE A C 1
ATOM 2737 O O . ILE A 1 339 ? -12.532 5.707 -6.269 1.00 67.44 339 ILE A O 1
ATOM 2741 N N . PHE A 1 340 ? -10.660 4.550 -6.736 1.00 74.19 340 PHE A N 1
ATOM 2742 C CA . PHE A 1 340 ? -10.648 3.673 -5.563 1.00 74.19 340 PHE A CA 1
ATOM 2743 C C . PHE A 1 340 ? -9.558 4.051 -4.543 1.00 74.19 340 PHE A C 1
ATOM 2745 O O . PHE A 1 340 ? -9.115 3.211 -3.758 1.00 74.19 340 PHE A O 1
ATOM 2752 N N . GLY A 1 341 ? -9.081 5.299 -4.581 1.00 83.62 341 GLY A N 1
ATOM 2753 C CA . GLY A 1 341 ? -8.146 5.842 -3.594 1.00 83.62 341 GLY A CA 1
ATOM 2754 C C . GLY A 1 341 ? -8.757 5.992 -2.194 1.00 83.62 341 GLY A C 1
ATOM 2755 O O . GLY A 1 341 ? -9.873 5.535 -1.930 1.00 83.62 341 GLY A O 1
ATOM 2756 N N . TYR A 1 342 ? -7.999 6.599 -1.285 1.00 91.44 342 TYR A N 1
ATOM 2757 C CA . TYR A 1 342 ? -8.343 6.684 0.136 1.00 91.44 342 TYR A CA 1
ATOM 2758 C C . TYR A 1 342 ? -9.238 7.885 0.469 1.00 91.44 342 TYR A C 1
ATOM 2760 O O . TYR A 1 342 ? -9.908 7.877 1.495 1.00 91.44 342 TYR A O 1
ATOM 2768 N N . LEU A 1 343 ? -9.285 8.925 -0.367 1.00 92.44 343 LEU A N 1
ATOM 2769 C CA . LEU A 1 343 ? -10.036 10.153 -0.067 1.00 92.44 343 LEU A CA 1
ATOM 2770 C C . LEU A 1 343 ? -11.500 10.047 -0.517 1.00 92.44 343 LEU A C 1
ATOM 2772 O O . LEU A 1 343 ? -12.005 10.863 -1.288 1.00 92.44 343 LEU A O 1
ATOM 2776 N N . ARG A 1 344 ? -12.172 8.990 -0.043 1.00 86.44 344 ARG A N 1
ATOM 2777 C CA . ARG A 1 344 ? -13.601 8.707 -0.237 1.00 86.44 344 ARG A CA 1
ATOM 2778 C C . ARG A 1 344 ? -14.134 7.808 0.882 1.00 86.44 344 ARG A C 1
ATOM 2780 O O . ARG A 1 344 ? -13.380 7.005 1.421 1.00 86.44 344 ARG A O 1
ATOM 2787 N N . TRP A 1 345 ? -15.433 7.851 1.176 1.00 84.69 345 TRP A N 1
ATOM 2788 C CA . TRP A 1 345 ? -16.024 6.866 2.088 1.00 84.69 345 TRP A CA 1
ATOM 2789 C C . TRP A 1 345 ? -16.015 5.462 1.472 1.00 84.69 345 TRP A C 1
ATOM 2791 O O . TRP A 1 345 ? -16.130 5.290 0.251 1.00 84.69 345 TRP A O 1
ATOM 2801 N N . ARG A 1 346 ? -15.900 4.431 2.317 1.00 72.75 346 ARG A N 1
ATOM 2802 C CA . ARG A 1 346 ? -16.106 3.049 1.872 1.00 72.75 346 ARG A CA 1
ATOM 2803 C C . ARG A 1 346 ? -17.603 2.810 1.675 1.00 72.75 346 ARG A C 1
ATOM 2805 O O . ARG A 1 346 ? -18.370 2.894 2.627 1.00 72.75 346 ARG A O 1
ATOM 2812 N N . MET A 1 347 ? -17.994 2.508 0.438 1.00 60.56 347 MET A N 1
ATOM 2813 C CA . MET A 1 347 ? -19.374 2.170 0.082 1.00 60.56 347 MET A CA 1
ATOM 2814 C C . MET A 1 347 ? -19.835 0.914 0.825 1.00 60.56 347 MET A C 1
ATOM 2816 O O . MET A 1 347 ? -19.186 -0.129 0.725 1.00 60.56 347 MET A O 1
ATOM 2820 N N . VAL A 1 348 ? -20.981 1.008 1.497 1.00 54.41 348 VAL A N 1
ATOM 2821 C CA . VAL A 1 348 ? -21.809 -0.156 1.824 1.00 54.41 348 VAL A CA 1
ATOM 2822 C C . VAL A 1 348 ? -22.688 -0.413 0.603 1.00 54.41 348 VAL A C 1
ATOM 2824 O O . VAL A 1 348 ? -23.379 0.493 0.141 1.00 54.41 348 VAL A O 1
ATOM 2827 N N . TYR A 1 349 ? -22.624 -1.621 0.047 1.00 50.69 349 TYR A N 1
ATOM 2828 C CA . TYR A 1 349 ? -23.562 -2.058 -0.983 1.00 50.69 349 TYR A CA 1
ATOM 2829 C C . TYR A 1 349 ? -24.748 -2.723 -0.280 1.00 50.69 349 TYR A C 1
ATOM 2831 O O . TYR A 1 349 ? -24.705 -3.916 0.012 1.00 50.69 349 TYR A O 1
ATOM 2839 N N . GLU A 1 350 ? -25.766 -1.930 0.044 1.00 45.72 350 GLU A N 1
ATOM 2840 C CA . GLU A 1 350 ? -27.108 -2.457 0.321 1.00 45.72 350 GLU A CA 1
ATOM 2841 C C . GLU A 1 350 ? -27.769 -2.873 -1.014 1.00 45.72 350 GLU A C 1
ATOM 2843 O O . GLU A 1 350 ? -27.211 -2.594 -2.077 1.00 45.72 350 GLU A O 1
ATOM 2848 N N . ASP A 1 351 ? -28.937 -3.528 -0.986 1.00 45.75 351 ASP A N 1
ATOM 2849 C CA . ASP A 1 351 ? -29.651 -4.081 -2.168 1.00 45.75 351 ASP A CA 1
ATOM 2850 C C . ASP A 1 351 ? -30.114 -3.031 -3.216 1.00 45.75 351 ASP A C 1
ATOM 2852 O O . ASP A 1 351 ? -30.876 -3.326 -4.142 1.00 45.75 351 ASP A O 1
ATOM 2856 N N . GLU A 1 352 ? -29.656 -1.785 -3.100 1.00 49.84 352 GLU A N 1
ATOM 2857 C CA . GLU A 1 352 ? -29.883 -0.734 -4.082 1.00 49.84 352 GLU A CA 1
ATOM 2858 C C . GLU A 1 352 ? -29.103 -0.963 -5.389 1.00 49.84 352 GLU A C 1
ATOM 2860 O O . GLU A 1 352 ? -28.090 -1.662 -5.461 1.00 49.84 352 GLU A O 1
ATOM 2865 N N . ALA A 1 353 ? -29.589 -0.318 -6.454 1.00 52.84 353 ALA A N 1
ATOM 2866 C CA . ALA A 1 353 ? -29.042 -0.377 -7.805 1.00 52.84 353 ALA A CA 1
ATOM 2867 C C . ALA A 1 353 ? -27.503 -0.323 -7.832 1.00 52.84 353 ALA A C 1
ATOM 2869 O O . ALA A 1 353 ? -26.897 0.640 -7.355 1.00 52.84 353 ALA A O 1
ATOM 2870 N N . SER A 1 354 ? -26.873 -1.333 -8.447 1.00 54.62 354 SER A N 1
ATOM 2871 C CA . SER A 1 354 ? -25.409 -1.431 -8.545 1.00 54.62 354 SER A CA 1
ATOM 2872 C C . SER A 1 354 ? -24.777 -0.142 -9.088 1.00 54.62 354 SER A C 1
ATOM 2874 O O . SER A 1 354 ? -25.376 0.555 -9.906 1.00 54.62 354 SER A O 1
ATOM 2876 N N . TRP A 1 355 ? -23.530 0.164 -8.719 1.00 52.34 355 TRP A N 1
ATOM 2877 C CA . TRP A 1 355 ? -22.856 1.387 -9.188 1.00 52.34 355 TRP A CA 1
ATOM 2878 C C . TRP A 1 355 ? -22.814 1.511 -10.728 1.00 52.34 355 TRP A C 1
ATOM 2880 O O . TRP A 1 355 ? -22.850 2.617 -11.262 1.00 52.34 355 TRP A O 1
ATOM 2890 N N . LEU A 1 356 ? -22.804 0.384 -11.455 1.00 50.56 356 LEU A N 1
ATOM 2891 C CA . LEU A 1 356 ? -22.928 0.339 -12.918 1.00 50.56 356 LEU A CA 1
ATOM 2892 C C . LEU A 1 356 ? -24.310 0.793 -13.403 1.00 50.56 356 LEU A C 1
ATOM 2894 O O . LEU A 1 356 ? -24.405 1.519 -14.392 1.00 50.56 356 LEU A O 1
ATOM 2898 N N . GLN A 1 357 ? -25.372 0.393 -12.705 1.00 58.28 357 GLN A N 1
ATOM 2899 C CA . GLN A 1 357 ? -26.732 0.859 -12.961 1.00 58.28 357 GLN A CA 1
ATOM 2900 C C . GLN A 1 357 ? -26.860 2.352 -12.639 1.00 58.28 357 GLN A C 1
ATOM 2902 O O . GLN A 1 357 ? -27.366 3.091 -13.474 1.00 58.28 357 GLN A O 1
ATOM 2907 N N . GLN A 1 358 ? -26.284 2.826 -11.529 1.00 56.38 358 GLN A N 1
ATOM 2908 C CA . GLN A 1 358 ? -26.235 4.258 -11.196 1.00 56.38 358 GLN A CA 1
ATOM 2909 C C . GLN A 1 358 ? -25.506 5.078 -12.277 1.00 56.38 358 GLN A C 1
ATOM 2911 O O . GLN A 1 358 ? -26.003 6.122 -12.697 1.00 56.38 358 GLN A O 1
ATOM 2916 N N . VAL A 1 359 ? -24.372 4.586 -12.797 1.00 52.69 359 VAL A N 1
ATOM 2917 C CA . VAL A 1 359 ? -23.656 5.190 -13.940 1.00 52.69 359 VAL A CA 1
ATOM 2918 C C . VAL A 1 359 ? -24.496 5.149 -15.224 1.00 52.69 359 VAL A C 1
ATOM 2920 O O . VAL A 1 359 ? -24.494 6.119 -15.983 1.00 52.69 359 VAL A O 1
ATOM 2923 N N . GLY A 1 360 ? -25.238 4.067 -15.472 1.00 50.38 360 GLY A N 1
ATOM 2924 C CA . GLY A 1 360 ? -26.149 3.934 -16.612 1.00 50.38 360 GLY A CA 1
ATOM 2925 C C . GLY A 1 360 ? -27.335 4.901 -16.545 1.00 50.38 360 GLY A C 1
ATOM 2926 O O . GLY A 1 360 ? -27.620 5.601 -17.519 1.00 50.38 360 GLY A O 1
ATOM 2927 N N . ASP A 1 361 ? -27.977 5.010 -15.384 1.00 58.41 361 ASP A N 1
ATOM 2928 C CA . ASP A 1 361 ? -29.074 5.939 -15.112 1.00 58.41 361 ASP A CA 1
ATOM 2929 C C . ASP A 1 361 ? -28.607 7.390 -15.183 1.00 58.41 361 ASP A C 1
ATOM 2931 O O . ASP A 1 361 ? -29.303 8.234 -15.757 1.00 58.41 361 ASP A O 1
ATOM 2935 N N . PHE A 1 362 ? -27.400 7.664 -14.683 1.00 52.94 362 PHE A N 1
ATOM 2936 C CA . PHE A 1 362 ? -26.719 8.945 -14.795 1.00 52.94 362 PHE A CA 1
ATOM 2937 C C . PHE A 1 362 ? -26.412 9.321 -16.252 1.00 52.94 362 PHE A C 1
ATOM 2939 O O . PHE A 1 362 ? -26.776 10.411 -16.698 1.00 52.94 362 PHE A O 1
ATOM 2946 N N . ALA A 1 363 ? -25.790 8.427 -17.023 1.00 50.19 363 ALA A N 1
ATOM 2947 C CA . ALA A 1 363 ? -25.511 8.657 -18.437 1.00 50.19 363 ALA A CA 1
ATOM 2948 C C . ALA A 1 363 ? -26.813 8.822 -19.236 1.00 50.19 363 ALA A C 1
ATOM 2950 O O . ALA A 1 363 ? -26.915 9.704 -20.089 1.00 50.19 363 ALA A O 1
ATOM 2951 N N . GLY A 1 364 ? -27.847 8.048 -18.897 1.00 49.56 364 GLY A N 1
ATOM 2952 C CA . GLY A 1 364 ? -29.203 8.227 -19.398 1.00 49.56 364 GLY A CA 1
ATOM 2953 C C . GLY A 1 364 ? -29.797 9.585 -19.016 1.00 49.56 364 GLY A C 1
ATOM 2954 O O . GL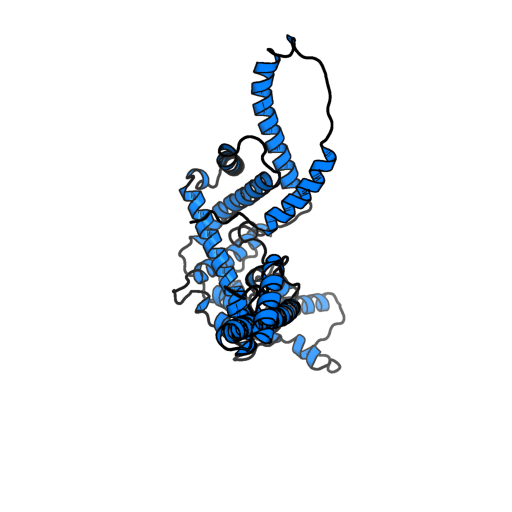Y A 1 364 ? -30.455 10.208 -19.842 1.00 49.56 364 GLY A O 1
ATOM 2955 N N . ALA A 1 365 ? -29.559 10.086 -17.802 1.00 54.91 365 ALA A N 1
ATOM 2956 C CA . ALA A 1 365 ? -30.029 11.393 -17.348 1.00 54.91 365 ALA A CA 1
ATOM 2957 C C . ALA A 1 365 ? -29.320 12.537 -18.081 1.00 54.91 365 ALA A C 1
ATOM 2959 O O . ALA A 1 365 ? -29.998 13.447 -18.551 1.00 54.91 365 ALA A O 1
ATOM 2960 N N . GLN A 1 366 ? -28.000 12.453 -18.271 1.00 49.19 366 GLN A N 1
ATOM 2961 C CA . GLN A 1 366 ? -27.231 13.394 -19.088 1.00 49.19 366 GLN A CA 1
ATOM 2962 C C . GLN A 1 366 ? -27.675 13.354 -20.551 1.00 49.19 366 GLN A C 1
ATOM 2964 O O . GLN A 1 366 ? -27.984 14.394 -21.122 1.00 49.19 366 GLN A O 1
ATOM 2969 N N . ALA A 1 367 ? -27.836 12.168 -21.142 1.00 45.97 367 ALA A N 1
ATOM 2970 C CA . ALA A 1 367 ? -28.379 12.023 -22.489 1.00 45.97 367 ALA A CA 1
ATOM 2971 C C . ALA A 1 367 ? -29.810 12.578 -22.597 1.00 45.97 367 ALA A C 1
ATOM 2973 O O . ALA A 1 367 ? -30.137 13.203 -23.600 1.00 45.97 367 ALA A O 1
ATOM 2974 N N . ARG A 1 368 ? -30.660 12.428 -21.568 1.00 48.84 368 ARG A N 1
ATOM 2975 C CA . ARG A 1 368 ? -32.005 13.036 -21.493 1.00 48.84 368 ARG A CA 1
ATOM 2976 C C . ARG A 1 368 ? -31.975 14.549 -21.263 1.00 48.84 368 ARG A C 1
ATOM 2978 O O . ARG A 1 368 ? -32.908 15.216 -21.697 1.00 48.84 368 ARG A O 1
ATOM 2985 N N . ALA A 1 369 ? -30.965 15.088 -20.583 1.00 48.75 369 ALA A N 1
ATOM 2986 C CA . ALA A 1 369 ? -30.791 16.520 -20.337 1.00 48.75 369 ALA A CA 1
ATOM 2987 C C . ALA A 1 369 ? -30.223 17.227 -21.573 1.00 48.75 369 ALA A C 1
ATOM 2989 O O . ALA A 1 369 ? -30.769 18.237 -21.993 1.00 48.75 369 ALA A O 1
ATOM 2990 N N . VAL A 1 370 ? -29.219 16.636 -22.227 1.00 42.94 370 VAL A N 1
ATOM 2991 C CA . VAL A 1 370 ? -28.725 17.056 -23.544 1.00 42.94 370 VAL A CA 1
ATOM 2992 C C . VAL A 1 370 ? -29.823 16.892 -24.589 1.00 42.94 370 VAL A C 1
ATOM 2994 O O . VAL A 1 370 ? -30.074 17.828 -25.331 1.00 42.94 370 VAL A O 1
ATOM 2997 N N . LYS A 1 371 ? -30.564 15.775 -24.612 1.00 37.66 371 LYS A N 1
ATOM 2998 C CA . LYS A 1 371 ? -31.725 15.616 -25.503 1.00 37.66 371 LYS A CA 1
ATOM 2999 C C . LYS A 1 371 ? -32.854 16.592 -25.171 1.00 37.66 371 LYS A C 1
ATOM 3001 O O . LYS A 1 371 ? -33.569 16.934 -26.097 1.00 37.66 371 LYS A O 1
ATOM 3006 N N . ARG A 1 372 ? -33.009 17.067 -23.926 1.00 40.00 372 ARG A N 1
ATOM 3007 C CA . ARG A 1 372 ? -33.926 18.173 -23.592 1.00 40.00 372 ARG A CA 1
ATOM 3008 C C . ARG A 1 372 ? -33.387 19.515 -24.062 1.00 40.00 372 ARG A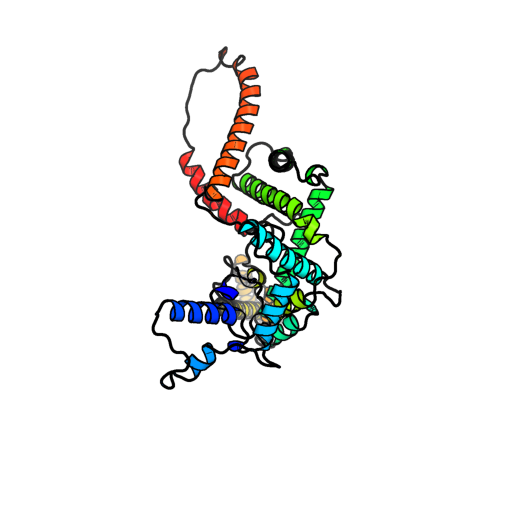 C 1
ATOM 3010 O O . ARG A 1 372 ? -34.016 20.090 -24.915 1.00 40.00 372 ARG A O 1
ATOM 3017 N N . GLY A 1 373 ? -32.183 19.941 -23.689 1.00 37.88 373 GLY A N 1
ATOM 3018 C CA . GLY A 1 373 ? -31.605 21.197 -24.192 1.00 37.88 373 GLY A CA 1
ATOM 3019 C C . GLY A 1 373 ? -31.387 21.234 -25.715 1.00 37.88 373 GLY A C 1
ATOM 3020 O O . GLY A 1 373 ? -31.338 22.312 -26.302 1.00 37.88 373 GLY A O 1
ATOM 3021 N N . ILE A 1 374 ? -31.279 20.070 -26.367 1.00 33.34 374 ILE A N 1
ATOM 3022 C CA . ILE A 1 374 ? -31.425 19.919 -27.817 1.00 33.34 374 ILE A CA 1
ATOM 3023 C C . ILE A 1 374 ? -32.900 20.035 -28.189 1.00 33.34 374 ILE A C 1
ATOM 3025 O O . ILE A 1 374 ? -33.185 20.906 -28.983 1.00 33.34 374 ILE A O 1
ATOM 3029 N N . LYS A 1 375 ? -33.832 19.253 -27.624 1.00 35.44 375 LYS A N 1
ATOM 3030 C CA . LYS A 1 375 ? -35.282 19.338 -27.900 1.00 35.44 375 LYS A CA 1
ATOM 3031 C C . LYS A 1 375 ? -35.873 20.728 -27.660 1.00 35.44 375 LYS A C 1
ATOM 3033 O O . LYS A 1 375 ? -36.709 21.120 -28.435 1.00 35.44 375 LYS A O 1
ATOM 3038 N N . ASP A 1 376 ? -35.414 21.515 -26.703 1.00 37.50 376 ASP A N 1
ATOM 3039 C CA . ASP A 1 376 ? -35.931 22.859 -26.441 1.00 37.50 376 ASP A CA 1
ATOM 3040 C C . ASP A 1 376 ? -35.405 23.852 -27.503 1.00 37.50 376 ASP A C 1
ATOM 3042 O O . ASP A 1 376 ? -36.112 24.762 -27.918 1.00 37.50 376 ASP A O 1
ATOM 3046 N N . LYS A 1 377 ? -34.187 23.628 -28.026 1.00 35.84 377 LYS A N 1
ATOM 3047 C CA . LYS A 1 377 ? -33.628 24.338 -29.199 1.00 35.84 377 LYS A CA 1
ATOM 3048 C C . LYS A 1 377 ? -34.101 23.776 -30.543 1.00 35.84 377 LYS A C 1
ATOM 3050 O O . LYS A 1 377 ? -33.947 24.428 -31.571 1.00 35.84 377 LYS A O 1
ATOM 3055 N N . VAL A 1 378 ? -34.582 22.538 -30.543 1.00 30.05 378 VAL A N 1
ATOM 3056 C CA . VAL A 1 378 ? -35.031 21.791 -31.714 1.00 30.05 378 VAL A CA 1
ATOM 3057 C C . VAL A 1 378 ? -36.525 21.941 -31.873 1.00 30.05 378 VAL A C 1
ATOM 3059 O O . VAL A 1 378 ? -36.914 22.038 -33.008 1.00 30.05 378 VAL A O 1
ATOM 3062 N N . ASP A 1 379 ? -37.339 22.069 -30.831 1.00 34.41 379 ASP A N 1
ATOM 3063 C CA . ASP A 1 379 ? -38.759 22.430 -30.909 1.00 34.41 379 ASP A CA 1
ATOM 3064 C C . ASP A 1 379 ? -38.866 23.865 -31.466 1.00 34.41 379 ASP A C 1
ATOM 3066 O O . ASP A 1 379 ? -39.522 24.071 -32.481 1.00 34.41 379 ASP A O 1
ATOM 3070 N N . ASP A 1 380 ? -38.044 24.802 -30.967 1.00 34.88 380 ASP A N 1
ATOM 3071 C CA . ASP A 1 380 ? -37.874 26.163 -31.522 1.00 34.88 380 ASP A CA 1
ATOM 3072 C C . ASP A 1 380 ? -37.365 26.184 -32.990 1.00 34.88 380 ASP A C 1
ATOM 3074 O O . ASP A 1 380 ? -37.478 27.191 -33.696 1.00 34.88 380 ASP A O 1
ATOM 3078 N N . ALA A 1 381 ? -36.824 25.064 -33.488 1.00 29.72 381 ALA A N 1
ATOM 3079 C CA . ALA A 1 381 ? -36.414 24.859 -34.882 1.00 29.72 381 ALA A CA 1
ATOM 3080 C C . ALA A 1 381 ? -37.314 23.876 -35.667 1.00 29.72 381 ALA A C 1
ATOM 3082 O O . ALA A 1 381 ? -37.226 23.824 -36.889 1.00 29.72 381 ALA A O 1
ATOM 3083 N N . VAL A 1 382 ? -38.189 23.122 -34.996 1.00 29.34 382 VAL A N 1
ATOM 3084 C CA . VAL A 1 382 ? -39.102 22.096 -35.525 1.00 29.34 382 VAL A CA 1
ATOM 3085 C C . VAL A 1 382 ? -40.465 22.710 -35.749 1.00 29.34 382 VAL A C 1
ATOM 3087 O O . VAL A 1 382 ? -41.062 22.396 -36.766 1.00 29.34 382 VAL A O 1
ATOM 3090 N N . ASP A 1 383 ? -40.873 23.714 -34.981 1.00 34.44 383 ASP A N 1
ATOM 3091 C CA . ASP A 1 383 ? -41.933 24.630 -35.415 1.00 34.44 383 ASP A CA 1
ATOM 3092 C C . ASP A 1 383 ? -41.556 25.337 -36.739 1.00 34.44 383 ASP A C 1
ATOM 3094 O O . ASP A 1 383 ? -42.426 25.742 -37.502 1.00 34.44 383 ASP A O 1
ATOM 3098 N N . ARG A 1 384 ? -40.252 25.401 -37.071 1.00 33.94 384 ARG A N 1
ATOM 3099 C CA . ARG A 1 384 ? -39.702 25.892 -38.353 1.00 33.94 384 ARG A CA 1
ATOM 3100 C C . ARG A 1 384 ? -39.276 24.800 -39.353 1.00 33.94 384 ARG A C 1
ATOM 3102 O O . ARG A 1 384 ? -38.856 25.134 -40.456 1.00 33.94 384 ARG A O 1
ATOM 3109 N N . ALA A 1 385 ? -39.357 23.511 -39.002 1.00 27.97 385 ALA A N 1
ATOM 3110 C CA . ALA A 1 385 ? -38.904 22.396 -39.857 1.00 27.97 385 ALA A CA 1
ATOM 3111 C C . ALA A 1 385 ? -39.925 21.250 -40.011 1.00 27.97 385 ALA A C 1
ATOM 3113 O O . ALA A 1 385 ? -39.781 20.410 -40.902 1.00 27.97 385 ALA A O 1
ATOM 3114 N N . ALA A 1 386 ? -40.991 21.234 -39.209 1.00 27.66 386 ALA A N 1
ATOM 3115 C CA . ALA A 1 386 ? -42.148 20.356 -39.365 1.00 27.66 386 ALA A CA 1
ATOM 3116 C C . ALA A 1 386 ? -42.970 20.700 -40.620 1.00 27.66 386 ALA A C 1
ATOM 3118 O O . ALA A 1 386 ? -43.662 19.827 -41.138 1.00 27.66 386 ALA A O 1
ATOM 3119 N N . GLU A 1 387 ? -42.819 21.910 -41.173 1.00 33.28 387 GLU A N 1
ATOM 3120 C CA . GLU A 1 387 ? -43.282 22.242 -42.529 1.00 33.28 387 GLU A CA 1
ATOM 3121 C C . GLU A 1 387 ? -42.527 21.468 -43.631 1.00 33.28 387 GLU A C 1
ATOM 3123 O O . GLU A 1 387 ? -43.058 21.288 -44.725 1.00 33.28 387 GLU A O 1
ATOM 3128 N N . ALA A 1 388 ? -41.295 21.003 -43.378 1.00 29.80 388 ALA A N 1
ATOM 3129 C CA . ALA A 1 388 ? -40.372 20.599 -44.442 1.00 29.80 388 ALA A CA 1
ATOM 3130 C C . ALA A 1 388 ? -40.173 19.081 -44.612 1.00 29.80 388 ALA A C 1
ATOM 3132 O O . ALA A 1 388 ? -40.006 18.618 -45.743 1.00 29.80 388 ALA A O 1
ATOM 3133 N N . ALA A 1 389 ? -40.122 18.290 -43.530 1.00 24.25 389 ALA A N 1
ATOM 3134 C CA . ALA A 1 389 ? -39.550 16.938 -43.622 1.00 24.25 389 ALA A CA 1
ATOM 3135 C C . ALA A 1 389 ? -40.166 15.869 -42.702 1.00 24.25 389 ALA A C 1
ATOM 3137 O O . ALA A 1 389 ? -39.489 15.244 -41.885 1.00 24.25 389 ALA A O 1
ATOM 3138 N N . GLY A 1 390 ? -41.426 15.511 -42.951 1.00 34.47 390 GLY A N 1
ATOM 3139 C CA . GLY A 1 390 ? -41.838 14.131 -42.697 1.00 34.47 390 GLY A CA 1
ATOM 3140 C C . GLY A 1 390 ? -41.127 13.175 -43.669 1.00 34.47 390 GLY A C 1
ATOM 3141 O O . GLY A 1 390 ? -41.461 13.198 -44.857 1.00 34.47 390 GLY A O 1
ATOM 3142 N N . ARG A 1 391 ? -40.160 12.363 -43.186 1.00 30.77 391 ARG A N 1
ATOM 3143 C CA . ARG A 1 391 ? -39.772 11.006 -43.678 1.00 30.77 391 ARG A CA 1
ATOM 3144 C C . ARG A 1 391 ? -38.488 10.441 -43.008 1.00 30.77 391 ARG A C 1
ATOM 3146 O O . ARG A 1 391 ? -37.493 11.142 -42.902 1.00 30.77 391 ARG A O 1
ATOM 3153 N N . ALA A 1 392 ? -38.511 9.124 -42.733 1.00 25.28 392 ALA A N 1
ATOM 3154 C CA . ALA A 1 392 ? -37.391 8.166 -42.527 1.00 25.28 392 ALA A CA 1
ATOM 3155 C C . ALA A 1 392 ? -36.810 7.853 -41.110 1.00 25.28 392 ALA A C 1
ATOM 3157 O O . ALA A 1 392 ? -36.513 8.721 -40.298 1.00 25.28 392 ALA A O 1
ATOM 3158 N N . ILE A 1 393 ? -36.613 6.539 -40.879 1.00 29.80 393 ILE A N 1
ATOM 3159 C CA . ILE A 1 393 ? -36.200 5.783 -39.663 1.00 29.80 393 ILE A CA 1
ATOM 3160 C C . ILE A 1 393 ? -35.020 4.857 -40.079 1.00 29.80 393 ILE A C 1
ATOM 3162 O O . ILE A 1 393 ? -34.991 4.455 -41.238 1.00 29.80 393 ILE A O 1
ATOM 3166 N N . GLY A 1 394 ? -34.045 4.414 -39.265 1.00 29.45 394 GLY A N 1
ATOM 3167 C CA . GLY A 1 394 ? -33.763 4.553 -37.822 1.00 29.45 394 GLY A CA 1
ATOM 3168 C C . GLY A 1 394 ? -32.913 3.359 -37.302 1.00 29.45 394 GLY A C 1
ATOM 3169 O O . GLY A 1 394 ? -32.231 2.712 -38.085 1.00 29.45 394 GLY A O 1
ATOM 3170 N N . ASN A 1 395 ? -32.993 3.032 -36.000 1.00 34.94 395 ASN A N 1
ATOM 3171 C CA . ASN A 1 395 ? -32.511 1.789 -35.342 1.00 34.94 395 ASN A CA 1
ATOM 3172 C C . ASN A 1 395 ? -31.033 1.331 -35.505 1.00 34.94 395 ASN A C 1
ATOM 3174 O O . ASN A 1 395 ? -30.696 0.559 -36.395 1.00 34.94 395 ASN A O 1
ATOM 3178 N N . GLY A 1 396 ? -30.193 1.625 -34.496 1.00 30.22 396 GLY A N 1
ATOM 3179 C CA . GLY A 1 396 ? -28.864 0.994 -34.314 1.00 30.22 396 GLY A CA 1
ATOM 3180 C C . GLY A 1 396 ? -28.419 0.732 -32.859 1.00 30.22 396 GLY A C 1
ATOM 3181 O O . GLY A 1 396 ? -27.313 0.254 -32.624 1.00 30.22 396 GLY A O 1
ATOM 3182 N N . ALA A 1 397 ? -29.254 1.041 -31.860 1.00 31.12 397 ALA A N 1
ATOM 3183 C CA . ALA A 1 397 ? -28.786 1.322 -30.495 1.00 31.12 397 ALA A CA 1
ATOM 3184 C C . ALA A 1 397 ? -28.263 0.126 -29.667 1.00 31.12 397 ALA A C 1
ATOM 3186 O O . ALA A 1 397 ? -27.375 0.321 -28.840 1.00 31.12 397 ALA A O 1
ATOM 3187 N N . LYS A 1 398 ? -28.780 -1.102 -29.846 1.00 30.95 398 LYS A N 1
ATOM 3188 C CA . LYS A 1 398 ? -28.470 -2.213 -28.915 1.00 30.95 398 LYS A CA 1
ATOM 3189 C C . LYS A 1 398 ? -27.024 -2.721 -28.992 1.00 30.95 398 LYS A C 1
ATOM 3191 O O . LYS A 1 398 ? -26.413 -2.900 -27.950 1.00 30.95 398 LYS A O 1
ATOM 3196 N N . LYS A 1 399 ? -26.443 -2.888 -30.188 1.00 33.22 399 LYS A N 1
ATOM 3197 C CA . LYS A 1 399 ? -25.059 -3.399 -30.330 1.00 33.22 399 LYS A CA 1
ATOM 3198 C C . LYS A 1 399 ? -23.983 -2.405 -29.870 1.00 33.22 399 LYS A C 1
ATOM 3200 O O . LYS A 1 399 ? -22.873 -2.816 -29.557 1.00 33.22 399 LYS A O 1
ATOM 3205 N N . GLY A 1 400 ? -24.304 -1.110 -29.824 1.00 33.31 400 GLY A N 1
ATOM 3206 C CA . GLY A 1 400 ? -23.394 -0.091 -29.300 1.00 33.31 400 GLY A CA 1
ATOM 3207 C C . GLY A 1 400 ? -23.249 -0.147 -27.778 1.00 33.31 400 GLY A C 1
ATOM 3208 O O . GLY A 1 400 ? -22.165 0.120 -27.271 1.00 33.31 400 GLY A O 1
ATOM 3209 N N . ALA A 1 401 ? -24.309 -0.521 -27.052 1.00 31.64 401 ALA A N 1
ATOM 3210 C CA . ALA A 1 401 ? -24.314 -0.519 -25.590 1.00 31.64 401 ALA A CA 1
ATOM 3211 C C . ALA A 1 401 ? -23.270 -1.485 -25.002 1.00 31.64 401 ALA A C 1
ATOM 3213 O O . ALA A 1 401 ? -22.469 -1.072 -24.168 1.00 31.64 401 ALA A O 1
ATOM 3214 N N . ASP A 1 402 ? -23.219 -2.724 -25.496 1.00 35.50 402 ASP A N 1
ATOM 3215 C CA . ASP A 1 402 ? -22.316 -3.759 -24.971 1.00 35.50 402 ASP A CA 1
ATOM 3216 C C . ASP A 1 402 ? -20.839 -3.458 -25.292 1.00 35.50 402 ASP A C 1
ATOM 3218 O O . ASP A 1 402 ? -19.970 -3.591 -24.431 1.00 35.50 402 ASP A O 1
ATOM 3222 N N . TYR A 1 403 ? -20.552 -2.951 -26.498 1.00 37.81 403 TYR A N 1
ATOM 3223 C CA . TYR A 1 403 ? -19.207 -2.501 -26.888 1.00 37.81 403 TYR A CA 1
ATOM 3224 C C . TYR A 1 403 ? -18.723 -1.302 -26.053 1.00 37.81 403 TYR A C 1
ATOM 3226 O O . TYR A 1 403 ? -17.557 -1.225 -25.664 1.00 37.81 403 TYR A O 1
ATOM 3234 N N . LEU A 1 404 ? -19.622 -0.362 -25.743 1.00 35.94 404 LEU A N 1
ATOM 3235 C CA . LEU A 1 404 ? -19.307 0.773 -24.877 1.00 35.94 404 LEU A CA 1
ATOM 3236 C C . LEU A 1 404 ? -19.154 0.359 -23.405 1.00 35.94 404 LEU A C 1
ATOM 3238 O O . LEU A 1 404 ? -18.372 0.986 -22.695 1.00 35.94 404 LEU A O 1
ATOM 3242 N N . LEU A 1 405 ? -19.852 -0.689 -22.953 1.00 38.59 405 LEU A N 1
ATOM 3243 C CA . LEU A 1 405 ? -19.701 -1.260 -21.611 1.00 38.59 405 LEU A CA 1
ATOM 3244 C C . LEU A 1 405 ? -18.299 -1.856 -21.416 1.00 38.59 405 LEU A C 1
ATOM 3246 O O . LEU A 1 405 ? -17.668 -1.638 -20.382 1.00 38.59 405 LEU A O 1
ATOM 3250 N N . ASP A 1 406 ? -17.798 -2.565 -22.427 1.00 40.78 406 ASP A N 1
ATOM 3251 C CA . ASP A 1 406 ? -16.448 -3.131 -22.448 1.00 40.78 406 ASP A CA 1
ATOM 3252 C C . ASP A 1 406 ? -15.379 -2.023 -22.474 1.00 40.78 406 ASP A C 1
ATOM 3254 O O . ASP A 1 406 ? -14.498 -1.962 -21.613 1.00 40.78 406 ASP A O 1
ATOM 3258 N N . LYS A 1 407 ? -15.543 -1.024 -23.356 1.00 41.94 407 LYS A N 1
ATOM 3259 C CA . LYS A 1 407 ? -14.646 0.144 -23.407 1.00 41.94 407 LYS A CA 1
ATOM 3260 C C . LYS A 1 407 ? -14.696 1.032 -22.162 1.00 41.94 407 LYS A C 1
ATOM 3262 O O . LYS A 1 407 ? -13.710 1.708 -21.873 1.00 41.94 407 LYS A O 1
ATOM 3267 N N . ALA A 1 408 ? -15.796 1.035 -21.408 1.00 39.34 408 ALA A N 1
ATOM 3268 C CA . ALA A 1 408 ? -15.858 1.698 -20.108 1.00 39.34 408 ALA A CA 1
ATOM 3269 C C . ALA A 1 408 ? -15.024 0.952 -19.050 1.00 39.34 408 ALA A C 1
ATOM 3271 O O . ALA A 1 408 ? -14.329 1.602 -18.272 1.00 39.34 408 ALA A O 1
ATOM 3272 N N . LYS A 1 409 ? -15.012 -0.389 -19.054 1.00 40.94 409 LYS A N 1
ATOM 3273 C CA . LYS A 1 409 ? -14.149 -1.190 -18.164 1.00 40.94 409 LYS A CA 1
ATOM 3274 C C . LYS A 1 409 ? -12.663 -0.959 -18.467 1.00 40.94 409 LYS A C 1
ATOM 3276 O O . LYS A 1 409 ? -11.924 -0.584 -17.558 1.00 40.94 409 LYS A O 1
ATOM 3281 N N . ASP A 1 410 ? -12.266 -1.052 -19.741 1.00 43.41 410 ASP A N 1
ATOM 3282 C CA . ASP A 1 410 ? -10.908 -0.725 -20.228 1.00 43.41 410 ASP A CA 1
ATOM 3283 C C . ASP A 1 410 ? -10.457 0.695 -19.847 1.00 43.41 410 ASP A C 1
ATOM 3285 O O . ASP A 1 410 ? -9.273 0.973 -19.654 1.00 43.41 410 ASP A O 1
ATOM 3289 N N . ALA A 1 411 ? -11.392 1.640 -19.798 1.00 43.12 411 ALA A N 1
ATOM 3290 C CA . ALA A 1 411 ? -11.092 3.031 -19.503 1.00 43.12 411 ALA A CA 1
ATOM 3291 C C . ALA A 1 411 ? -10.871 3.309 -18.013 1.00 43.12 411 ALA A C 1
ATOM 3293 O O . ALA A 1 411 ? -10.077 4.187 -17.677 1.00 43.12 411 ALA A O 1
ATOM 3294 N N . LEU A 1 412 ? -11.600 2.606 -17.142 1.00 44.00 412 LEU A N 1
ATOM 3295 C CA . LEU A 1 412 ? -11.577 2.816 -15.695 1.00 44.00 412 LEU A CA 1
ATOM 3296 C C . LEU A 1 412 ? -10.389 2.099 -15.033 1.00 44.00 412 LEU A C 1
ATOM 3298 O O . LEU A 1 412 ? -9.841 2.625 -14.065 1.00 44.00 412 LEU A O 1
ATOM 3302 N N . SER A 1 413 ? -9.927 0.971 -15.588 1.00 43.47 413 SER A N 1
ATOM 3303 C CA . SER A 1 413 ? -8.673 0.319 -15.171 1.00 43.47 413 SER A CA 1
ATOM 3304 C C . SER A 1 413 ? -7.447 1.214 -15.402 1.00 43.47 413 SER A C 1
ATOM 3306 O O . SER A 1 413 ? -6.581 1.314 -14.538 1.00 43.47 413 SER A O 1
ATOM 3308 N N . ASN A 1 414 ? -7.417 1.948 -16.519 1.00 41.41 414 ASN A N 1
ATOM 3309 C CA . ASN A 1 414 ? -6.317 2.845 -16.897 1.00 41.41 414 ASN A CA 1
ATOM 3310 C C . ASN A 1 414 ? -6.343 4.234 -16.216 1.00 41.41 414 ASN A C 1
ATOM 3312 O O . ASN A 1 414 ? -5.429 5.035 -16.416 1.00 41.41 414 ASN A O 1
ATOM 3316 N N . GLY A 1 415 ? -7.368 4.533 -15.409 1.00 42.06 415 GLY A N 1
ATOM 3317 C CA . GLY A 1 415 ? -7.502 5.799 -14.681 1.00 42.06 415 GLY A CA 1
ATOM 3318 C C . GLY A 1 415 ? -7.723 7.045 -15.551 1.00 42.06 415 GLY A C 1
ATOM 3319 O O . GLY A 1 415 ? -7.833 6.998 -16.780 1.00 42.06 415 GLY A O 1
ATOM 3320 N N . VAL A 1 416 ? -7.796 8.207 -14.892 1.00 37.19 416 VAL A N 1
ATOM 3321 C CA . VAL A 1 416 ? -7.749 9.502 -15.591 1.00 37.19 416 VAL A CA 1
ATOM 3322 C C . VAL A 1 416 ? -6.345 9.666 -16.188 1.00 37.19 416 VAL A C 1
ATOM 3324 O O . VAL A 1 416 ? -5.373 9.556 -15.436 1.00 37.19 416 VAL A O 1
ATOM 3327 N N . PRO A 1 417 ? -6.194 9.956 -17.498 1.00 31.09 417 PRO A N 1
ATOM 3328 C CA . PRO A 1 417 ? -4.881 10.192 -18.081 1.00 31.09 417 PRO A CA 1
ATOM 3329 C C . PRO A 1 417 ? -4.148 11.284 -17.306 1.00 31.09 417 PRO A C 1
ATOM 3331 O O . PRO A 1 417 ? -4.715 12.354 -17.069 1.00 31.09 417 PRO A O 1
ATOM 3334 N N . ARG A 1 418 ? -2.881 11.038 -16.950 1.00 31.92 418 ARG A N 1
ATOM 3335 C CA . ARG A 1 418 ? -1.985 12.094 -16.467 1.00 31.92 418 ARG A CA 1
ATOM 3336 C C . ARG A 1 418 ? -1.959 13.195 -17.528 1.00 31.92 418 ARG A C 1
ATOM 3338 O O . ARG A 1 418 ? -1.302 13.040 -18.558 1.00 31.92 418 ARG A O 1
ATOM 3345 N N . THR A 1 419 ? -2.665 14.301 -17.287 1.00 24.33 419 THR A N 1
ATOM 3346 C CA . THR A 1 419 ? -2.409 15.549 -18.010 1.00 24.33 419 THR A CA 1
ATOM 3347 C C . THR A 1 419 ? -0.929 15.829 -17.829 1.00 24.33 419 THR A C 1
ATOM 3349 O O . THR A 1 419 ? -0.484 15.916 -16.680 1.00 24.33 419 THR A O 1
ATOM 3352 N N . ARG A 1 420 ? -0.171 15.888 -18.931 1.00 23.34 420 ARG A N 1
ATOM 3353 C CA . ARG A 1 420 ? 1.250 16.241 -18.875 1.00 23.34 420 ARG A CA 1
ATOM 3354 C C . ARG A 1 420 ? 1.397 17.531 -18.063 1.00 23.34 420 ARG A C 1
ATOM 3356 O O . ARG A 1 420 ? 0.570 18.433 -18.216 1.00 23.34 420 ARG A O 1
ATOM 3363 N N . LEU A 1 421 ? 2.396 17.537 -17.180 1.00 25.70 421 LEU A N 1
ATOM 3364 C CA . LEU A 1 421 ? 2.908 18.752 -16.547 1.00 25.70 421 LEU A CA 1
ATOM 3365 C C . LEU A 1 421 ? 3.340 19.748 -17.631 1.00 25.70 421 LEU A C 1
ATOM 3367 O O . LEU A 1 421 ? 3.859 19.265 -18.667 1.00 25.70 421 LEU A O 1
#

Solvent-accessible surface area (backbone atoms only — not comparable to full-atom values): 23909 Å² total; per-residue (Å²): 139,76,86,66,37,75,41,38,54,74,45,79,75,61,60,24,55,66,19,18,8,57,59,90,94,42,50,34,67,28,27,33,49,20,36,59,54,48,52,51,49,52,52,52,40,41,75,72,65,46,95,73,64,80,85,44,86,86,56,55,66,71,64,40,53,72,70,37,65,37,68,70,50,55,47,34,52,52,43,28,39,59,70,62,71,55,77,79,77,78,54,73,66,53,46,50,50,54,58,48,40,55,51,43,39,50,49,52,55,29,58,41,86,87,43,82,65,3,48,81,64,33,70,26,41,59,43,5,47,75,70,34,63,57,40,35,49,24,49,50,50,44,47,50,44,47,52,52,46,52,54,49,53,54,49,50,38,70,74,39,68,74,68,71,53,75,89,36,75,73,55,45,38,56,46,54,41,48,61,62,47,72,81,51,83,95,69,82,47,68,41,57,47,42,54,41,50,50,43,31,54,33,52,51,32,31,56,72,44,42,69,53,60,68,51,83,70,81,75,56,66,42,50,46,49,32,49,53,42,36,41,66,62,59,69,35,70,46,29,89,72,45,52,98,41,71,76,53,41,51,52,55,49,54,54,49,46,54,53,50,53,52,39,50,50,49,26,52,52,50,53,49,51,52,52,48,37,58,46,32,62,73,72,48,55,76,66,51,26,52,52,32,51,50,52,54,50,57,57,65,75,46,67,90,75,57,63,63,79,76,54,77,66,68,34,53,44,48,54,40,30,73,74,72,65,46,75,81,74,82,87,67,25,43,66,28,43,76,76,69,41,77,68,42,75,85,82,78,86,62,99,60,77,50,72,69,52,49,44,48,54,47,46,49,48,50,54,52,47,52,51,39,66,43,44,62,60,40,48,74,44,35,81,72,37,67,88,74,62,91,79,92,86,80,90,72,68,71,74,52,51,62,56,44,53,53,53,28,53,63,43,53,64,67,34,77,75,81,73,79,129

Secondary structure (DSSP, 8-state):
--SS-HHHHH--PPTTGGG-SEETTEE-GGGSTTHHHHHHHHHHHHHTT----TT-TTS-HHHHHTT---HHHHHHHHHHHHHTT---SS-HHHHHHHHHHHHHHHHHHTT-SSSTTSGGGSHHHHHHHHH-HHHHHHHHHHHHHHHHHHHHHHHHHHH-GGGG-TT-TTHHHHHHHHHHHTTS-S---HHHHHHHHHHHHHHHHHHHHHHHHS--SPPPHHHHHHHHHT---HHHH--TTS-SSHHHHHHHHHHHHHHHHHHHHHHHHHHHHHHHHHHHHHHS-HHHHHHHHHHHHHHHH-GGGSPPPP-HHHHHHHHHHHHH-PPPP----SPPHHHHSSSSPPPP--SS--HHHHHHHHHHHHHHHHHHHHHHHHHHHHTTTTTT--------HHHHHHHHHHHHHHHHHT-S-----

pLDDT: mean 76.62, std 22.44, range [23.34, 98.12]